Protein AF-0000000066103514 (afdb_homodimer)

pLDDT: mean 95.52, std 7.52, range [40.97, 99.0]

Secondary structure (DSSP, 8-state):
-----HHHHTTS-HHHHHHHHHHHIIIIIEEEEEEE-TTS-EEEEEE-THHHHTSHHHHHHHHHHHHHHSPTT--EEEEETTTTHHHHHHHHHHHHHTT---EEEEE-SS-SSSSGGGGEES----TT-EEEEEEEEESSSHHHHHHHHHHHHTT-EEEEEEEEEE--SSHHHHHHHTT-EEEEEEEHHHHHHHHHH-/-----HHHHTTS-HHHHHHHHHHHIIIIIEEEEEEE-TTS-EEEEEE-THHHHTSHHHHHHHHHHHHHHSPTT--EEEEETTTTHHHHHHHHHHHHHTT---EEEEE-SS-SSSSGGGGEES----TT-EEEEEEEEESSSHHHHHHHHHHHHTT-EEEEEEEEEE--SSHHHHHHHTT-EEEEEEEHHHHHHHHHH-

Nearest PDB structures (foldseek):
  5hki-assembly2_D  TM=8.990E-01  e=1.800E-19  Mycobacterium tuberculosis H37Rv
  5hkl-assembly1_A  TM=9.121E-01  e=3.017E-17  Mycobacterium tuberculosis H37Rv
  2p1z-assembly1_B  TM=9.032E-01  e=1.620E-15  Corynebacterium diphtheriae NCTC 13129
  2wns-assembly1_A  TM=8.056E-01  e=4.182E-15  Homo sapiens
  2yzk-assembly2_D  TM=7.846E-01  e=6.756E-14  Aeropyrum pernix

Solvent-accessible surface area (backbone atoms only — not comparable to full-atom values): 19926 Å² total; per-residue (Å²): 126,78,79,66,49,55,76,47,58,77,67,50,58,64,72,56,41,51,52,38,46,48,50,46,38,24,68,60,17,42,47,78,49,88,40,68,42,95,85,65,44,77,32,62,50,49,77,43,56,47,39,30,40,28,28,12,67,38,14,44,41,47,10,57,54,52,55,69,68,54,66,86,80,49,47,30,32,26,14,30,59,68,70,11,38,35,51,27,26,14,27,12,26,43,18,24,78,69,67,57,60,22,32,19,31,42,23,48,90,58,64,66,68,76,66,62,58,17,30,55,42,35,62,87,71,62,76,56,41,35,34,35,36,36,37,42,69,34,40,59,35,60,64,56,46,53,32,48,50,46,41,42,69,54,39,33,37,66,50,40,39,40,24,48,27,31,58,78,57,49,19,64,61,48,37,46,74,71,68,30,47,74,49,54,79,35,41,48,64,57,35,50,54,52,43,71,71,99,126,77,80,65,48,57,76,49,60,77,69,49,58,65,73,57,42,52,51,37,48,48,50,46,37,24,69,58,16,41,48,76,49,89,38,67,42,97,87,65,45,78,30,62,50,47,76,44,57,46,38,31,40,28,28,12,66,39,15,44,42,48,10,57,54,51,55,69,67,54,65,87,80,51,47,29,32,25,15,29,59,69,70,12,38,33,51,27,26,13,25,12,27,42,19,23,78,67,67,56,60,21,32,17,31,41,22,49,89,60,63,67,70,76,68,62,58,17,30,55,43,34,60,88,71,62,76,57,41,34,36,36,37,38,38,43,72,35,41,59,37,61,64,55,47,54,33,48,50,46,41,42,69,55,39,33,37,67,49,40,40,40,25,49,27,31,58,78,57,51,18,62,61,48,37,46,75,72,68,30,46,74,48,53,78,35,42,48,65,59,34,50,55,53,43,70,70,100

Foldseek 3Di:
DLDDDLVCLQPPDLVSLLVVLLLVQLPFFKDADWDADPVRDTDRMGGDQCSQLVDPSSLQSLLVNVLVVDDPQAAEEEFEPDFCVSNRVSVQVVCVVVVNHHWYKYFYPDACDDDLCRGIDGDDDDAAHEYEYEGAEDAQQPRSVVVVVSCVRSRYDYAEYEYQEYQPHHNCVVSVVVNHHYYYSYYPVSSVVSNVVD/DLPDDLVCLQPPDLVSLLVVLLLVQLPFFKDADWDADPVRDTDRMGGDQCSQLVDPSSLQSLLVNVLVVDDPQAAEEEFEPDQCVSNRVSVQVVCVVVVNHHWYKYFYPDACDDDLCRGIDGDDDDAAHEYEYEGAEDAQQPRSVVVVVSCVRSRYDYAEYEYQEYQPHHNCVVSVVVNHHYYYSYYPVSSVVSNVVD

Structure (mmCIF, N/CA/C/O backbone):
data_AF-0000000066103514-model_v1
#
loop_
_entity.id
_entity.type
_entity.pdbx_description
1 polymer 'Orotate phosphoribosyltransferase'
#
loop_
_atom_site.group_PDB
_atom_site.id
_atom_site.type_symbol
_atom_site.label_atom_id
_atom_site.label_alt_id
_atom_site.label_comp_id
_atom_site.label_asym_id
_atom_site.label_entity_id
_atom_site.label_seq_id
_atom_site.pdbx_PDB_ins_code
_atom_site.Cartn_x
_atom_site.Cartn_y
_atom_site.Cartn_z
_atom_site.occupancy
_atom_site.B_iso_or_equiv
_atom_site.auth_seq_id
_atom_site.auth_comp_id
_atom_site.auth_asym_id
_atom_site.auth_atom_id
_atom_site.pdbx_PDB_model_num
ATOM 1 N N . MET A 1 1 ? 16.625 11.633 21.062 1 40.97 1 MET A N 1
ATOM 2 C CA . MET A 1 1 ? 17.016 10.477 20.25 1 40.97 1 MET A CA 1
ATOM 3 C C . MET A 1 1 ? 15.969 9.383 20.328 1 40.97 1 MET A C 1
ATOM 5 O O . MET A 1 1 ? 16.016 8.516 21.203 1 40.97 1 MET A O 1
ATOM 9 N N . THR A 1 2 ? 14.648 9.5 20.281 1 56.97 2 THR A N 1
ATOM 10 C CA . THR A 1 2 ? 13.75 8.516 20.891 1 56.97 2 THR A CA 1
ATOM 11 C C . THR A 1 2 ? 13.844 7.18 20.156 1 56.97 2 THR A C 1
ATOM 13 O O . THR A 1 2 ? 13.32 7.031 19.047 1 56.97 2 THR A O 1
ATOM 16 N N . ASP A 1 3 ? 15.023 6.461 20.484 1 73.75 3 ASP A N 1
ATOM 17 C CA . ASP A 1 3 ? 15.469 5.273 19.766 1 73.75 3 ASP A CA 1
ATOM 18 C C . ASP A 1 3 ? 14.586 4.07 20.094 1 73.75 3 ASP A C 1
ATOM 20 O O . ASP A 1 3 ? 14.852 3.344 21.062 1 73.75 3 ASP A O 1
ATOM 24 N N . LEU A 1 4 ? 13.344 4.109 19.625 1 89.38 4 LEU A N 1
ATOM 25 C CA . LEU A 1 4 ? 12.523 2.918 19.812 1 89.38 4 LEU A CA 1
ATOM 26 C C . LEU A 1 4 ? 12.977 1.796 18.875 1 89.38 4 LEU A C 1
ATOM 28 O O . LEU A 1 4 ? 13.203 2.025 17.688 1 89.38 4 LEU A O 1
ATOM 32 N N . THR A 1 5 ? 13.203 0.678 19.547 1 92.56 5 THR A N 1
ATOM 33 C CA . THR A 1 5 ? 13.367 -0.516 18.719 1 92.56 5 THR A CA 1
ATOM 34 C C . THR A 1 5 ? 12.047 -0.907 18.078 1 92.56 5 THR A C 1
ATOM 36 O O . THR A 1 5 ? 10.984 -0.418 18.469 1 92.56 5 THR A O 1
ATOM 39 N N . LEU A 1 6 ? 12.031 -1.771 17.125 1 92.69 6 LEU A N 1
ATOM 40 C CA . LEU A 1 6 ? 10.805 -2.266 16.516 1 92.69 6 LEU A CA 1
ATOM 41 C C . LEU A 1 6 ? 9.938 -2.982 17.547 1 92.69 6 LEU A C 1
ATOM 43 O O . LEU A 1 6 ? 8.719 -2.812 17.562 1 92.69 6 LEU A O 1
ATOM 47 N N . ALA A 1 7 ? 10.625 -3.738 18.297 1 94.06 7 ALA A N 1
ATOM 48 C CA . ALA A 1 7 ? 9.914 -4.453 19.344 1 94.06 7 ALA A CA 1
ATOM 49 C C . ALA A 1 7 ? 9.164 -3.484 20.25 1 94.06 7 ALA A C 1
ATOM 51 O O . ALA A 1 7 ? 8.008 -3.723 20.609 1 94.06 7 ALA A O 1
ATOM 52 N N . ALA A 1 8 ? 9.773 -2.408 20.609 1 96.56 8 ALA A N 1
ATOM 53 C CA . ALA A 1 8 ? 9.172 -1.418 21.484 1 96.56 8 ALA A CA 1
ATOM 54 C C . ALA A 1 8 ? 8.086 -0.625 20.766 1 96.56 8 ALA A C 1
ATOM 56 O O . ALA A 1 8 ? 7.082 -0.235 21.375 1 96.56 8 ALA A O 1
ATOM 57 N N . LEU A 1 9 ? 8.281 -0.408 19.5 1 97.38 9 LEU A N 1
ATOM 58 C CA . LEU A 1 9 ? 7.363 0.392 18.703 1 97.38 9 LEU A CA 1
ATOM 59 C C . LEU A 1 9 ? 5.98 -0.249 18.656 1 97.38 9 LEU A C 1
ATOM 61 O O . LEU A 1 9 ? 4.969 0.452 18.578 1 97.38 9 LEU A O 1
ATOM 65 N N . LYS A 1 10 ? 5.883 -1.548 18.812 1 96.44 10 LYS A N 1
ATOM 66 C CA . LYS A 1 10 ? 4.641 -2.307 18.703 1 96.44 10 LYS A CA 1
ATOM 67 C C . LYS A 1 10 ? 3.701 -1.987 19.859 1 96.44 10 LYS A C 1
ATOM 69 O O . LYS A 1 10 ? 2.479 -2.027 19.703 1 96.44 10 LYS A O 1
ATOM 74 N N . THR A 1 11 ? 4.371 -1.582 20.922 1 96.06 11 THR A N 1
ATOM 75 C CA . THR A 1 11 ? 3.543 -1.505 22.125 1 96.06 11 THR A CA 1
ATOM 76 C C . THR A 1 11 ? 3.748 -0.173 22.828 1 96.06 11 THR A C 1
ATOM 78 O O . THR A 1 11 ? 3.098 0.102 23.844 1 96.06 11 THR A O 1
ATOM 81 N N . ALA A 1 12 ? 4.621 0.603 22.344 1 97.88 12 ALA A N 1
ATOM 82 C CA . ALA A 1 12 ? 4.91 1.872 23.016 1 97.88 12 ALA A CA 1
ATOM 83 C C . ALA A 1 12 ? 3.664 2.746 23.094 1 97.88 12 ALA A C 1
ATOM 85 O O . ALA A 1 12 ? 2.771 2.648 22.25 1 97.88 12 ALA A O 1
ATOM 86 N N . PRO A 1 13 ? 3.592 3.611 24.203 1 97.94 13 PRO A N 1
ATOM 87 C CA . PRO A 1 13 ? 2.514 4.605 24.25 1 97.94 13 PRO A CA 1
ATOM 88 C C . PRO A 1 13 ? 2.467 5.469 22.984 1 97.94 13 PRO A C 1
ATOM 90 O O . PRO A 1 13 ? 3.512 5.824 22.438 1 97.94 13 PRO A O 1
ATOM 93 N N . LEU A 1 14 ? 1.292 5.816 22.578 1 98.19 14 LEU A N 1
ATOM 94 C CA . LEU A 1 14 ? 1.079 6.508 21.312 1 98.19 14 LEU A CA 1
ATOM 95 C C . LEU A 1 14 ? 1.867 7.812 21.266 1 98.19 14 LEU A C 1
ATOM 97 O O . LEU A 1 14 ? 2.336 8.227 20.203 1 98.19 14 LEU A O 1
ATOM 101 N N . ALA A 1 15 ? 2 8.461 22.391 1 98 15 ALA A N 1
ATOM 102 C CA . ALA A 1 15 ? 2.76 9.711 22.422 1 98 15 ALA A CA 1
ATOM 103 C C . ALA A 1 15 ? 4.211 9.484 22.016 1 98 15 ALA A C 1
ATOM 105 O O . ALA A 1 15 ? 4.812 10.32 21.328 1 98 15 ALA A O 1
ATOM 106 N N . GLN A 1 16 ? 4.781 8.352 22.406 1 98.19 16 GLN A N 1
ATOM 107 C CA . GLN A 1 16 ? 6.148 8.008 22.031 1 98.19 16 GLN A CA 1
ATOM 108 C C . GLN A 1 16 ? 6.23 7.617 20.562 1 98.19 16 GLN A C 1
ATOM 110 O O . GLN A 1 16 ? 7.207 7.949 19.875 1 98.19 16 GLN A O 1
ATOM 115 N N . VAL A 1 17 ? 5.199 6.91 20.125 1 98.62 17 VAL A N 1
ATOM 116 C CA . VAL A 1 17 ? 5.148 6.516 18.719 1 98.62 17 VAL A CA 1
ATOM 117 C C . VAL A 1 17 ? 5.074 7.762 17.828 1 98.62 17 VAL A C 1
ATOM 119 O O . VAL A 1 17 ? 5.727 7.828 16.781 1 98.62 17 VAL A O 1
ATOM 122 N N . ARG A 1 18 ? 4.281 8.75 18.266 1 98.62 18 ARG A N 1
ATOM 123 C CA . ARG A 1 18 ? 4.125 10 17.531 1 98.62 18 ARG A CA 1
ATOM 124 C C . ARG A 1 18 ? 5.453 10.734 17.422 1 98.62 18 ARG A C 1
ATOM 126 O O . ARG A 1 18 ? 5.816 11.219 16.344 1 98.62 18 ARG A O 1
ATOM 133 N N . GLN A 1 19 ? 6.199 10.797 18.484 1 98.12 19 GLN A N 1
ATOM 134 C CA . GLN A 1 19 ? 7.504 11.453 18.469 1 98.12 19 GLN A CA 1
ATOM 135 C C . GLN A 1 19 ? 8.492 10.703 17.578 1 98.12 19 GLN A C 1
ATOM 137 O O . GLN A 1 19 ? 9.289 11.32 16.875 1 98.12 19 GLN A O 1
ATOM 142 N N . TYR A 1 20 ? 8.438 9.398 17.688 1 98.44 20 TYR A N 1
ATOM 143 C CA . TYR A 1 20 ? 9.289 8.562 16.844 1 98.44 20 TYR A CA 1
ATOM 144 C C . TYR A 1 20 ? 9.031 8.836 15.375 1 98.44 20 TYR A C 1
ATOM 146 O O . TYR A 1 20 ? 9.977 9.031 14.602 1 98.44 20 TYR A O 1
ATOM 154 N N . LEU A 1 21 ? 7.762 8.883 15.008 1 98.69 21 LEU A N 1
ATOM 155 C CA . LEU A 1 21 ? 7.391 9.117 13.617 1 98.69 21 LEU A CA 1
ATOM 156 C C . LEU A 1 21 ? 7.812 10.516 13.172 1 98.69 21 LEU A C 1
ATOM 158 O O . LEU A 1 21 ? 8.289 10.688 12.047 1 98.69 21 LEU A O 1
ATOM 162 N N . LEU A 1 22 ? 7.578 11.477 14.016 1 98.56 22 LEU A N 1
ATOM 163 C CA . LEU A 1 22 ? 7.984 12.844 13.703 1 98.56 22 LEU A CA 1
ATOM 164 C C . LEU A 1 22 ? 9.477 12.906 13.398 1 98.56 22 LEU A C 1
ATOM 166 O O . LEU A 1 22 ? 9.891 13.562 12.438 1 98.56 22 LEU A O 1
ATOM 170 N N . HIS A 1 23 ? 10.273 12.234 14.18 1 98 23 HIS A N 1
ATOM 171 C CA . HIS A 1 23 ? 11.719 12.188 13.961 1 98 23 HIS A CA 1
ATOM 172 C C . HIS A 1 23 ? 12.055 11.477 12.656 1 98 23 HIS A C 1
ATOM 174 O O . HIS A 1 23 ? 12.945 11.914 11.922 1 98 23 HIS A O 1
ATOM 180 N N . LEU A 1 24 ? 11.383 10.398 12.414 1 98.06 24 LEU A N 1
ATOM 181 C CA . LEU A 1 24 ? 11.594 9.664 11.172 1 98.06 24 LEU A CA 1
ATOM 182 C C . LEU A 1 24 ? 11.336 10.562 9.961 1 98.06 24 LEU A C 1
ATOM 184 O O . LEU A 1 24 ? 12.125 10.562 9.008 1 98.06 24 LEU A O 1
ATOM 188 N N . LEU A 1 25 ? 10.25 11.305 9.992 1 98.56 25 LEU A N 1
ATOM 189 C CA . LEU A 1 25 ? 9.883 12.203 8.898 1 98.56 25 LEU A CA 1
ATOM 190 C C . LEU A 1 25 ? 10.93 13.297 8.727 1 98.56 25 LEU A C 1
ATOM 192 O O . LEU A 1 25 ? 11.375 13.57 7.609 1 98.56 25 LEU A O 1
ATOM 196 N N . ALA A 1 26 ? 11.336 13.859 9.805 1 98.31 26 ALA A N 1
ATOM 197 C CA . ALA A 1 26 ? 12.328 14.93 9.758 1 98.31 26 ALA A CA 1
ATOM 198 C C . ALA A 1 26 ? 13.656 14.422 9.203 1 98.31 26 ALA A C 1
ATOM 200 O O . ALA A 1 26 ? 14.367 15.156 8.508 1 98.31 26 ALA A O 1
ATOM 201 N N . THR A 1 27 ? 13.992 13.195 9.484 1 97.5 27 THR A N 1
ATOM 202 C CA . THR A 1 27 ? 15.289 12.625 9.133 1 97.5 27 THR A CA 1
ATOM 203 C C . THR A 1 27 ? 15.281 12.117 7.688 1 97.5 27 THR A C 1
ATOM 205 O O . THR A 1 27 ? 16.25 12.312 6.957 1 97.5 27 THR A O 1
ATOM 208 N N . HIS A 1 28 ? 14.18 11.539 7.27 1 97.75 28 HIS A N 1
ATOM 209 C CA . HIS A 1 28 ? 14.234 10.805 6.012 1 97.75 28 HIS A CA 1
ATOM 210 C C . HIS A 1 28 ? 13.391 11.477 4.938 1 97.75 28 HIS A C 1
ATOM 212 O O . HIS A 1 28 ? 13.688 11.367 3.746 1 97.75 28 HIS A O 1
ATOM 218 N N . ALA A 1 29 ? 12.352 12.203 5.34 1 98 29 ALA A N 1
ATOM 219 C CA . ALA A 1 29 ? 11.352 12.617 4.359 1 98 29 ALA A CA 1
ATOM 220 C C . ALA A 1 29 ? 11.477 14.109 4.047 1 98 29 ALA A C 1
ATOM 222 O O . ALA A 1 29 ? 10.836 14.609 3.119 1 98 29 ALA A O 1
ATOM 223 N N . TYR A 1 30 ? 12.258 14.836 4.785 1 97.69 30 TYR A N 1
ATOM 224 C CA . TYR A 1 30 ? 12.32 16.297 4.711 1 97.69 30 TYR A CA 1
ATOM 225 C C . TYR A 1 30 ? 13.734 16.766 4.398 1 97.69 30 TYR A C 1
ATOM 227 O O . TYR A 1 30 ? 14.711 16.203 4.898 1 97.69 30 TYR A O 1
ATOM 235 N N . LYS A 1 31 ? 13.852 17.766 3.561 1 97.12 31 LYS A N 1
ATOM 236 C CA . LYS A 1 31 ? 15.125 18.422 3.244 1 97.12 31 LYS A CA 1
ATOM 237 C C . LYS A 1 31 ? 14.938 19.906 3.021 1 97.12 31 LYS A C 1
ATOM 239 O O . LYS A 1 31 ? 13.898 20.344 2.514 1 97.12 31 LYS A O 1
ATOM 244 N N . GLU A 1 32 ? 15.875 20.688 3.398 1 97.06 32 GLU A N 1
ATOM 245 C CA . GLU A 1 32 ? 15.898 22.125 3.084 1 97.06 32 GLU A CA 1
ATOM 246 C C . GLU A 1 32 ? 16.875 22.422 1.952 1 97.06 32 GLU A C 1
ATOM 248 O O . GLU A 1 32 ? 17.859 21.703 1.777 1 97.06 32 GLU A O 1
ATOM 253 N N . GLY A 1 33 ? 16.547 23.391 1.203 1 95.81 33 GLY A N 1
ATOM 254 C CA . GLY A 1 33 ? 17.312 23.797 0.034 1 95.81 33 GLY A CA 1
ATOM 255 C C . GLY A 1 33 ? 16.469 24.562 -0.983 1 95.81 33 GLY A C 1
ATOM 256 O O . GLY A 1 33 ? 15.469 25.188 -0.632 1 95.81 33 GLY A O 1
ATOM 257 N N . ASP A 1 34 ? 17.016 24.609 -2.188 1 95.12 34 ASP A N 1
ATOM 258 C CA . ASP A 1 34 ? 16.281 25.266 -3.275 1 95.12 34 ASP A CA 1
ATOM 259 C C . ASP A 1 34 ? 15.617 24.234 -4.184 1 95.12 34 ASP A C 1
ATOM 261 O O . ASP A 1 34 ? 16.281 23.531 -4.941 1 95.12 34 ASP A O 1
ATOM 265 N N . PHE A 1 35 ? 14.328 24.25 -4.078 1 92.69 35 PHE A N 1
ATOM 266 C CA . PHE A 1 35 ? 13.562 23.266 -4.844 1 92.69 35 PHE A CA 1
ATOM 267 C C . PHE A 1 35 ? 12.492 23.953 -5.684 1 92.69 35 PHE A C 1
ATOM 269 O O . PHE A 1 35 ? 12.18 25.125 -5.469 1 92.69 35 PHE A O 1
ATOM 276 N N . ILE A 1 36 ? 12.047 23.188 -6.738 1 88.25 36 ILE A N 1
ATOM 277 C CA . ILE A 1 36 ? 10.914 23.609 -7.551 1 88.25 36 ILE A CA 1
ATOM 278 C C . ILE A 1 36 ? 9.758 22.625 -7.375 1 88.25 36 ILE A C 1
ATOM 280 O O . ILE A 1 36 ? 9.922 21.422 -7.57 1 88.25 36 ILE A O 1
ATOM 284 N N . LEU A 1 37 ? 8.688 23.156 -6.973 1 81.12 37 LEU A N 1
ATOM 285 C CA . LEU A 1 37 ? 7.492 22.328 -6.801 1 81.12 37 LEU A CA 1
ATOM 286 C C . LEU A 1 37 ? 6.91 21.922 -8.148 1 81.12 37 LEU A C 1
ATOM 288 O O . LEU A 1 37 ? 7.289 22.469 -9.188 1 81.12 37 LEU A O 1
ATOM 292 N N . SER A 1 38 ? 6.059 20.891 -8.141 1 73.44 38 SER A N 1
ATOM 293 C CA . SER A 1 38 ? 5.398 20.453 -9.367 1 73.44 38 SER A CA 1
ATOM 294 C C . SER A 1 38 ? 4.609 21.578 -10.016 1 73.44 38 SER A C 1
ATOM 296 O O . SER A 1 38 ? 4.402 21.578 -11.227 1 73.44 38 SER A O 1
ATOM 298 N N . SER A 1 39 ? 4.199 22.516 -9.227 1 77.69 39 SER A N 1
ATOM 299 C CA . SER A 1 39 ? 3.482 23.688 -9.703 1 77.69 39 SER A CA 1
ATOM 300 C C . SER A 1 39 ? 4.418 24.656 -10.422 1 77.69 39 SER A C 1
ATOM 302 O O . SER A 1 39 ? 3.969 25.609 -11.047 1 77.69 39 SER A O 1
ATOM 304 N N . GLY A 1 40 ? 5.715 24.406 -10.289 1 84 40 GLY A N 1
ATOM 305 C CA . GLY A 1 40 ? 6.703 25.312 -10.852 1 84 40 GLY A CA 1
ATOM 306 C C . GLY A 1 40 ? 7.176 26.359 -9.859 1 84 40 GLY A C 1
ATOM 307 O O . GLY A 1 40 ? 8.141 27.078 -10.125 1 84 40 GLY A O 1
ATOM 308 N N . GLN A 1 41 ? 6.516 26.422 -8.727 1 87 41 GLN A N 1
ATOM 309 C CA . GLN A 1 41 ? 6.859 27.406 -7.719 1 87 41 GLN A CA 1
ATOM 310 C C . GLN A 1 41 ? 8.125 27 -6.961 1 87 41 GLN A C 1
ATOM 312 O O . GLN A 1 41 ? 8.328 25.828 -6.672 1 87 41 GLN A O 1
ATOM 317 N N . PRO A 1 42 ? 8.922 28.047 -6.676 1 92.44 42 PRO A N 1
ATOM 318 C CA 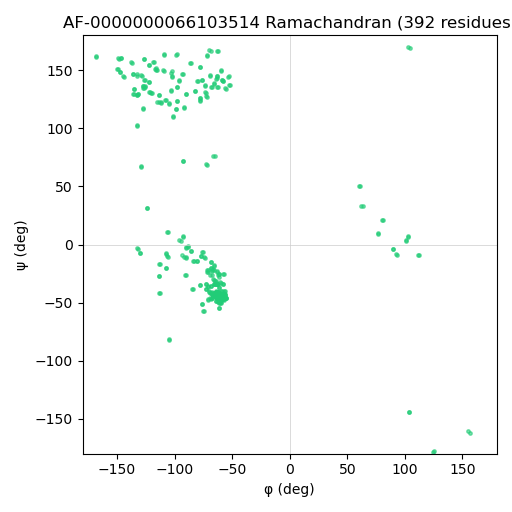. PRO A 1 42 ? 10.086 27.719 -5.848 1 92.44 42 PRO A CA 1
ATOM 319 C C . PRO A 1 42 ? 9.703 27.359 -4.41 1 92.44 42 PRO A C 1
ATOM 321 O O . PRO A 1 42 ? 8.719 27.875 -3.881 1 92.44 42 PRO A O 1
ATOM 324 N N . SER A 1 43 ? 10.453 26.453 -3.842 1 92.19 43 SER A N 1
ATOM 325 C CA . SER A 1 43 ? 10.281 26.078 -2.441 1 92.19 43 SER A CA 1
ATOM 326 C C . SER A 1 43 ? 11.625 25.953 -1.734 1 92.19 43 SER A C 1
ATOM 328 O O . SER A 1 43 ? 12.617 25.516 -2.334 1 92.19 43 SER A O 1
ATOM 330 N N . THR A 1 44 ? 11.578 26.312 -0.456 1 95.38 44 THR A N 1
ATOM 331 C CA . THR A 1 44 ? 12.812 26.266 0.318 1 95.38 44 THR A CA 1
ATOM 332 C C . THR A 1 44 ? 12.977 24.891 0.975 1 95.38 44 THR A C 1
ATOM 334 O O . THR A 1 44 ? 13.938 24.672 1.718 1 95.38 44 THR A O 1
ATOM 337 N N . TYR A 1 45 ? 12.008 24.078 0.765 1 96.44 45 TYR A N 1
ATOM 338 C CA . TYR A 1 45 ? 12.117 22.734 1.343 1 96.44 45 TYR A CA 1
ATOM 339 C C . TYR A 1 45 ? 11.406 21.703 0.47 1 96.44 45 TYR A C 1
ATOM 341 O O . TYR A 1 45 ? 10.664 22.062 -0.446 1 96.44 45 TYR A O 1
ATOM 349 N N . TYR A 1 46 ? 11.781 20.547 0.68 1 94.81 46 TYR A N 1
ATOM 350 C CA . TYR A 1 46 ? 11.195 19.391 0.013 1 94.81 46 TYR A CA 1
ATOM 351 C C . TYR A 1 46 ? 10.75 18.344 1.028 1 94.81 46 TYR A C 1
ATOM 353 O O . TYR A 1 46 ? 11.414 18.141 2.045 1 94.81 46 TYR A O 1
ATOM 361 N N . ILE A 1 47 ? 9.555 17.828 0.773 1 96.12 47 ILE A N 1
ATOM 362 C CA . ILE A 1 47 ? 9.07 16.766 1.638 1 96.12 47 ILE A CA 1
ATOM 363 C C . ILE A 1 47 ? 8.461 15.648 0.789 1 96.12 47 ILE A C 1
ATOM 365 O O . ILE A 1 47 ? 7.645 15.914 -0.097 1 96.12 47 ILE A O 1
ATOM 369 N N . ASN A 1 48 ? 8.898 14.414 1.058 1 94.88 48 ASN A N 1
ATOM 370 C CA . ASN A 1 48 ? 8.383 13.203 0.43 1 94.88 48 ASN A CA 1
ATOM 371 C C . ASN A 1 48 ? 8.078 12.117 1.463 1 94.88 48 ASN A C 1
ATOM 373 O O . ASN A 1 48 ? 8.977 11.375 1.864 1 94.88 48 ASN A O 1
ATOM 377 N N . GLY A 1 49 ? 6.848 11.938 1.788 1 97.19 49 GLY A N 1
ATOM 378 C CA . GLY A 1 49 ? 6.426 11.023 2.842 1 97.19 49 GLY A CA 1
ATOM 379 C C . GLY A 1 49 ? 6.703 9.57 2.52 1 97.19 49 GLY A C 1
ATOM 380 O O . GLY A 1 49 ? 6.828 8.742 3.422 1 97.19 49 GLY A O 1
ATOM 381 N N . LYS A 1 50 ? 6.848 9.227 1.271 1 98 50 LYS A N 1
ATOM 382 C CA . LYS A 1 50 ? 7.016 7.836 0.867 1 98 50 LYS A CA 1
ATOM 383 C C . LYS A 1 50 ? 8.359 7.285 1.328 1 98 50 LYS A C 1
ATOM 385 O O . LYS A 1 50 ? 8.539 6.07 1.432 1 98 50 LYS A O 1
ATOM 390 N N . LEU A 1 51 ? 9.281 8.172 1.617 1 98.25 51 LEU A N 1
ATOM 391 C CA . LEU A 1 51 ? 10.57 7.754 2.164 1 98.25 51 LEU A CA 1
ATOM 392 C C . LEU A 1 51 ? 10.406 7.203 3.576 1 98.25 51 LEU A C 1
ATOM 394 O O . LEU A 1 51 ? 11.312 6.547 4.102 1 98.25 51 LEU A O 1
ATOM 398 N N . VAL A 1 52 ? 9.227 7.477 4.184 1 98.69 52 VAL A N 1
ATOM 399 C CA . VAL A 1 52 ? 8.953 6.973 5.523 1 98.69 52 VAL A CA 1
ATOM 400 C C . VAL A 1 52 ? 7.82 5.953 5.469 1 98.69 52 VAL A C 1
ATOM 402 O O . VAL A 1 52 ? 7.898 4.895 6.102 1 98.69 52 VAL A O 1
ATOM 405 N N . THR A 1 53 ? 6.746 6.184 4.68 1 98.88 53 THR A N 1
ATOM 406 C CA . THR A 1 53 ? 5.578 5.316 4.637 1 98.88 53 THR A CA 1
ATOM 407 C C . THR A 1 53 ? 5.941 3.949 4.059 1 98.88 53 THR A C 1
ATOM 409 O O . THR A 1 53 ? 5.23 2.967 4.285 1 98.88 53 THR A O 1
ATOM 412 N N . LEU A 1 54 ? 7.07 3.857 3.377 1 98.88 54 LEU A N 1
ATOM 413 C CA . LEU A 1 54 ? 7.484 2.609 2.746 1 98.88 54 LEU A CA 1
ATOM 414 C C . LEU A 1 54 ? 8.633 1.966 3.518 1 98.88 54 LEU A C 1
ATOM 416 O O . LEU A 1 54 ? 9.266 1.025 3.029 1 98.88 54 LEU A O 1
ATOM 420 N N . ARG A 1 55 ? 8.938 2.469 4.707 1 98.81 55 ARG A N 1
ATOM 421 C CA . ARG A 1 55 ? 9.773 1.789 5.695 1 98.81 55 ARG A CA 1
ATOM 422 C C . ARG A 1 55 ? 8.914 0.976 6.664 1 98.81 55 ARG A C 1
ATOM 424 O O . ARG A 1 55 ? 7.84 1.416 7.07 1 98.81 55 ARG A O 1
ATOM 431 N N . ALA A 1 56 ? 9.484 -0.131 7.102 1 98.81 56 ALA A N 1
ATOM 432 C CA . ALA A 1 56 ? 8.742 -1.022 7.988 1 98.81 56 ALA A CA 1
ATOM 433 C C . ALA A 1 56 ? 8.336 -0.308 9.273 1 98.81 56 ALA A C 1
ATOM 435 O O . ALA A 1 56 ? 7.176 -0.354 9.68 1 98.81 56 ALA A O 1
ATOM 436 N N . GLU A 1 57 ? 9.273 0.375 9.891 1 98.62 57 GLU A N 1
ATOM 437 C CA . GLU A 1 57 ? 8.992 1.063 11.148 1 98.62 57 GLU A CA 1
ATOM 438 C C . GLU A 1 57 ? 8.039 2.238 10.93 1 98.62 57 GLU A C 1
ATOM 440 O O . GLU A 1 57 ? 7.223 2.551 11.797 1 98.62 57 GLU A O 1
ATOM 445 N N . GLY A 1 58 ? 8.172 2.924 9.789 1 98.81 58 GLY A N 1
ATOM 446 C CA . GLY A 1 58 ? 7.254 3.996 9.438 1 98.81 58 GLY A CA 1
ATOM 447 C C . GLY A 1 58 ? 5.828 3.518 9.234 1 98.81 58 GLY A C 1
ATOM 448 O O . GLY A 1 58 ? 4.887 4.121 9.75 1 98.81 58 GLY A O 1
ATOM 449 N N . ALA A 1 59 ? 5.707 2.42 8.516 1 98.88 59 ALA A N 1
ATOM 450 C CA . ALA A 1 59 ? 4.395 1.838 8.25 1 98.88 59 ALA A CA 1
ATOM 451 C C . ALA A 1 59 ? 3.703 1.435 9.547 1 98.88 59 ALA A C 1
ATOM 453 O O . ALA A 1 59 ? 2.516 1.71 9.742 1 98.88 59 ALA A O 1
ATOM 454 N N . LEU A 1 60 ? 4.449 0.796 10.406 1 98.88 60 LEU A N 1
ATOM 455 C CA . LEU A 1 60 ? 3.906 0.373 11.688 1 98.88 60 LEU A CA 1
ATOM 456 C C . LEU A 1 60 ? 3.467 1.577 12.516 1 98.88 60 LEU A C 1
ATOM 458 O O . LEU A 1 60 ? 2.35 1.602 13.039 1 98.88 60 LEU A O 1
ATOM 462 N N . ALA A 1 61 ? 4.312 2.586 12.641 1 98.88 61 ALA A N 1
ATOM 463 C CA . ALA A 1 61 ? 4 3.781 13.422 1 98.88 61 ALA A CA 1
ATOM 464 C C . ALA A 1 61 ? 2.779 4.5 12.859 1 98.88 61 ALA A C 1
ATOM 466 O O . ALA A 1 61 ? 1.875 4.883 13.609 1 98.88 61 ALA A O 1
ATOM 467 N N . ILE A 1 62 ? 2.748 4.633 11.586 1 98.94 62 ILE A N 1
ATOM 468 C CA . ILE A 1 62 ? 1.657 5.316 10.898 1 98.94 62 ILE A CA 1
ATOM 469 C C . ILE A 1 62 ? 0.354 4.547 11.102 1 98.94 62 ILE A C 1
ATOM 471 O O . ILE A 1 62 ? -0.678 5.141 11.43 1 98.94 62 ILE A O 1
ATOM 475 N N . GLY A 1 63 ? 0.422 3.25 10.875 1 98.88 63 GLY A N 1
ATOM 476 C CA . GLY A 1 63 ? -0.763 2.436 11.094 1 98.88 63 GLY A CA 1
ATOM 477 C C . GLY A 1 63 ? -1.338 2.574 12.484 1 98.88 63 GLY A C 1
ATOM 478 O O . GLY A 1 63 ? -2.549 2.729 12.656 1 98.88 63 GLY A O 1
ATOM 479 N N . ARG A 1 64 ? -0.487 2.525 13.484 1 98.81 64 ARG A N 1
ATOM 480 C CA . ARG A 1 64 ? -0.934 2.633 14.867 1 98.81 64 ARG A CA 1
ATOM 481 C C . ARG A 1 64 ? -1.555 3.998 15.141 1 98.81 64 ARG A C 1
ATOM 483 O O . ARG A 1 64 ? -2.613 4.094 15.766 1 98.81 64 ARG A O 1
ATOM 490 N N . LEU A 1 65 ? -0.938 5.031 14.703 1 98.94 65 LEU A N 1
ATOM 491 C CA . LEU A 1 65 ? -1.395 6.387 15 1 98.94 65 LEU A CA 1
ATOM 492 C C . LEU A 1 65 ? -2.686 6.703 14.25 1 98.94 65 LEU A C 1
ATOM 494 O O . LEU A 1 65 ? -3.65 7.184 14.844 1 98.94 65 LEU A O 1
ATOM 498 N N . LEU A 1 66 ? -2.734 6.402 12.953 1 98.88 66 LEU A N 1
ATOM 499 C CA . LEU A 1 66 ? -3.898 6.773 12.156 1 98.88 66 LEU A CA 1
ATOM 500 C C . LEU A 1 66 ? -5.109 5.926 12.531 1 98.88 66 LEU A C 1
ATOM 502 O O . LEU A 1 66 ? -6.242 6.406 12.492 1 98.88 66 LEU A O 1
ATOM 506 N N . LEU A 1 67 ? -4.859 4.672 12.836 1 98.75 67 LEU A N 1
ATOM 507 C CA . LEU A 1 67 ? -5.969 3.83 13.273 1 98.75 67 LEU A CA 1
ATOM 508 C C . LEU A 1 67 ? -6.668 4.434 14.484 1 98.75 67 LEU A C 1
ATOM 510 O O . LEU A 1 67 ? -7.898 4.426 14.562 1 98.75 67 LEU A O 1
ATOM 514 N N . THR A 1 68 ? -5.883 4.992 15.43 1 98 68 THR A N 1
ATOM 515 C CA . THR A 1 68 ? -6.422 5.566 16.656 1 98 68 THR A CA 1
ATOM 516 C C . THR A 1 68 ? -7.16 6.871 16.359 1 98 68 THR A C 1
ATOM 518 O O . THR A 1 68 ? -8.086 7.242 17.094 1 98 68 THR A O 1
ATOM 521 N N . GLU A 1 69 ? -6.848 7.551 15.273 1 98.25 69 GLU A N 1
ATOM 522 C CA . GLU A 1 69 ? -7.441 8.836 14.922 1 98.25 69 GLU A CA 1
ATOM 523 C C . GLU A 1 69 ? -8.773 8.648 14.203 1 98.25 69 GLU A C 1
ATOM 525 O O . GLU A 1 69 ? -9.531 9.609 14.039 1 98.25 69 GLU A O 1
ATOM 530 N N . LEU A 1 70 ? -9.07 7.449 13.742 1 98.62 70 LEU A N 1
ATOM 531 C CA . LEU A 1 70 ? -10.297 7.227 12.984 1 98.62 70 LEU A CA 1
ATOM 532 C C . LEU A 1 70 ? -11.531 7.438 13.859 1 98.62 70 LEU A C 1
ATOM 534 O O . LEU A 1 70 ? -11.555 6.992 15.008 1 98.62 70 LEU A O 1
ATOM 538 N N . PRO A 1 71 ? -12.562 8.094 13.297 1 97.44 71 PRO A N 1
ATOM 539 C CA . PRO A 1 71 ? -13.828 8.195 14.023 1 97.44 71 PRO A CA 1
ATOM 540 C C . PRO A 1 71 ? -14.484 6.836 14.266 1 97.44 71 PRO A C 1
ATOM 542 O O . PRO A 1 71 ? -14.094 5.844 13.641 1 97.44 71 PRO A O 1
ATOM 545 N N . ASP A 1 72 ? -15.461 6.801 15.133 1 94.75 72 ASP A N 1
ATOM 546 C CA . ASP A 1 72 ? -16.203 5.574 15.414 1 94.75 72 ASP A CA 1
ATOM 547 C C . ASP A 1 72 ? -16.953 5.09 14.172 1 94.75 72 ASP A C 1
ATOM 549 O O . ASP A 1 72 ? -17.391 5.895 13.352 1 94.75 72 ASP A O 1
ATOM 553 N N . GLN A 1 73 ? -17.016 3.848 13.984 1 95.19 73 GLN A N 1
ATOM 554 C CA . GLN A 1 73 ? -17.859 3.166 13.008 1 95.19 73 GLN A CA 1
ATOM 555 C C . GLN A 1 73 ? -17.281 3.293 11.602 1 95.19 73 GLN A C 1
ATOM 557 O O . GLN A 1 73 ? -17.969 3.02 10.617 1 95.19 73 GLN A O 1
ATOM 562 N N . VAL A 1 74 ? -16.078 3.805 11.516 1 98.06 74 VAL A N 1
ATOM 563 C CA . VAL A 1 74 ? -15.422 3.797 10.219 1 98.06 74 VAL A CA 1
ATOM 564 C C . VAL A 1 74 ? -15.102 2.359 9.805 1 98.06 74 VAL A C 1
ATOM 566 O O . VAL A 1 74 ? -14.547 1.592 10.602 1 98.06 74 VAL A O 1
ATOM 569 N N . GLU A 1 75 ? -15.375 2.084 8.578 1 98.12 75 GLU A N 1
ATOM 570 C CA . GLU A 1 75 ? -15.188 0.713 8.117 1 98.12 75 GLU A CA 1
ATOM 571 C C . GLU A 1 75 ? -14.062 0.625 7.09 1 98.12 75 GLU A C 1
ATOM 573 O O . GLU A 1 75 ? -13.562 -0.464 6.797 1 98.12 75 GLU A O 1
ATOM 578 N N . ALA A 1 76 ? -13.727 1.829 6.551 1 98.88 76 ALA A N 1
ATOM 579 C CA . ALA A 1 76 ? -12.711 1.807 5.5 1 98.88 76 ALA A CA 1
ATOM 580 C C . ALA A 1 76 ? -11.898 3.1 5.496 1 98.88 76 ALA A C 1
ATOM 582 O O . ALA A 1 76 ? -12.391 4.148 5.93 1 98.88 76 ALA A O 1
ATOM 583 N N . VAL A 1 77 ? -10.719 2.99 5.086 1 99 77 VAL A N 1
ATOM 584 C CA . VAL A 1 77 ? -9.867 4.125 4.746 1 99 77 VAL A CA 1
ATOM 585 C C . VAL A 1 77 ? -9.531 4.09 3.26 1 99 77 VAL A C 1
ATOM 587 O O . VAL A 1 77 ? -9.484 3.02 2.65 1 99 77 VAL A O 1
ATOM 590 N N . ALA A 1 78 ? -9.336 5.246 2.709 1 98.94 78 ALA A N 1
ATOM 591 C CA . ALA A 1 78 ? -9.086 5.375 1.274 1 98.94 78 ALA A CA 1
ATOM 592 C C . ALA A 1 78 ? -8.141 6.531 0.984 1 98.94 78 ALA A C 1
ATOM 594 O O . ALA A 1 78 ? -7.941 7.406 1.83 1 98.94 78 ALA A O 1
ATOM 595 N N . GLY A 1 79 ? -7.57 6.48 -0.149 1 98.75 79 GLY A N 1
ATOM 596 C CA . GLY A 1 79 ? -6.75 7.602 -0.577 1 98.75 79 GLY A CA 1
ATOM 597 C C . GLY A 1 79 ? -6.363 7.535 -2.043 1 98.75 79 GLY A C 1
ATOM 598 O O . GLY A 1 79 ? -6.406 6.465 -2.652 1 98.75 79 GLY A O 1
ATOM 599 N N . LEU A 1 80 ? -5.961 8.656 -2.525 1 98.31 80 LEU A N 1
ATOM 600 C CA . LEU A 1 80 ? -5.617 8.758 -3.939 1 98.31 80 LEU A CA 1
ATOM 601 C C . LEU A 1 80 ? -4.242 8.164 -4.211 1 98.31 80 LEU A C 1
ATOM 603 O O . LEU A 1 80 ? -3.271 8.492 -3.523 1 98.31 80 LEU A O 1
ATOM 607 N N . THR A 1 81 ? -4.156 7.23 -5.145 1 97.38 81 THR A N 1
ATOM 608 C CA . THR A 1 81 ? -2.881 6.668 -5.574 1 97.38 81 THR A CA 1
ATOM 609 C C . THR A 1 81 ? -1.951 7.766 -6.086 1 97.38 81 THR A C 1
ATOM 611 O O . THR A 1 81 ? -2.41 8.773 -6.625 1 97.38 81 THR A O 1
ATOM 614 N N . LEU A 1 82 ? -0.806 7.746 -5.852 1 95.31 82 LEU A N 1
ATOM 615 C CA . LEU A 1 82 ? 0.097 6.719 -5.344 1 95.31 8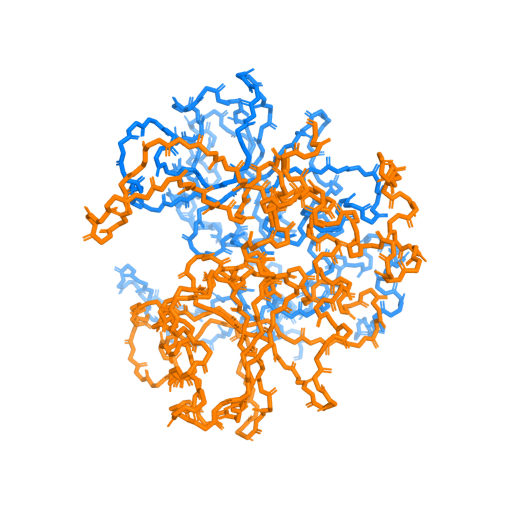2 LEU A CA 1
ATOM 616 C C . LEU A 1 82 ? 0.5 7.012 -3.904 1 95.31 82 LEU A C 1
ATOM 618 O O . LEU A 1 82 ? 0.796 6.094 -3.139 1 95.31 82 LEU A O 1
ATOM 622 N N . GLY A 1 83 ? 0.36 8.258 -3.482 1 95.62 83 GLY A N 1
ATOM 623 C CA . GLY A 1 83 ? 0.868 8.695 -2.191 1 95.62 83 GLY A CA 1
ATOM 624 C C . GLY A 1 83 ? 0.159 8.047 -1.019 1 95.62 83 GLY A C 1
ATOM 625 O O . GLY A 1 83 ? 0.772 7.793 0.018 1 95.62 83 GLY A O 1
ATOM 626 N N . ALA A 1 84 ? -1.047 7.738 -1.191 1 98.38 84 ALA A N 1
ATOM 627 C CA . ALA A 1 84 ? -1.855 7.23 -0.086 1 98.38 84 ALA A CA 1
ATOM 628 C C . ALA A 1 84 ? -1.774 5.707 -0.001 1 98.38 84 ALA A C 1
ATOM 630 O O . ALA A 1 84 ? -2.188 5.113 0.997 1 98.38 84 ALA A O 1
ATOM 631 N N . ASP A 1 85 ? -1.226 5.043 -0.969 1 98.81 85 ASP A N 1
ATOM 632 C CA . ASP A 1 85 ? -1.301 3.592 -1.094 1 98.81 85 ASP A CA 1
ATOM 633 C C . ASP A 1 85 ? -0.639 2.904 0.099 1 98.81 85 ASP A C 1
ATOM 635 O O . ASP A 1 85 ? -1.245 2.045 0.741 1 98.81 85 ASP A O 1
ATOM 639 N N . PRO A 1 86 ? 0.589 3.348 0.424 1 98.94 86 PRO A N 1
ATOM 640 C CA . PRO A 1 86 ? 1.2 2.664 1.565 1 98.94 86 PRO A CA 1
ATOM 641 C C . PRO A 1 86 ? 0.532 3.018 2.893 1 98.94 86 PRO A C 1
ATOM 643 O O . PRO A 1 86 ? 0.608 2.244 3.852 1 98.94 86 PRO A O 1
ATOM 646 N N . ILE A 1 87 ? -0.138 4.133 2.963 1 98.94 87 ILE A N 1
ATOM 647 C CA . ILE A 1 87 ? -0.761 4.594 4.199 1 98.94 87 ILE A CA 1
ATOM 648 C C . ILE A 1 87 ? -2.035 3.795 4.465 1 98.94 87 ILE A C 1
ATOM 650 O O . ILE A 1 87 ? -2.186 3.191 5.531 1 98.94 87 ILE A O 1
ATOM 654 N N . VAL A 1 88 ? -2.922 3.715 3.451 1 99 88 VAL A N 1
ATOM 655 C CA . VAL A 1 88 ? -4.172 2.992 3.652 1 99 88 VAL A CA 1
ATOM 656 C C . VAL A 1 88 ? -3.885 1.508 3.869 1 99 88 VAL A C 1
ATOM 658 O O . VAL A 1 88 ? -4.559 0.847 4.66 1 99 88 VAL A O 1
ATOM 661 N N . SER A 1 89 ? -2.828 0.958 3.197 1 98.94 89 SER A N 1
ATOM 662 C CA . SER A 1 89 ? -2.449 -0.441 3.363 1 98.94 89 SER A CA 1
ATOM 663 C C . SER A 1 89 ? -1.908 -0.704 4.766 1 98.94 89 SER A C 1
ATOM 665 O O . SER A 1 89 ? -2.252 -1.71 5.391 1 98.94 89 SER A O 1
ATOM 667 N N . ALA A 1 90 ? -1.067 0.214 5.258 1 98.94 90 ALA A N 1
ATOM 668 C CA . ALA A 1 90 ? -0.516 0.067 6.602 1 98.94 90 ALA A CA 1
ATOM 669 C C . ALA A 1 90 ? -1.619 0.105 7.656 1 98.94 90 ALA A C 1
ATOM 671 O O . ALA A 1 90 ? -1.647 -0.728 8.562 1 98.94 90 ALA A O 1
ATOM 672 N N . VAL A 1 91 ? -2.51 1.062 7.504 1 98.94 91 VAL A N 1
ATOM 673 C CA . VAL A 1 91 ? -3.6 1.189 8.469 1 98.94 91 VAL A CA 1
ATOM 674 C C . VAL A 1 91 ? -4.441 -0.082 8.461 1 98.94 91 VAL A C 1
ATOM 676 O O . VAL A 1 91 ? -4.785 -0.609 9.523 1 98.94 91 VAL A O 1
ATOM 679 N N . SER A 1 92 ? -4.777 -0.544 7.297 1 98.94 92 SER A N 1
ATOM 680 C CA . SER A 1 92 ? -5.574 -1.761 7.188 1 98.94 92 SER A CA 1
ATOM 681 C C . SER A 1 92 ? -4.855 -2.953 7.809 1 98.94 92 SER A C 1
ATOM 683 O O . SER A 1 92 ? -5.445 -3.701 8.594 1 98.94 92 SER A O 1
ATOM 685 N N . THR A 1 93 ? -3.559 -3.131 7.531 1 98.94 93 THR A N 1
ATOM 686 C CA . THR A 1 93 ? -2.775 -4.234 8.078 1 98.94 93 THR A CA 1
ATOM 687 C C . THR A 1 93 ? -2.707 -4.148 9.594 1 98.94 93 THR A C 1
ATOM 689 O O . THR A 1 93 ? -2.953 -5.137 10.289 1 98.94 93 THR A O 1
ATOM 692 N N . VAL A 1 94 ? -2.414 -2.969 10.125 1 98.88 94 VAL A N 1
ATOM 693 C CA . VAL A 1 94 ? -2.297 -2.762 11.562 1 98.88 94 VAL A CA 1
ATOM 694 C C . VAL A 1 94 ? -3.654 -2.982 12.227 1 98.88 94 VAL A C 1
ATOM 696 O O . VAL A 1 94 ? -3.729 -3.51 13.344 1 98.88 94 VAL A O 1
ATOM 699 N N . SER A 1 95 ? -4.707 -2.619 11.523 1 98.81 95 SER A N 1
ATOM 700 C CA . SER A 1 95 ? -6.047 -2.793 12.078 1 98.81 95 SER A CA 1
ATOM 701 C C . SER A 1 95 ? -6.355 -4.266 12.32 1 98.81 95 SER A C 1
ATOM 703 O O . SER A 1 95 ? -7.086 -4.602 13.258 1 98.81 95 SER A O 1
ATOM 705 N N . ALA A 1 96 ? -5.832 -5.156 11.453 1 98.62 96 ALA A N 1
ATOM 706 C CA . ALA A 1 96 ? -5.984 -6.594 11.68 1 98.62 96 ALA A CA 1
ATOM 707 C C . ALA A 1 96 ? -5.285 -7.023 12.969 1 98.62 96 ALA A C 1
ATOM 709 O O . ALA A 1 96 ? -5.848 -7.777 13.766 1 98.62 96 ALA A O 1
ATOM 710 N N . TYR A 1 97 ? -4.098 -6.539 13.18 1 98 97 TYR A N 1
ATOM 711 C CA . TYR A 1 97 ? -3.348 -6.871 14.383 1 98 97 TYR A CA 1
ATOM 712 C C . TYR A 1 97 ? -4.066 -6.371 15.625 1 98 97 TYR A C 1
ATOM 714 O O . TYR A 1 97 ? -4.012 -7.012 16.688 1 98 97 TYR A O 1
ATOM 722 N N . GLU A 1 98 ? -4.715 -5.25 15.438 1 97 98 GLU A N 1
ATOM 723 C CA . GLU A 1 98 ? -5.414 -4.648 16.578 1 97 98 GLU A CA 1
ATOM 724 C C . GLU A 1 98 ? -6.836 -5.188 16.703 1 97 98 GLU A C 1
ATOM 726 O O . GLU A 1 98 ? -7.59 -4.773 17.578 1 97 98 GLU A O 1
ATOM 731 N N . GLU A 1 99 ? -7.281 -6.039 15.852 1 96.25 99 GLU A N 1
ATOM 732 C CA . GLU A 1 99 ? -8.578 -6.715 15.844 1 96.25 99 GLU A CA 1
ATOM 733 C C . GLU A 1 99 ? -9.719 -5.711 15.711 1 96.25 99 GLU A C 1
ATOM 735 O O . GLU A 1 99 ? -10.758 -5.852 16.359 1 96.25 99 GLU A O 1
ATOM 740 N N . LYS A 1 100 ? -9.492 -4.652 15.016 1 96.75 100 LYS A N 1
ATOM 741 C CA . LYS A 1 100 ? -10.453 -3.643 14.578 1 96.75 100 LYS A CA 1
ATOM 742 C C . LYS A 1 100 ? -10.336 -3.385 13.078 1 96.75 100 LYS A C 1
ATOM 744 O O . LYS A 1 100 ? -10.047 -2.266 12.656 1 96.75 100 LYS A O 1
ATOM 749 N N . PRO A 1 101 ? -10.711 -4.43 12.398 1 98.38 101 PRO A N 1
ATOM 750 C CA . PRO A 1 101 ? -10.367 -4.406 10.977 1 98.38 101 PRO A CA 1
ATOM 751 C C . PRO A 1 101 ? -11.047 -3.262 10.227 1 98.38 101 PRO A C 1
ATOM 753 O O . PRO A 1 101 ? -12.234 -2.992 10.438 1 98.38 101 PRO A O 1
ATOM 756 N N . VAL A 1 102 ? -10.273 -2.594 9.406 1 98.81 102 VAL A N 1
ATOM 757 C CA . VAL A 1 102 ? -10.773 -1.607 8.453 1 98.81 102 VAL A CA 1
ATOM 758 C C . VAL A 1 102 ? -10.289 -1.951 7.047 1 98.81 102 VAL A C 1
ATOM 760 O O . VAL A 1 102 ? -9.148 -2.381 6.867 1 98.81 102 VAL A O 1
ATOM 763 N N . VAL A 1 103 ? -11.133 -1.757 6.078 1 98.88 103 VAL A N 1
ATOM 764 C CA . VAL A 1 103 ? -10.82 -2.014 4.676 1 98.88 103 VAL A CA 1
ATOM 765 C C . VAL A 1 103 ? -10.023 -0.85 4.102 1 98.88 103 VAL A C 1
ATOM 767 O O . VAL A 1 103 ? -10.234 0.305 4.48 1 98.88 103 VAL A O 1
ATOM 770 N N . ALA A 1 104 ? -9.062 -1.161 3.285 1 98.94 104 ALA A N 1
ATOM 771 C CA . ALA A 1 104 ? -8.383 -0.132 2.504 1 98.94 104 ALA A CA 1
ATOM 772 C C . ALA A 1 104 ? -8.977 -0.025 1.104 1 98.94 104 ALA A C 1
ATOM 774 O O . ALA A 1 104 ? -9.344 -1.035 0.499 1 98.94 104 ALA A O 1
ATOM 775 N N . LEU A 1 105 ? -9.078 1.163 0.637 1 98.88 105 LEU A N 1
ATOM 776 C CA . LEU A 1 105 ? -9.43 1.441 -0.752 1 98.88 105 LEU A CA 1
ATOM 777 C C . LEU A 1 105 ? -8.383 2.348 -1.401 1 98.88 105 LEU A C 1
ATOM 779 O O . LEU A 1 105 ? -7.902 3.295 -0.775 1 98.88 105 LEU A O 1
ATOM 783 N N . ILE A 1 106 ? -8.016 1.999 -2.602 1 98.75 106 ILE A N 1
ATOM 784 C CA . ILE A 1 106 ? -7.109 2.846 -3.373 1 98.75 106 ILE A CA 1
ATOM 785 C C . ILE A 1 106 ? -7.879 3.529 -4.5 1 98.75 106 ILE A C 1
ATOM 787 O O . ILE A 1 106 ? -8.531 2.863 -5.312 1 98.75 106 ILE A O 1
ATOM 791 N N . ILE A 1 107 ? -7.82 4.832 -4.535 1 98.5 107 ILE A N 1
ATOM 792 C CA . ILE A 1 107 ? -8.57 5.617 -5.508 1 98.5 107 ILE A CA 1
ATOM 793 C C . ILE A 1 107 ? -7.66 5.988 -6.68 1 98.5 107 ILE A C 1
ATOM 795 O O . ILE A 1 107 ? -6.625 6.629 -6.492 1 98.5 107 ILE A O 1
ATOM 799 N N . ARG A 1 108 ? -8.078 5.621 -7.84 1 96.94 108 ARG A N 1
ATOM 800 C CA . ARG A 1 108 ? -7.324 5.887 -9.055 1 96.94 108 ARG A CA 1
ATOM 801 C C . ARG A 1 108 ? -7.496 7.336 -9.5 1 96.94 108 ARG A C 1
ATOM 803 O O . ARG A 1 108 ? -8.547 7.938 -9.281 1 96.94 108 ARG A O 1
ATOM 810 N N . LYS A 1 109 ? -6.527 7.785 -10.164 1 93.44 109 LYS A N 1
ATOM 811 C CA . LYS A 1 109 ? -6.613 9.109 -10.773 1 93.44 109 LYS A CA 1
ATOM 812 C C . LYS A 1 109 ? -7.453 9.07 -12.047 1 93.44 109 LYS A C 1
ATOM 814 O O . LYS A 1 109 ? -8.195 10.008 -12.336 1 93.44 109 LYS A O 1
ATOM 819 N N . GLU A 1 110 ? -7.301 7.973 -12.695 1 88.75 110 GLU A N 1
ATOM 820 C CA . GLU A 1 110 ? -8.055 7.734 -13.922 1 88.75 110 GLU A CA 1
ATOM 821 C C . GLU A 1 110 ? -8.891 6.461 -13.82 1 88.75 110 GLU A C 1
ATOM 823 O O . GLU A 1 110 ? -8.484 5.5 -13.164 1 88.75 110 GLU A O 1
ATOM 828 N N . ALA A 1 111 ? -9.93 6.375 -14.547 1 82.62 111 ALA A N 1
ATOM 829 C CA . ALA A 1 111 ? -10.891 5.273 -14.453 1 82.62 111 ALA A CA 1
ATOM 830 C C . ALA A 1 111 ? -10.305 3.994 -15.055 1 82.62 111 ALA A C 1
ATOM 832 O O . ALA A 1 111 ? -9.602 4.039 -16.062 1 82.62 111 ALA A O 1
ATOM 833 N N . LYS A 1 112 ? -10.594 2.918 -14.234 1 73.06 112 LYS A N 1
ATOM 834 C CA . LYS A 1 112 ? -10.352 1.594 -14.797 1 73.06 112 LYS A CA 1
ATOM 835 C C . LYS A 1 112 ? -11.609 1.032 -15.453 1 73.06 112 LYS A C 1
ATOM 837 O O . LYS A 1 112 ? -12.305 0.202 -14.859 1 73.06 112 LYS A O 1
ATOM 842 N N . GLY A 1 113 ? -11.961 1.572 -16.547 1 73.25 113 GLY A N 1
ATOM 843 C CA . GLY A 1 113 ? -13.195 1.136 -17.172 1 73.25 113 GLY A CA 1
ATOM 844 C C . GLY A 1 113 ? -14.336 2.125 -16.984 1 73.25 113 GLY A C 1
ATOM 845 O O . GLY A 1 113 ? -14.133 3.336 -17.109 1 73.25 113 GLY A O 1
ATOM 846 N N . HIS A 1 114 ? -15.602 1.362 -16.812 1 73.25 114 HIS A N 1
ATOM 847 C CA . HIS A 1 114 ? -16.766 2.246 -16.812 1 73.25 114 HIS A CA 1
ATOM 848 C C . HIS A 1 114 ? -17.484 2.207 -15.461 1 73.25 114 HIS A C 1
ATOM 850 O O . HIS A 1 114 ? -17.344 1.245 -14.703 1 73.25 114 HIS A O 1
ATOM 856 N N . GLY A 1 115 ? -18.156 3.365 -15.125 1 74.06 115 GLY A N 1
ATOM 857 C CA . GLY A 1 115 ? -19 3.438 -13.945 1 74.06 115 GLY A CA 1
ATOM 858 C C . GLY A 1 115 ? -18.359 4.164 -12.781 1 74.06 115 GLY A C 1
ATOM 859 O O . GLY A 1 115 ? -17.188 4.535 -12.852 1 74.06 115 GLY A O 1
ATOM 860 N N . THR A 1 116 ? -19.188 4.422 -11.789 1 66.56 116 THR A N 1
ATOM 861 C CA . THR A 1 116 ? -18.75 5.203 -10.641 1 66.56 116 THR A CA 1
ATOM 862 C C . THR A 1 116 ? -17.703 4.441 -9.836 1 66.56 116 THR A C 1
ATOM 864 O O . THR A 1 116 ? -16.891 5.047 -9.125 1 66.56 116 THR A O 1
ATOM 867 N N . LYS A 1 117 ? -17.719 3.24 -9.984 1 82.69 117 LYS A N 1
ATOM 868 C CA . LYS A 1 117 ? -16.812 2.41 -9.203 1 82.69 117 LYS A CA 1
ATOM 869 C C . LYS A 1 117 ? -15.508 2.162 -9.969 1 82.69 117 LYS A C 1
ATOM 871 O O . LYS A 1 117 ? -14.586 1.531 -9.438 1 82.69 117 LYS A O 1
ATOM 876 N N . ALA A 1 118 ? -15.422 2.824 -11.055 1 86.25 118 ALA A N 1
ATOM 877 C CA . ALA A 1 118 ? -14.297 2.576 -11.953 1 86.25 118 ALA A CA 1
ATOM 878 C C . ALA A 1 118 ? -13.016 3.213 -11.422 1 86.25 118 ALA A C 1
ATOM 880 O O . ALA A 1 118 ? -11.922 2.9 -11.891 1 86.25 118 ALA A O 1
ATOM 881 N N . TYR A 1 119 ? -13.156 3.982 -10.32 1 95 119 TYR A N 1
ATOM 882 C CA . TYR A 1 119 ? -12.008 4.695 -9.773 1 95 119 TYR A CA 1
ATOM 883 C C . TYR A 1 119 ? -11.531 4.047 -8.484 1 95 119 TYR A C 1
ATOM 885 O O . TYR A 1 119 ? -10.492 4.43 -7.938 1 95 119 TYR A O 1
ATOM 893 N N . ILE A 1 120 ? -12.32 3.1 -8.031 1 97.81 120 ILE A N 1
ATOM 894 C CA . ILE A 1 120 ? -12.07 2.609 -6.676 1 97.81 120 ILE A CA 1
ATOM 895 C C . ILE A 1 120 ? -11.555 1.172 -6.738 1 97.81 120 ILE A C 1
ATOM 897 O O . ILE A 1 120 ? -12.219 0.295 -7.297 1 97.81 120 ILE A O 1
ATOM 901 N N . GLU A 1 121 ? -10.383 0.969 -6.191 1 97.94 121 GLU A N 1
ATOM 902 C CA . GLU A 1 121 ? -9.828 -0.371 -6.027 1 97.94 121 GLU A CA 1
ATOM 903 C C . GLU A 1 121 ? -10.07 -0.903 -4.621 1 97.94 121 GLU A C 1
ATOM 905 O O . GLU A 1 121 ? -9.812 -0.211 -3.635 1 97.94 121 GLU A O 1
ATOM 910 N N . GLY A 1 122 ? -10.477 -2.135 -4.539 1 98.12 122 GLY A N 1
ATOM 911 C CA . GLY A 1 122 ? -10.734 -2.781 -3.264 1 98.12 122 GLY A CA 1
ATOM 912 C C . GLY A 1 122 ? -12.133 -3.359 -3.154 1 98.12 122 GLY A C 1
ATOM 913 O O . GLY A 1 122 ? -12.883 -3.363 -4.129 1 98.12 122 GLY A O 1
ATOM 914 N N . PRO A 1 123 ? -12.469 -3.928 -2.035 1 97.88 123 PRO A N 1
ATOM 915 C CA . PRO A 1 123 ? -13.797 -4.52 -1.843 1 97.88 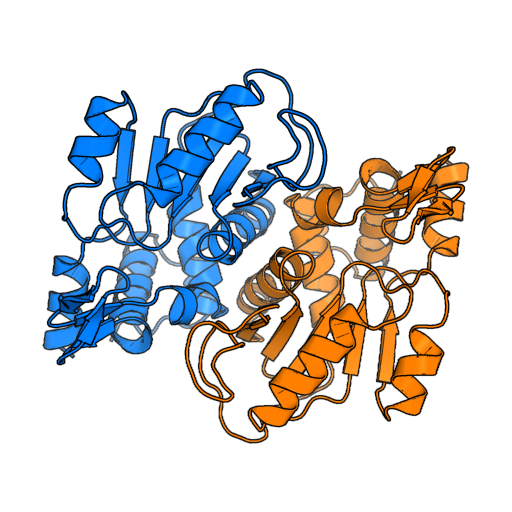123 PRO A CA 1
ATOM 916 C C . PRO A 1 123 ? -14.922 -3.512 -2.025 1 97.88 123 PRO A C 1
ATOM 918 O O . PRO A 1 123 ? -14.789 -2.348 -1.638 1 97.88 123 PRO A O 1
ATOM 921 N N . GLU A 1 124 ? -15.984 -4.004 -2.637 1 96.88 124 GLU A N 1
ATOM 922 C CA . GLU A 1 124 ? -17.203 -3.197 -2.645 1 96.88 124 GLU A CA 1
ATOM 923 C C . GLU A 1 124 ? -17.859 -3.191 -1.271 1 96.88 124 GLU A C 1
ATOM 925 O O . GLU A 1 124 ? -18.078 -4.25 -0.677 1 96.88 124 GLU A O 1
ATOM 930 N N . LEU A 1 125 ? -18.172 -2.023 -0.836 1 98 125 LEU A N 1
ATOM 931 C CA . LEU A 1 125 ? -18.781 -1.879 0.479 1 98 125 LEU A CA 1
ATOM 932 C C . LEU A 1 125 ? -20.25 -1.485 0.352 1 98 125 LEU A C 1
ATOM 934 O O . LEU A 1 125 ? -20.703 -1.105 -0.729 1 98 125 LEU A O 1
ATOM 938 N N . ALA A 1 126 ? -20.969 -1.64 1.388 1 98 126 ALA A N 1
ATOM 939 C CA . ALA A 1 126 ? -22.375 -1.264 1.394 1 98 126 ALA A CA 1
ATOM 940 C C . ALA A 1 126 ? -22.547 0.238 1.181 1 98 126 ALA A C 1
ATOM 942 O O . ALA A 1 126 ? -21.734 1.034 1.655 1 98 126 ALA A O 1
ATOM 943 N N . PRO A 1 127 ? -23.656 0.625 0.447 1 97.75 127 PRO A N 1
ATOM 944 C CA . PRO A 1 127 ? -23.953 2.057 0.375 1 97.75 127 PRO A CA 1
ATOM 945 C C . PRO A 1 127 ? -24.031 2.713 1.751 1 97.75 127 PRO A C 1
ATOM 947 O O . PRO A 1 127 ? -24.547 2.111 2.697 1 97.75 127 PRO A O 1
ATOM 950 N N . GLY A 1 128 ? -23.438 3.879 1.814 1 98.38 128 GLY A N 1
ATOM 951 C CA . GLY A 1 128 ? -23.5 4.609 3.07 1 98.38 128 GLY A CA 1
ATOM 952 C C . GLY A 1 128 ? -22.359 4.293 4.012 1 98.38 128 GLY A C 1
ATOM 953 O O . GLY A 1 128 ? -22.234 4.906 5.074 1 98.38 128 GLY A O 1
ATOM 954 N N . THR A 1 129 ? -21.5 3.33 3.6 1 98.56 129 THR A N 1
ATOM 955 C CA . THR A 1 129 ? -20.344 2.996 4.438 1 98.56 129 THR A CA 1
ATOM 956 C C . THR A 1 129 ? -19.5 4.234 4.727 1 98.56 129 THR A C 1
ATOM 958 O O . THR A 1 129 ? -19.266 5.047 3.83 1 98.56 129 THR A O 1
ATOM 961 N N . LYS A 1 130 ? -19.125 4.402 5.988 1 98.81 130 LYS A N 1
ATOM 962 C CA . LYS A 1 130 ? -18.266 5.516 6.395 1 98.81 130 LYS A CA 1
ATOM 963 C C . LYS A 1 130 ? -16.812 5.246 6.027 1 98.81 130 LYS A C 1
ATOM 965 O O . LYS A 1 130 ? -16.234 4.238 6.445 1 98.81 130 LYS A O 1
ATOM 970 N N . VAL A 1 131 ? -16.25 6.164 5.277 1 98.88 131 VAL A N 1
ATOM 971 C CA . VAL A 1 131 ? -14.883 6.055 4.797 1 98.88 131 VAL A CA 1
ATOM 972 C C . VAL A 1 131 ? -14.102 7.316 5.16 1 98.88 131 VAL A C 1
ATOM 974 O O . VAL A 1 131 ? -14.625 8.43 5.039 1 98.88 131 VAL A O 1
ATOM 977 N N . VAL A 1 132 ? -12.938 7.184 5.656 1 98.94 132 VAL A N 1
ATOM 978 C CA . VAL A 1 132 ? -12.039 8.305 5.91 1 98.94 132 VAL A CA 1
ATOM 979 C C . VAL A 1 132 ? -10.961 8.359 4.832 1 98.94 132 VAL A C 1
ATOM 981 O O . VAL A 1 132 ? -10.359 7.336 4.5 1 98.94 132 VAL A O 1
ATOM 984 N N . VAL A 1 133 ? -10.727 9.516 4.277 1 98.94 133 VAL A N 1
ATOM 985 C CA . VAL A 1 133 ? -9.695 9.688 3.262 1 98.94 133 VAL A CA 1
ATOM 986 C C . VAL A 1 133 ? -8.367 10.055 3.93 1 98.94 133 VAL A C 1
ATOM 988 O O . VAL A 1 133 ? -8.32 10.945 4.781 1 98.94 133 VAL A O 1
ATOM 991 N N . LEU A 1 134 ? -7.324 9.344 3.572 1 98.94 134 LEU A N 1
ATOM 992 C CA . LEU A 1 134 ? -5.984 9.562 4.105 1 98.94 134 LEU A CA 1
ATOM 993 C C . LEU A 1 134 ? -5.062 10.148 3.039 1 98.94 134 LEU A C 1
ATOM 995 O O . LEU A 1 134 ? -5.215 9.852 1.853 1 98.94 134 LEU A O 1
ATOM 999 N N . GLU A 1 135 ? -4.086 10.938 3.496 1 98.25 135 GLU A N 1
ATOM 1000 C CA . GLU A 1 135 ? -3.121 11.586 2.613 1 98.25 135 GLU A CA 1
ATOM 1001 C C . GLU A 1 135 ? -1.763 11.734 3.295 1 98.25 135 GLU A C 1
ATOM 1003 O O . GLU A 1 135 ? -1.687 11.859 4.52 1 98.25 135 GLU A O 1
ATOM 1008 N N . ASP A 1 136 ? -0.707 11.672 2.496 1 97.5 136 ASP A N 1
ATOM 1009 C CA . ASP A 1 136 ? 0.625 11.836 3.07 1 97.5 136 ASP A CA 1
ATOM 1010 C C . ASP A 1 136 ? 0.897 13.297 3.418 1 97.5 136 ASP A C 1
ATOM 1012 O O . ASP A 1 136 ? 1.125 13.633 4.582 1 97.5 136 ASP A O 1
ATOM 1016 N N . VAL A 1 137 ? 0.771 14.156 2.348 1 96.69 137 VAL A N 1
ATOM 1017 C CA . VAL A 1 137 ? 1.016 15.586 2.523 1 96.69 137 VAL A CA 1
ATOM 1018 C C . VAL A 1 137 ? -0.116 16.391 1.882 1 96.69 137 VAL A C 1
ATOM 1020 O O . VAL A 1 137 ? -0.458 16.172 0.718 1 96.69 137 VAL A O 1
ATOM 1023 N N . VAL A 1 138 ? -0.669 17.297 2.668 1 97.06 138 VAL A N 1
ATOM 1024 C CA . VAL A 1 138 ? -1.699 18.172 2.127 1 97.06 138 VAL A CA 1
ATOM 1025 C C . VAL A 1 138 ? -1.118 19.562 1.897 1 97.06 138 VAL A C 1
ATOM 1027 O O . VAL A 1 138 ? -0.566 20.172 2.816 1 97.06 138 VAL A O 1
ATOM 1030 N N . THR A 1 139 ? -1.184 20 0.669 1 94.06 139 THR A N 1
ATOM 1031 C CA . THR A 1 139 ? -0.835 21.359 0.291 1 94.06 139 THR A CA 1
ATOM 1032 C C . THR A 1 139 ? -2.09 22.188 0.005 1 94.06 139 THR A C 1
ATOM 1034 O O . THR A 1 139 ? -2.721 22.703 0.927 1 94.06 139 THR A O 1
ATOM 1037 N N . THR A 1 140 ? -2.658 22.047 -1.2 1 93.5 140 THR A N 1
ATOM 1038 C CA . THR A 1 140 ? -3.883 22.75 -1.544 1 93.5 140 THR A CA 1
ATOM 1039 C C . THR A 1 140 ? -5.113 21.922 -1.197 1 93.5 140 THR A C 1
ATOM 1041 O O . THR A 1 140 ? -6.215 22.453 -1.064 1 93.5 140 THR A O 1
ATOM 1044 N N . GLY A 1 141 ? -4.965 20.672 -1.18 1 96.25 141 GLY A N 1
ATOM 1045 C CA . GLY A 1 141 ? -6.051 19.781 -0.826 1 96.25 141 GLY A CA 1
ATOM 1046 C C . GLY A 1 141 ? -6.715 19.141 -2.033 1 96.25 141 GLY A C 1
ATOM 1047 O O . GLY A 1 141 ? -7.613 18.312 -1.887 1 96.25 141 GLY A O 1
ATOM 1048 N N . LYS A 1 142 ? -6.277 19.359 -3.154 1 95.31 142 LYS A N 1
ATOM 1049 C CA . LYS A 1 142 ? -6.941 18.922 -4.379 1 95.31 142 LYS A CA 1
ATOM 1050 C C . LYS A 1 142 ? -6.883 17.406 -4.527 1 95.31 142 LYS A C 1
ATOM 1052 O O . LYS A 1 142 ? -7.863 16.781 -4.941 1 95.31 142 LYS A O 1
ATOM 1057 N N . SER A 1 143 ? -5.738 16.844 -4.207 1 95.44 143 SER A N 1
ATOM 1058 C CA . SER A 1 143 ? -5.566 15.406 -4.387 1 95.44 143 SER A CA 1
ATOM 1059 C C . SER A 1 143 ? -6.555 14.617 -3.537 1 95.44 143 SER A C 1
ATOM 1061 O O . SER A 1 143 ? -7.305 13.789 -4.059 1 95.44 143 SER A O 1
ATOM 1063 N N . ALA A 1 144 ? -6.594 14.852 -2.279 1 97.88 144 ALA A N 1
ATOM 1064 C CA . ALA A 1 144 ? -7.508 14.133 -1.397 1 97.88 144 ALA A CA 1
ATOM 1065 C C . ALA A 1 144 ? -8.961 14.438 -1.743 1 97.88 144 ALA A C 1
ATOM 1067 O O . ALA A 1 144 ? -9.836 13.578 -1.601 1 97.88 144 ALA A O 1
ATOM 1068 N N . MET A 1 145 ? -9.258 15.641 -2.227 1 98.5 145 MET A N 1
ATOM 1069 C CA . MET A 1 145 ? -10.617 16 -2.6 1 98.5 145 MET A CA 1
ATOM 1070 C C . MET A 1 145 ? -11.117 15.141 -3.754 1 98.5 145 MET A C 1
ATOM 1072 O O . MET A 1 145 ? -12.281 14.742 -3.783 1 98.5 145 MET A O 1
ATOM 1076 N N . LEU A 1 146 ? -10.227 14.922 -4.691 1 98 146 LEU A N 1
ATOM 1077 C CA . LEU A 1 146 ? -10.586 14.047 -5.797 1 98 146 LEU A CA 1
ATOM 1078 C C . LEU A 1 146 ? -11.016 12.672 -5.285 1 98 146 LEU A C 1
ATOM 1080 O O . LEU A 1 146 ? -12 12.109 -5.766 1 98 146 LEU A O 1
ATOM 1084 N N . ALA A 1 147 ? -10.328 12.133 -4.32 1 98.56 147 ALA A N 1
ATOM 1085 C CA . ALA A 1 147 ? -10.703 10.859 -3.703 1 98.56 147 ALA A CA 1
ATOM 1086 C C . ALA A 1 147 ? -12.062 10.961 -3.018 1 98.56 147 ALA A C 1
ATOM 1088 O O . ALA A 1 147 ? -12.906 10.078 -3.168 1 98.56 147 ALA A O 1
ATOM 1089 N N . VAL A 1 148 ? -12.281 12.023 -2.301 1 98.81 148 VAL A N 1
ATOM 1090 C CA . VAL A 1 148 ? -13.547 12.242 -1.608 1 98.81 148 VAL A CA 1
ATOM 1091 C C . VAL A 1 148 ? -14.695 12.211 -2.609 1 98.81 148 VAL A C 1
ATOM 1093 O O . VAL A 1 148 ? -15.695 11.523 -2.396 1 98.81 148 VAL A O 1
ATOM 1096 N N . GLU A 1 149 ? -14.516 12.898 -3.686 1 98.19 149 GLU A N 1
ATOM 1097 C CA . GLU A 1 149 ? -15.57 13.008 -4.695 1 98.19 149 GLU A CA 1
ATOM 1098 C C . GLU A 1 149 ? -15.883 11.648 -5.312 1 98.19 149 GLU A C 1
ATOM 1100 O O . GLU A 1 149 ? -17.047 11.289 -5.473 1 98.19 149 GLU A O 1
ATOM 1105 N N . ARG A 1 150 ? -14.922 10.922 -5.645 1 97.62 150 ARG A N 1
ATOM 1106 C CA . ARG A 1 150 ? -15.109 9.609 -6.246 1 97.62 150 ARG A CA 1
ATOM 1107 C C . ARG A 1 150 ? -15.805 8.656 -5.281 1 97.62 150 ARG A C 1
ATOM 1109 O O . ARG A 1 150 ? -16.672 7.887 -5.68 1 97.62 150 ARG A O 1
ATOM 1116 N N . LEU A 1 151 ? -15.43 8.727 -4.047 1 98.56 151 LEU A N 1
ATOM 1117 C CA . LEU A 1 151 ? -16.031 7.871 -3.031 1 98.56 151 LEU A CA 1
ATOM 1118 C C . LEU A 1 151 ? -17.5 8.25 -2.805 1 98.56 151 LEU A C 1
ATOM 1120 O O . LEU A 1 151 ? -18.359 7.379 -2.73 1 98.56 151 LEU A O 1
ATOM 1124 N N . ARG A 1 152 ? -17.734 9.539 -2.68 1 98.31 152 ARG A N 1
ATOM 1125 C CA . ARG A 1 152 ? -19.109 10 -2.498 1 98.31 152 ARG A CA 1
ATOM 1126 C C . ARG A 1 152 ? -19.969 9.641 -3.703 1 98.31 152 ARG A C 1
ATOM 1128 O O . ARG A 1 152 ? -21.109 9.203 -3.547 1 98.31 152 ARG A O 1
ATOM 1135 N N . ASN A 1 153 ? -19.438 9.797 -4.91 1 97.31 153 ASN A N 1
ATOM 1136 C CA . ASN A 1 153 ? -20.156 9.438 -6.129 1 97.31 153 ASN A CA 1
ATOM 1137 C C . ASN A 1 153 ? -20.484 7.945 -6.168 1 97.31 153 ASN A C 1
ATOM 1139 O O . ASN A 1 153 ? -21.453 7.531 -6.812 1 97.31 153 ASN A O 1
ATOM 1143 N N . ALA A 1 154 ? -19.688 7.156 -5.465 1 96.88 154 ALA A N 1
ATOM 1144 C CA . ALA A 1 154 ? -19.922 5.715 -5.402 1 96.88 154 ALA A CA 1
ATOM 1145 C C . ALA A 1 154 ? -20.906 5.363 -4.305 1 96.88 154 ALA A C 1
ATOM 1147 O O . ALA A 1 154 ? -21.234 4.191 -4.102 1 96.88 154 ALA A O 1
ATOM 1148 N N . GLY A 1 155 ? -21.312 6.348 -3.512 1 97.94 155 GLY A N 1
ATOM 1149 C CA . GLY A 1 155 ? -22.375 6.133 -2.531 1 97.94 155 GLY A CA 1
ATOM 1150 C C . GLY A 1 155 ? -21.844 5.98 -1.116 1 97.94 155 GLY A C 1
ATOM 1151 O O . GLY A 1 155 ? -22.594 5.621 -0.207 1 97.94 155 GLY A O 1
ATOM 1152 N N . TYR A 1 156 ? -20.578 6.191 -0.91 1 98.56 156 TYR A N 1
ATOM 1153 C CA . TYR A 1 156 ? -20.016 6.105 0.431 1 98.56 156 TYR A CA 1
ATOM 1154 C C . TYR A 1 156 ? -20.141 7.438 1.162 1 98.56 156 TYR A C 1
ATOM 1156 O O . TYR A 1 156 ? -20.344 8.477 0.536 1 98.56 156 TYR A O 1
ATOM 1164 N N . GLN A 1 157 ? -20.125 7.375 2.465 1 98.69 157 GLN A N 1
ATOM 1165 C CA . GLN A 1 157 ? -20.109 8.562 3.309 1 98.69 157 GLN A CA 1
ATOM 1166 C C . GLN A 1 157 ? -18.672 8.977 3.652 1 98.69 157 GLN A C 1
ATOM 1168 O O . GLN A 1 157 ? -17.938 8.219 4.289 1 98.69 157 GLN A O 1
ATOM 1173 N N . VAL A 1 158 ? -18.297 10.148 3.225 1 98.75 158 VAL A N 1
ATOM 1174 C CA . VAL A 1 158 ? -16.953 10.672 3.479 1 98.75 158 VAL A CA 1
ATOM 1175 C C . VAL A 1 158 ? -17.062 12.062 4.102 1 98.75 158 VAL A C 1
ATOM 1177 O O . VAL A 1 158 ? -17.453 13.016 3.439 1 98.75 158 VAL A O 1
ATOM 1180 N N . ASP A 1 159 ? -16.578 12.203 5.324 1 98.44 159 ASP A N 1
ATOM 1181 C CA . ASP A 1 159 ? -16.703 13.477 6.02 1 98.44 159 ASP A CA 1
ATOM 1182 C C . ASP A 1 159 ? -15.367 13.938 6.598 1 98.44 159 ASP A C 1
ATOM 1184 O O . ASP A 1 159 ? -15.258 15.047 7.113 1 98.44 159 ASP A O 1
ATOM 1188 N N . THR A 1 160 ? -14.375 13.055 6.516 1 98.81 160 THR A N 1
ATOM 1189 C CA . THR A 1 160 ? -13.117 13.344 7.199 1 98.81 160 THR A CA 1
ATOM 1190 C C . THR A 1 160 ? -11.93 13.039 6.297 1 98.81 160 THR A C 1
ATOM 1192 O O . THR A 1 160 ? -11.906 12.008 5.613 1 98.81 160 THR A O 1
ATOM 1195 N N . VAL A 1 161 ? -11 13.93 6.238 1 98.88 161 VAL A N 1
ATOM 1196 C CA . VAL A 1 161 ? -9.672 13.734 5.656 1 98.88 161 VAL A CA 1
ATOM 1197 C C . VAL A 1 161 ? -8.617 13.82 6.754 1 98.88 161 VAL A C 1
ATOM 1199 O O . VAL A 1 161 ? -8.641 14.727 7.59 1 98.88 161 VAL A O 1
ATOM 1202 N N . ILE A 1 162 ? -7.746 12.852 6.836 1 98.94 162 ILE A N 1
ATOM 1203 C CA . ILE A 1 162 ? -6.617 12.883 7.758 1 98.94 162 ILE A CA 1
ATOM 1204 C C . ILE A 1 162 ? -5.309 12.797 6.973 1 98.94 162 ILE A C 1
ATOM 1206 O O . ILE A 1 162 ? -5.168 11.953 6.082 1 98.94 162 ILE A O 1
ATOM 1210 N N . SER A 1 163 ? -4.375 13.641 7.223 1 98.81 163 SER A N 1
ATOM 1211 C CA . SER A 1 163 ? -3.072 13.609 6.562 1 98.81 163 SER A CA 1
ATOM 1212 C C . SER A 1 163 ? -1.948 13.375 7.566 1 98.81 163 SER A C 1
ATOM 1214 O O . SER A 1 163 ? -2.129 13.594 8.766 1 98.81 163 SER A O 1
ATOM 1216 N N . LEU A 1 164 ? -0.803 12.867 7.09 1 98.81 164 LEU A N 1
ATOM 1217 C CA . LEU A 1 164 ? 0.384 12.828 7.938 1 98.81 164 LEU A CA 1
ATOM 1218 C C . LEU A 1 164 ? 0.91 14.234 8.195 1 98.81 164 LEU A C 1
ATOM 1220 O O . LEU A 1 164 ? 1.176 14.602 9.344 1 98.81 164 LEU A O 1
ATOM 1224 N N . VAL A 1 165 ? 0.997 15.031 7.082 1 98.81 165 VAL A N 1
ATOM 1225 C CA . VAL A 1 165 ? 1.613 16.344 7.199 1 98.81 165 VAL A CA 1
ATOM 1226 C C . VAL A 1 165 ? 0.725 17.391 6.531 1 98.81 165 VAL A C 1
ATOM 1228 O O . VAL A 1 165 ? 0.277 17.203 5.398 1 98.81 165 VAL A O 1
ATOM 1231 N N . ASP A 1 166 ? 0.457 18.422 7.207 1 98.38 166 ASP A N 1
ATOM 1232 C CA . ASP A 1 166 ? -0.169 19.625 6.668 1 98.38 166 ASP A CA 1
ATOM 1233 C C . ASP A 1 166 ? 0.875 20.688 6.355 1 98.38 166 ASP A C 1
ATOM 1235 O O . ASP A 1 166 ? 1.534 21.203 7.262 1 98.38 166 ASP A O 1
ATOM 1239 N N . ARG A 1 167 ? 0.981 21.031 5.094 1 96.44 167 ARG A N 1
ATOM 1240 C CA . ARG A 1 167 ? 1.931 22.062 4.699 1 96.44 167 ARG A CA 1
ATOM 1241 C C . ARG A 1 167 ? 1.394 23.453 5.027 1 96.44 167 ARG A C 1
ATOM 1243 O O . ARG A 1 167 ? 2.117 24.453 4.922 1 96.44 167 ARG A O 1
ATOM 1250 N N . GLN A 1 168 ? 0.192 23.531 5.391 1 96.44 168 GLN A N 1
ATOM 1251 C CA . GLN A 1 168 ? -0.479 24.766 5.793 1 96.44 168 GLN A CA 1
ATOM 1252 C C . GLN A 1 168 ? -0.49 25.781 4.652 1 96.44 168 GLN A C 1
ATOM 1254 O O . GLN A 1 168 ? -0.114 26.938 4.844 1 96.44 168 GLN A O 1
ATOM 1259 N N . GLN A 1 169 ? -0.929 25.281 3.48 1 94 169 GLN A N 1
ATOM 1260 C CA . GLN A 1 169 ? -0.973 26.125 2.289 1 94 169 GLN A CA 1
ATOM 1261 C C . GLN A 1 169 ? -2.375 26.156 1.688 1 94 169 GLN A C 1
ATOM 1263 O O . GLN A 1 169 ? -2.533 26.141 0.465 1 94 169 GLN A O 1
ATOM 1268 N N . GLY A 1 170 ? -3.395 26.031 2.605 1 96.38 170 GLY A N 1
ATOM 1269 C CA . GLY A 1 170 ? -4.754 26.297 2.164 1 96.38 170 GLY A CA 1
ATOM 1270 C C . GLY A 1 170 ? -5.629 25.062 2.148 1 96.38 170 GLY A C 1
ATOM 1271 O O . GLY A 1 170 ? -6.848 25.156 1.987 1 96.38 170 GLY A O 1
ATOM 1272 N N . GLY A 1 171 ? -5.043 23.875 2.338 1 97.38 171 GLY A N 1
ATOM 1273 C CA . GLY A 1 171 ? -5.801 22.625 2.307 1 97.38 171 GLY A CA 1
ATOM 1274 C C . GLY A 1 171 ? -6.895 22.578 3.359 1 97.38 171 GLY A C 1
ATOM 1275 O O . GLY A 1 171 ? -8.023 22.156 3.07 1 97.38 171 GLY A O 1
ATOM 1276 N N . ARG A 1 172 ? -6.637 23.016 4.57 1 98 172 ARG A N 1
ATOM 1277 C CA . ARG A 1 172 ? -7.602 23 5.664 1 98 172 ARG A CA 1
ATOM 1278 C C . ARG A 1 172 ? -8.828 23.844 5.332 1 98 172 ARG A C 1
ATOM 1280 O O . ARG A 1 172 ? -9.961 23.375 5.461 1 98 172 ARG A O 1
ATOM 1287 N N . GLU A 1 173 ? -8.586 25.062 4.906 1 98.25 173 GLU A N 1
ATOM 1288 C CA . GLU A 1 173 ? -9.672 25.969 4.547 1 98.25 173 GLU A CA 1
ATOM 1289 C C . GLU A 1 173 ? -10.5 25.422 3.393 1 98.25 173 GLU A C 1
ATOM 1291 O O . GLU A 1 173 ? -11.727 25.516 3.396 1 98.25 173 GLU A O 1
ATOM 1296 N N . PHE A 1 174 ? -9.773 24.859 2.426 1 98.44 174 PHE A N 1
ATOM 1297 C CA . PHE A 1 174 ? -10.445 24.266 1.278 1 98.44 174 PHE A CA 1
ATOM 1298 C C . PHE A 1 174 ? -11.391 23.156 1.721 1 98.44 174 PHE A C 1
ATOM 1300 O O . PHE A 1 174 ? -12.562 23.141 1.344 1 98.44 174 PHE A O 1
ATOM 1307 N N . TYR A 1 175 ? -10.922 22.188 2.566 1 98.69 175 TYR A N 1
ATOM 1308 C CA . TYR A 1 175 ? -11.75 21.094 3.031 1 98.69 175 TYR A CA 1
ATOM 1309 C C . TYR A 1 175 ? -12.938 21.594 3.842 1 98.69 175 TYR A C 1
ATOM 1311 O O . TYR A 1 175 ? -14.055 21.094 3.699 1 98.69 175 TYR A O 1
ATOM 1319 N N . GLN A 1 176 ? -12.672 22.578 4.676 1 98.25 176 GLN A N 1
ATOM 1320 C CA . GLN A 1 176 ? -13.75 23.188 5.453 1 98.25 176 GLN A CA 1
ATOM 1321 C C . GLN A 1 176 ? -14.836 23.75 4.539 1 98.25 176 GLN A C 1
ATOM 1323 O O . GLN A 1 176 ? -16.031 23.578 4.809 1 98.25 176 GLN A O 1
ATOM 1328 N N . SER A 1 177 ? -14.438 24.406 3.514 1 98.38 177 SER A N 1
ATOM 1329 C CA . SER A 1 177 ? -15.383 24.984 2.57 1 98.38 177 SER A CA 1
ATOM 1330 C C . SER A 1 177 ? -16.203 23.906 1.873 1 98.38 177 SER A C 1
ATOM 1332 O O . SER A 1 177 ? -17.281 24.188 1.334 1 98.38 177 SER A O 1
ATOM 1334 N N . GLN A 1 178 ? -15.711 22.719 1.831 1 98.06 178 GLN A N 1
ATOM 1335 C CA . GLN A 1 178 ? -16.406 21.594 1.21 1 98.06 178 GLN A CA 1
ATOM 1336 C C . GLN A 1 178 ? -17.172 20.781 2.244 1 98.06 178 GLN A C 1
ATOM 1338 O O . GLN A 1 178 ? -17.656 19.688 1.95 1 98.06 178 GLN A O 1
ATOM 1343 N N . GLY A 1 179 ? -17.156 21.25 3.514 1 98 179 GLY A N 1
ATOM 1344 C CA . GLY A 1 179 ? -17.891 20.578 4.574 1 98 179 GLY A CA 1
ATOM 1345 C C . GLY A 1 179 ? -17.156 19.375 5.129 1 98 179 GLY A C 1
ATOM 1346 O O . GLY A 1 179 ? -17.797 18.453 5.648 1 98 179 GLY A O 1
ATOM 1347 N N . LEU A 1 180 ? -15.922 19.344 4.945 1 98.75 180 LEU A N 1
ATOM 1348 C CA . LEU A 1 180 ? -15.117 18.219 5.434 1 98.75 180 LEU A CA 1
ATOM 1349 C C . LEU A 1 180 ? -14.375 18.609 6.707 1 98.75 180 LEU A C 1
ATOM 1351 O O . LEU A 1 180 ? -13.938 19.75 6.859 1 98.75 180 LEU A O 1
ATOM 1355 N N . THR A 1 181 ? -14.242 17.625 7.617 1 98.5 181 THR A N 1
ATOM 1356 C CA . THR A 1 181 ? -13.312 17.734 8.734 1 98.5 181 THR A CA 1
ATOM 1357 C C . THR A 1 181 ? -11.898 17.359 8.297 1 98.5 181 THR A C 1
ATOM 1359 O O . THR A 1 181 ? -11.711 16.375 7.57 1 98.5 181 THR A O 1
ATOM 1362 N N . PHE A 1 182 ? -10.969 18.234 8.695 1 98.75 182 PHE A N 1
ATOM 1363 C CA . PHE A 1 182 ? -9.586 17.953 8.352 1 98.75 182 PHE A CA 1
ATOM 1364 C C . PHE A 1 182 ? -8.719 17.859 9.602 1 98.75 182 PHE A C 1
ATOM 1366 O O . PHE A 1 182 ? -8.852 18.688 10.508 1 98.75 182 PHE A O 1
ATOM 1373 N N . GLN A 1 183 ? -7.906 16.766 9.672 1 98.38 183 GLN A N 1
ATOM 1374 C CA . GLN A 1 183 ? -6.91 16.594 10.727 1 98.38 183 GLN A CA 1
ATOM 1375 C C . GLN A 1 183 ? -5.566 16.172 10.141 1 98.38 183 GLN A C 1
ATOM 1377 O O . GLN A 1 183 ? -5.516 15.477 9.125 1 98.38 183 GLN A O 1
ATOM 1382 N N . ALA A 1 184 ? -4.5 16.609 10.75 1 98.81 184 ALA A N 1
ATOM 1383 C CA . ALA A 1 184 ? -3.152 16.172 10.391 1 98.81 184 ALA A CA 1
ATOM 1384 C C . ALA A 1 184 ? -2.379 15.711 11.625 1 98.81 184 ALA A C 1
ATOM 1386 O O . ALA A 1 184 ? -2.547 16.266 12.711 1 98.81 184 ALA A O 1
ATOM 1387 N N . LEU A 1 185 ? -1.547 14.727 11.461 1 98.81 185 LEU A N 1
ATOM 1388 C CA . LEU A 1 185 ? -0.691 14.32 12.57 1 98.81 185 LEU A CA 1
ATOM 1389 C C . LEU A 1 185 ? 0.335 15.398 12.891 1 98.81 185 LEU A C 1
ATOM 1391 O O . LEU A 1 185 ? 0.649 15.641 14.055 1 98.81 185 LEU A O 1
ATOM 1395 N N . PHE A 1 186 ? 0.911 15.992 11.812 1 98.88 186 PHE A N 1
ATOM 1396 C CA . PHE A 1 186 ? 1.946 17 11.984 1 98.88 186 PHE A CA 1
ATOM 1397 C C . PHE A 1 186 ? 1.729 18.172 11.023 1 98.88 186 PHE A C 1
ATOM 1399 O O . PHE A 1 186 ? 1.085 18.016 9.984 1 98.88 186 PHE A O 1
ATOM 1406 N N . THR A 1 187 ? 2.236 19.312 11.352 1 98.69 187 THR A N 1
ATOM 1407 C CA . THR A 1 187 ? 2.387 20.422 10.422 1 98.69 187 THR A CA 1
ATOM 1408 C C . THR A 1 187 ? 3.805 20.469 9.867 1 98.69 187 THR A C 1
ATOM 1410 O O . THR A 1 187 ? 4.719 19.859 10.422 1 98.69 187 THR A O 1
ATOM 1413 N N . ILE A 1 188 ? 3.951 21.203 8.789 1 98.06 188 ILE A N 1
ATOM 1414 C CA . ILE A 1 188 ? 5.289 21.391 8.234 1 98.06 188 ILE A CA 1
ATOM 1415 C C . ILE A 1 188 ? 6.188 22.062 9.273 1 98.06 188 ILE A C 1
ATOM 1417 O O . ILE A 1 188 ? 7.387 21.781 9.336 1 98.06 188 ILE A O 1
ATOM 1421 N N . GLY A 1 189 ? 5.656 22.906 10.078 1 98.19 189 GLY A N 1
ATOM 1422 C CA . GLY A 1 189 ? 6.41 23.547 11.148 1 98.19 189 GLY A CA 1
ATOM 1423 C C . GLY A 1 189 ? 6.953 22.562 12.164 1 98.19 189 GLY A C 1
ATOM 1424 O O . GLY A 1 189 ? 8.07 22.719 12.656 1 98.19 189 GLY A O 1
ATOM 1425 N N . ASP A 1 190 ? 6.125 21.547 12.555 1 98.62 190 ASP A N 1
ATOM 1426 C CA . ASP A 1 190 ? 6.586 20.5 13.461 1 98.62 190 ASP A CA 1
ATOM 1427 C C . ASP A 1 190 ? 7.836 19.812 12.914 1 98.62 190 ASP A C 1
ATOM 1429 O O . ASP A 1 190 ? 8.797 19.578 13.656 1 98.62 190 ASP A O 1
ATOM 1433 N N . ILE A 1 191 ? 7.793 19.469 11.625 1 98.5 191 ILE A N 1
ATOM 1434 C CA . ILE A 1 191 ? 8.891 18.75 10.977 1 98.5 191 ILE A CA 1
ATOM 1435 C C . ILE A 1 191 ? 10.125 19.641 10.922 1 98.5 191 ILE A C 1
ATOM 1437 O O . ILE A 1 191 ? 11.234 19.203 11.219 1 98.5 191 ILE A O 1
ATOM 1441 N N . GLN A 1 192 ? 9.93 20.906 10.562 1 98.19 192 GLN A N 1
ATOM 1442 C CA . GLN A 1 192 ? 11.031 21.844 10.453 1 98.19 192 GLN A CA 1
ATOM 1443 C C . GLN A 1 192 ? 11.727 22.047 11.797 1 98.19 192 GLN A C 1
ATOM 1445 O O . GLN A 1 192 ? 12.961 22.125 11.859 1 98.19 192 GLN A O 1
ATOM 1450 N N . GLN A 1 193 ? 10.969 22.125 12.812 1 98.12 193 GLN A N 1
ATOM 1451 C CA . GLN A 1 193 ? 11.523 22.297 14.156 1 98.12 193 GLN A CA 1
ATOM 1452 C C . GLN A 1 193 ? 12.43 21.141 14.539 1 98.12 193 GLN A C 1
ATOM 1454 O O . GLN A 1 193 ? 13.539 21.344 15.031 1 98.12 193 GLN A O 1
ATOM 1459 N N . VAL A 1 194 ? 11.992 19.922 14.289 1 97.69 194 VAL A N 1
ATOM 1460 C CA . VAL A 1 194 ? 12.766 18.734 14.633 1 97.69 194 VAL A CA 1
ATOM 1461 C C . VAL A 1 194 ? 13.984 18.641 13.719 1 97.69 194 VAL A C 1
ATOM 1463 O O . VAL A 1 194 ? 15.078 18.297 14.172 1 97.69 194 VAL A O 1
ATOM 1466 N N . TYR A 1 195 ? 13.766 18.953 12.453 1 97.12 195 TYR A N 1
ATOM 1467 C CA . TYR A 1 195 ? 14.852 18.891 11.477 1 97.12 195 TYR A CA 1
ATOM 1468 C C . TYR A 1 195 ? 16 19.812 11.883 1 97.12 195 TYR A C 1
ATOM 1470 O O . TYR A 1 195 ? 17.172 19.453 11.75 1 97.12 195 TYR A O 1
ATOM 1478 N N . ARG A 1 196 ? 15.719 20.984 12.383 1 95.19 196 ARG A N 1
ATOM 1479 C CA . ARG A 1 196 ? 16.734 21.984 12.711 1 95.19 196 ARG A CA 1
ATOM 1480 C C . ARG A 1 196 ? 17.375 21.688 14.055 1 95.19 196 ARG A C 1
ATOM 1482 O O . ARG A 1 196 ? 18.438 22.234 14.375 1 95.19 196 ARG A O 1
ATOM 1489 N N . GLN A 1 197 ? 16.828 20.844 14.844 1 91.31 197 GLN A N 1
ATOM 1490 C CA . GLN A 1 197 ? 17.391 20.469 16.125 1 91.31 197 GLN A CA 1
ATOM 1491 C C . GLN A 1 197 ? 18.297 19.25 16 1 91.31 197 GLN A C 1
ATOM 1493 O O . GLN A 1 197 ? 18.984 18.875 16.953 1 91.31 197 GLN A O 1
ATOM 1498 N N . LYS A 1 198 ? 18.156 18.734 14.828 1 76.81 198 LYS A N 1
ATOM 1499 C CA . LYS A 1 198 ? 18.969 17.547 14.641 1 76.81 198 LYS A CA 1
ATOM 1500 C C . LYS A 1 198 ? 20.438 17.891 14.523 1 76.81 198 LYS A C 1
ATOM 1502 O O . LYS A 1 198 ? 20.797 18.969 14.039 1 76.81 198 LYS A O 1
ATOM 1507 N N . MET B 1 1 ? -14.227 -24.844 6.148 1 41.03 1 MET B N 1
ATOM 1508 C CA . MET B 1 1 ? -14.625 -23.516 6.605 1 41.03 1 MET B CA 1
ATOM 1509 C C . MET B 1 1 ? -13.492 -22.844 7.383 1 41.03 1 MET B C 1
ATOM 1511 O O . MET B 1 1 ? -13.398 -23 8.602 1 41.03 1 MET B O 1
ATOM 1515 N N . THR B 1 2 ? -12.203 -22.844 7.109 1 56.84 2 THR B N 1
ATOM 1516 C CA . THR B 1 2 ? -11.188 -22.641 8.141 1 56.84 2 THR B CA 1
ATOM 1517 C C . THR B 1 2 ? -11.289 -21.25 8.742 1 56.84 2 THR B C 1
ATOM 1519 O O . THR B 1 2 ? -10.93 -20.266 8.102 1 56.84 2 THR B O 1
ATOM 1522 N N . ASP B 1 3 ? -12.375 -21.125 9.656 1 73.94 3 ASP B N 1
ATOM 1523 C CA . ASP B 1 3 ? -12.852 -19.844 10.188 1 73.94 3 ASP B CA 1
ATOM 1524 C C . ASP B 1 3 ? -11.859 -19.266 11.195 1 73.94 3 ASP B C 1
ATOM 1526 O O . ASP B 1 3 ? -11.945 -19.562 12.391 1 73.94 3 ASP B O 1
ATOM 1530 N N . LEU B 1 4 ? -10.688 -18.859 10.703 1 89.62 4 LEU B N 1
ATOM 1531 C CA . LEU B 1 4 ? -9.781 -18.188 11.625 1 89.62 4 LEU B CA 1
ATOM 1532 C C . LEU B 1 4 ? -10.281 -16.797 11.961 1 89.62 4 LEU B C 1
ATOM 1534 O O . LEU B 1 4 ? -10.68 -16.047 11.07 1 89.62 4 LEU B O 1
ATOM 1538 N N . THR B 1 5 ? -10.359 -16.594 13.266 1 92.69 5 THR B N 1
ATOM 1539 C CA . THR B 1 5 ? -10.555 -15.219 13.688 1 92.69 5 THR B CA 1
ATOM 1540 C C . THR B 1 5 ? -9.312 -14.383 13.406 1 92.69 5 THR B C 1
ATOM 1542 O O . THR B 1 5 ? -8.242 -14.93 13.141 1 92.69 5 THR B O 1
ATOM 1545 N N . LEU B 1 6 ? -9.375 -13.094 13.469 1 92.75 6 LEU B N 1
ATOM 1546 C CA . LEU B 1 6 ? -8.211 -12.234 13.312 1 92.75 6 LEU B CA 1
ATOM 1547 C C . LEU B 1 6 ? -7.176 -12.523 14.398 1 92.75 6 LEU B C 1
ATOM 1549 O O . LEU B 1 6 ? -5.973 -12.562 14.117 1 92.75 6 LEU B O 1
ATOM 1553 N N . ALA B 1 7 ? -7.703 -12.672 15.539 1 94.25 7 ALA B N 1
ATOM 1554 C CA . ALA B 1 7 ? -6.812 -12.977 16.656 1 94.25 7 ALA B CA 1
ATOM 1555 C C . ALA B 1 7 ? -6.012 -14.25 16.375 1 94.25 7 ALA B C 1
ATOM 1557 O O . ALA B 1 7 ? -4.805 -14.297 16.625 1 94.25 7 ALA B O 1
ATOM 1558 N N . ALA B 1 8 ? -6.629 -15.242 15.852 1 96.62 8 ALA B N 1
ATOM 1559 C CA . ALA B 1 8 ? -5.977 -16.516 15.562 1 96.62 8 ALA B CA 1
ATOM 1560 C C . ALA B 1 8 ? -5.047 -16.391 14.359 1 96.62 8 ALA B C 1
ATOM 1562 O O . ALA B 1 8 ? -3.998 -17.047 14.312 1 96.62 8 ALA B O 1
ATOM 1563 N N . LEU B 1 9 ? -5.422 -15.57 13.43 1 97.44 9 LEU B N 1
ATOM 1564 C CA . LEU B 1 9 ? -4.668 -15.398 12.195 1 97.44 9 LEU B CA 1
ATOM 1565 C C . LEU B 1 9 ? -3.266 -14.875 12.484 1 97.44 9 LEU B C 1
ATOM 1567 O O . LEU B 1 9 ? -2.318 -15.188 11.758 1 97.44 9 LEU B O 1
ATOM 1571 N N . LYS B 1 10 ? -3.07 -14.148 13.562 1 96.5 10 LYS B N 1
ATOM 1572 C CA . LYS B 1 10 ? -1.81 -13.508 13.914 1 96.5 10 LYS B CA 1
ATOM 1573 C C . LYS B 1 10 ? -0.744 -14.539 14.266 1 96.5 10 LYS B C 1
ATOM 1575 O O . LYS B 1 10 ? 0.447 -14.312 14.039 1 96.5 10 LYS B O 1
ATOM 1580 N N . THR B 1 11 ? -1.292 -15.672 14.711 1 96.12 11 THR B N 1
ATOM 1581 C CA . THR B 1 11 ? -0.315 -16.578 15.289 1 96.12 11 THR B CA 1
ATOM 1582 C C . THR B 1 11 ? -0.509 -18 14.742 1 96.12 11 THR B C 1
ATOM 1584 O O . THR B 1 11 ? 0.248 -18.906 15.086 1 96.12 11 THR B O 1
ATOM 1587 N N . ALA B 1 12 ? -1.484 -18.172 13.953 1 97.88 12 ALA B N 1
ATOM 1588 C CA . ALA B 1 12 ? -1.768 -19.5 13.438 1 97.88 12 ALA B CA 1
ATOM 1589 C C . ALA B 1 12 ? -0.578 -20.047 12.648 1 97.88 12 ALA B C 1
ATOM 1591 O O . ALA B 1 12 ? 0.204 -19.281 12.086 1 97.88 12 ALA B O 1
ATOM 1592 N N . PRO B 1 13 ? -0.417 -21.453 12.672 1 97.94 13 PRO B N 1
ATOM 1593 C CA . PRO B 1 13 ? 0.589 -22.047 11.789 1 97.94 13 PRO B CA 1
ATOM 1594 C C . PRO B 1 13 ? 0.418 -21.609 10.328 1 97.94 13 PRO B C 1
ATOM 1596 O O . PRO B 1 13 ? -0.71 -21.484 9.852 1 97.94 13 PRO B O 1
ATOM 1599 N N . LEU B 1 14 ? 1.509 -21.453 9.656 1 98.19 14 LEU B N 1
ATOM 1600 C CA . LEU B 1 14 ? 1.51 -20.906 8.305 1 98.19 14 LEU B CA 1
ATOM 1601 C C . LEU B 1 14 ? 0.645 -21.75 7.379 1 98.19 14 LEU B C 1
ATOM 1603 O O . LEU B 1 14 ? 0.016 -21.234 6.457 1 98.19 14 LEU B O 1
ATOM 1607 N N . ALA B 1 15 ? 0.612 -23.031 7.594 1 98 15 ALA B N 1
ATOM 1608 C CA . ALA B 1 15 ? -0.211 -23.906 6.758 1 98 15 ALA B CA 1
ATOM 1609 C C . ALA B 1 15 ? -1.687 -23.531 6.863 1 98 15 ALA B C 1
ATOM 1611 O O . ALA B 1 15 ? -2.42 -23.578 5.875 1 98 15 ALA B O 1
ATOM 1612 N N . GLN B 1 16 ? -2.123 -23.156 8.055 1 98.19 16 GLN B N 1
ATOM 1613 C CA . GLN B 1 16 ? -3.504 -22.734 8.258 1 98.19 16 GLN B CA 1
ATOM 1614 C C . GLN B 1 16 ? -3.756 -21.359 7.648 1 98.19 16 GLN B C 1
ATOM 1616 O O . GLN B 1 16 ? -4.828 -21.109 7.094 1 98.19 16 GLN B O 1
ATOM 1621 N N . VAL B 1 17 ? -2.748 -20.516 7.785 1 98.62 17 VAL B N 1
ATOM 1622 C CA . VAL B 1 17 ? -2.857 -19.172 7.203 1 98.62 17 VAL B CA 1
ATOM 1623 C C . VAL B 1 17 ? -2.977 -19.281 5.684 1 98.62 17 VAL B C 1
ATOM 1625 O O . VAL B 1 17 ? -3.762 -18.562 5.062 1 98.62 17 VAL B O 1
ATOM 1628 N N . ARG B 1 18 ? -2.195 -20.203 5.09 1 98.62 18 ARG B N 1
ATOM 1629 C CA . ARG B 1 18 ? -2.215 -20.406 3.645 1 98.62 18 ARG B CA 1
ATOM 1630 C C . ARG B 1 18 ? -3.588 -20.875 3.18 1 98.62 18 ARG B C 1
ATOM 1632 O O . ARG B 1 18 ? -4.117 -20.375 2.184 1 98.62 18 ARG B O 1
ATOM 1639 N N . GLN B 1 19 ? -4.184 -21.781 3.906 1 98.12 19 GLN B N 1
ATOM 1640 C CA . GLN B 1 19 ? -5.516 -22.266 3.568 1 98.12 19 GLN B CA 1
ATOM 1641 C C . GLN B 1 19 ? -6.562 -21.172 3.717 1 98.12 19 GLN B C 1
ATOM 1643 O O . GLN B 1 19 ? -7.484 -21.062 2.904 1 98.12 19 GLN B O 1
ATOM 1648 N N . TYR B 1 20 ? -6.426 -20.422 4.777 1 98.44 20 TYR B N 1
ATOM 1649 C CA . TYR B 1 20 ? -7.324 -19.297 5.004 1 98.44 20 TYR B CA 1
ATOM 1650 C C . TYR B 1 20 ? -7.281 -18.312 3.834 1 98.44 20 TYR B C 1
ATOM 1652 O O . TYR B 1 20 ? -8.328 -17.906 3.324 1 98.44 20 TYR B O 1
ATOM 1660 N N . LEU B 1 21 ? -6.07 -17.984 3.408 1 98.69 21 LEU B N 1
ATOM 1661 C CA . LEU B 1 21 ? -5.898 -17.047 2.309 1 98.69 21 LEU B CA 1
ATOM 1662 C C . LEU B 1 21 ? -6.461 -17.609 1.012 1 98.69 21 LEU B C 1
ATOM 1664 O O . LEU B 1 21 ? -7.09 -16.891 0.233 1 98.69 21 LEU B O 1
ATOM 1668 N N . LEU B 1 22 ? -6.18 -18.859 0.765 1 98.56 22 LEU B N 1
ATOM 1669 C CA . LEU B 1 22 ? -6.707 -19.516 -0.428 1 98.56 22 LEU B CA 1
ATOM 1670 C C . LEU B 1 22 ? -8.227 -19.422 -0.474 1 98.56 22 LEU B C 1
ATOM 1672 O O . LEU B 1 22 ? -8.805 -19.125 -1.523 1 98.56 22 LEU B O 1
ATOM 1676 N N . HIS B 1 23 ? -8.867 -19.641 0.641 1 98.06 23 HIS B N 1
ATOM 1677 C CA . HIS B 1 23 ? -10.32 -19.531 0.728 1 98.06 23 HIS B CA 1
ATOM 1678 C C . HIS B 1 23 ? -10.781 -18.094 0.498 1 98.06 23 HIS B C 1
ATOM 1680 O O . HIS B 1 23 ? -11.789 -17.859 -0.176 1 98.06 23 HIS B O 1
ATOM 1686 N N . LEU B 1 24 ? -10.086 -17.188 1.089 1 98.06 24 LEU B N 1
ATOM 1687 C CA . LEU B 1 24 ? -10.414 -15.773 0.901 1 98.06 24 LEU B CA 1
ATOM 1688 C C . LEU B 1 24 ? -10.375 -15.398 -0.576 1 98.06 24 LEU B C 1
ATOM 1690 O O . LEU B 1 24 ? -11.273 -14.719 -1.072 1 98.06 24 LEU B O 1
ATOM 1694 N N . LEU B 1 25 ? -9.336 -15.828 -1.272 1 98.56 25 LEU B N 1
ATOM 1695 C CA . LEU B 1 25 ? -9.18 -15.539 -2.693 1 98.56 25 LEU B CA 1
ATOM 1696 C C . LEU B 1 25 ? -10.297 -16.172 -3.506 1 98.56 25 LEU B C 1
ATOM 1698 O O . LEU B 1 25 ? -10.898 -15.508 -4.359 1 98.56 25 LEU B O 1
ATOM 1702 N N . ALA B 1 26 ? -10.594 -17.375 -3.221 1 98.31 26 ALA B N 1
ATOM 1703 C CA . ALA B 1 26 ? -11.648 -18.094 -3.943 1 98.31 26 ALA B CA 1
ATOM 1704 C C . ALA B 1 26 ? -13.008 -17.438 -3.723 1 98.31 26 ALA B C 1
ATOM 1706 O O . ALA B 1 26 ? -13.844 -17.406 -4.625 1 98.31 26 ALA B O 1
ATOM 1707 N N . THR B 1 27 ? -13.211 -16.875 -2.553 1 97.5 27 THR B N 1
ATOM 1708 C CA . THR B 1 27 ? -14.508 -16.328 -2.164 1 97.5 27 THR B CA 1
ATOM 1709 C C . THR B 1 27 ? -14.664 -14.891 -2.674 1 97.5 27 THR B C 1
ATOM 1711 O O . THR B 1 27 ? -15.734 -14.508 -3.152 1 97.5 27 THR B O 1
ATOM 1714 N N . HIS B 1 28 ? -13.594 -14.125 -2.639 1 97.75 28 HIS B N 1
ATOM 1715 C CA . HIS B 1 28 ? -13.773 -12.695 -2.852 1 97.75 28 HIS B CA 1
ATOM 1716 C C . HIS B 1 28 ? -13.117 -12.242 -4.152 1 97.75 28 HIS B C 1
ATOM 1718 O O . HIS B 1 28 ? -13.555 -11.273 -4.773 1 97.75 28 HIS B O 1
ATOM 1724 N N . ALA B 1 29 ? -12.078 -12.938 -4.594 1 98 29 ALA B N 1
ATOM 1725 C CA . ALA B 1 29 ? -11.242 -12.391 -5.66 1 98 29 ALA B CA 1
ATOM 1726 C C . ALA B 1 29 ? -11.508 -13.102 -6.98 1 98 29 ALA B C 1
ATOM 1728 O O . ALA B 1 29 ? -11.031 -12.664 -8.031 1 98 29 ALA B O 1
ATOM 1729 N N . TYR B 1 30 ? -12.227 -14.195 -6.98 1 97.75 30 TYR B N 1
ATOM 1730 C CA . TYR B 1 30 ? -12.391 -15.07 -8.141 1 97.75 30 TYR B CA 1
ATOM 1731 C C . TYR B 1 30 ? -13.859 -15.219 -8.508 1 97.75 30 TYR B C 1
ATOM 1733 O O . TYR B 1 30 ? -14.719 -15.305 -7.629 1 97.75 30 TYR B O 1
ATOM 1741 N N . LYS B 1 31 ? -14.148 -15.211 -9.789 1 97.12 31 LYS B N 1
ATOM 1742 C CA . LYS B 1 31 ? -15.492 -15.461 -10.312 1 97.12 31 LYS B CA 1
ATOM 1743 C C . LYS B 1 31 ? -15.43 -16.234 -11.625 1 97.12 31 LYS B C 1
ATOM 1745 O O . LYS B 1 31 ? -14.5 -16.047 -12.422 1 97.12 31 LYS B O 1
ATOM 1750 N N . GLU B 1 32 ? -16.344 -17.094 -11.859 1 97 32 GLU B N 1
ATOM 1751 C CA . GLU B 1 32 ? -16.5 -17.75 -13.148 1 97 32 GLU B CA 1
ATOM 1752 C C . GLU B 1 32 ? -17.656 -17.141 -13.953 1 97 32 GLU B C 1
ATOM 1754 O O . GLU B 1 32 ? -18.609 -16.625 -13.383 1 97 32 GLU B O 1
ATOM 1759 N N . GLY B 1 33 ? -17.5 -17.172 -15.219 1 95.81 33 GLY B N 1
ATOM 1760 C CA . GLY B 1 33 ? -18.438 -16.594 -16.172 1 95.81 33 GLY B CA 1
ATOM 1761 C C . GLY B 1 33 ? -17.797 -16.219 -17.5 1 95.81 33 GLY B C 1
ATOM 1762 O O . GLY B 1 33 ? -16.781 -16.812 -17.875 1 95.81 33 GLY B O 1
ATOM 1763 N N . ASP B 1 34 ? -18.484 -15.367 -18.203 1 95 34 ASP B N 1
ATOM 1764 C CA . ASP B 1 34 ? -17.969 -14.891 -19.484 1 95 34 ASP B CA 1
ATOM 1765 C C . ASP B 1 34 ? -17.359 -13.492 -19.344 1 95 34 ASP B C 1
ATOM 1767 O O . ASP B 1 34 ? -18.094 -12.516 -19.172 1 95 34 ASP B O 1
ATOM 1771 N N . PHE B 1 35 ? -16.078 -13.477 -19.453 1 92.75 35 PHE B N 1
ATOM 1772 C CA . PHE B 1 35 ? -15.375 -12.211 -19.281 1 92.75 35 PHE B CA 1
ATOM 1773 C C . PHE B 1 35 ? -14.477 -11.914 -20.469 1 92.75 35 PHE B C 1
ATOM 1775 O O . PHE B 1 35 ? -14.195 -12.805 -21.281 1 92.75 35 PHE B O 1
ATOM 1782 N N . ILE B 1 36 ? -14.141 -10.602 -20.609 1 88.25 36 ILE B N 1
ATOM 1783 C CA . ILE B 1 36 ? -13.156 -10.164 -21.578 1 88.25 36 ILE B CA 1
ATOM 1784 C C . ILE B 1 36 ? -11.93 -9.602 -20.875 1 88.25 36 ILE B C 1
ATOM 1786 O O . ILE B 1 36 ? -12.047 -8.695 -20.047 1 88.25 36 ILE B O 1
ATOM 1790 N N . LEU B 1 37 ? -10.844 -10.172 -21.172 1 81.06 37 LEU B N 1
ATOM 1791 C CA . LEU B 1 37 ? -9.594 -9.703 -20.578 1 81.06 37 LEU B CA 1
ATOM 1792 C C . LEU B 1 37 ? -9.18 -8.359 -21.172 1 81.06 37 LEU B C 1
ATOM 1794 O O . LEU B 1 37 ? -9.734 -7.93 -22.188 1 81.06 37 LEU B O 1
ATOM 1798 N N . SER B 1 38 ? -8.281 -7.672 -20.5 1 73.25 38 SER B N 1
ATOM 1799 C CA . SER B 1 38 ? -7.777 -6.395 -21 1 73.25 38 SER B CA 1
ATOM 1800 C C . SER B 1 38 ? -7.156 -6.551 -22.375 1 73.25 38 SER B C 1
ATOM 1802 O O . SER B 1 38 ? -7.117 -5.598 -23.156 1 73.25 38 SER B O 1
ATOM 1804 N N . SER B 1 39 ? -6.707 -7.719 -22.656 1 77.5 39 SER B N 1
ATOM 1805 C CA . SER B 1 39 ? -6.137 -8.039 -23.969 1 77.5 39 SER B CA 1
ATOM 1806 C C . SER B 1 39 ? -7.219 -8.164 -25.031 1 77.5 39 SER B C 1
ATOM 1808 O O . SER B 1 39 ? -6.918 -8.258 -26.219 1 77.5 39 SER B O 1
ATOM 1810 N N . GLY B 1 40 ? -8.445 -8.195 -24.594 1 84 40 GLY B N 1
ATOM 1811 C CA . GLY B 1 40 ? -9.555 -8.406 -25.5 1 84 40 GLY B CA 1
ATOM 1812 C C . GLY B 1 40 ? -9.945 -9.867 -25.641 1 84 40 GLY B C 1
ATOM 1813 O O . GLY B 1 40 ? -10.977 -10.188 -26.234 1 84 40 GLY B O 1
ATOM 1814 N N . GLN B 1 41 ? -9.148 -10.734 -25.078 1 87 41 GLN B N 1
ATOM 1815 C CA . GLN B 1 41 ? -9.406 -12.164 -25.156 1 87 41 GLN B CA 1
ATOM 1816 C C . GLN B 1 41 ? -10.523 -12.586 -24.219 1 87 41 GLN B C 1
ATOM 1818 O O . GLN B 1 41 ? -10.617 -12.078 -23.094 1 87 41 GLN B O 1
ATOM 1823 N N . PRO B 1 42 ? -11.328 -13.516 -24.734 1 92.5 42 PRO B N 1
ATOM 1824 C CA . PRO B 1 42 ? -12.344 -14.039 -23.812 1 92.5 42 PRO B CA 1
ATOM 1825 C C . PRO B 1 42 ? -11.75 -14.898 -22.688 1 92.5 42 PRO B C 1
ATOM 1827 O O . PRO B 1 42 ? -10.734 -15.562 -22.906 1 92.5 42 PRO B O 1
ATOM 1830 N N . SER B 1 43 ? -12.344 -14.812 -21.547 1 92.25 43 SER B N 1
ATOM 1831 C CA . SER B 1 43 ? -11.961 -15.641 -20.406 1 92.25 43 SER B CA 1
ATOM 1832 C C . SER B 1 43 ? -13.188 -16.203 -19.688 1 92.25 43 SER B C 1
ATOM 1834 O O . SER B 1 43 ? -14.211 -15.523 -19.594 1 92.25 43 SER B O 1
ATOM 1836 N N . THR B 1 44 ? -12.984 -17.391 -19.188 1 95.44 44 THR B N 1
ATOM 1837 C CA . THR B 1 44 ? -14.094 -18.047 -18.5 1 95.44 44 THR B CA 1
ATOM 1838 C C . THR B 1 44 ? -14.078 -17.688 -17.016 1 95.44 44 THR B C 1
ATOM 1840 O O . THR B 1 44 ? -14.906 -18.203 -16.25 1 95.44 44 THR B O 1
ATOM 1843 N N . TYR B 1 45 ? -13.102 -16.953 -16.641 1 96.5 45 TYR B N 1
ATOM 1844 C CA . TYR B 1 45 ? -13.039 -16.562 -15.234 1 96.5 45 TYR B CA 1
ATOM 1845 C C . TYR B 1 45 ? -12.391 -15.188 -15.078 1 96.5 45 TYR B C 1
ATOM 1847 O O . TYR B 1 45 ? -11.805 -14.664 -16.031 1 96.5 45 TYR B O 1
ATOM 1855 N N . TYR B 1 46 ? -12.648 -14.633 -14.016 1 94.81 46 TYR B N 1
ATOM 1856 C CA . TYR B 1 46 ? -12.078 -13.344 -13.617 1 94.81 46 TYR B CA 1
ATOM 1857 C C . TYR B 1 46 ? -11.438 -13.43 -12.242 1 94.81 46 TYR B C 1
ATOM 1859 O O . TYR B 1 46 ? -11.945 -14.125 -11.352 1 94.81 46 TYR B O 1
ATOM 1867 N N . ILE B 1 47 ? -10.266 -12.828 -12.148 1 96.19 47 ILE B N 1
ATOM 1868 C CA . ILE B 1 47 ? -9.609 -12.789 -10.852 1 96.19 47 ILE B CA 1
ATOM 1869 C C . ILE B 1 47 ? -9.047 -11.391 -10.602 1 96.19 47 ILE B C 1
ATOM 1871 O O . ILE B 1 47 ? -8.367 -10.828 -11.469 1 96.19 47 ILE B O 1
ATOM 1875 N N . ASN B 1 48 ? -9.367 -10.836 -9.438 1 94.88 48 ASN B N 1
ATOM 1876 C CA . ASN B 1 48 ? -8.859 -9.547 -8.961 1 94.88 48 ASN B CA 1
ATOM 1877 C C . ASN B 1 48 ? -8.367 -9.641 -7.523 1 94.88 48 ASN B C 1
ATOM 1879 O O . ASN B 1 48 ? -9.156 -9.531 -6.582 1 94.88 48 ASN B O 1
ATOM 1883 N N . GLY B 1 49 ? -7.09 -9.703 -7.328 1 97.19 49 GLY B N 1
ATOM 1884 C CA . GLY B 1 49 ? -6.48 -9.914 -6.027 1 97.19 49 GLY B CA 1
ATOM 1885 C C . GLY B 1 49 ? -6.703 -8.75 -5.07 1 97.19 49 GLY B C 1
ATOM 1886 O O . GLY B 1 49 ? -6.664 -8.93 -3.852 1 97.19 49 GLY B O 1
ATOM 1887 N N . LYS B 1 50 ? -6.992 -7.59 -5.574 1 98.06 50 LYS B N 1
ATOM 1888 C CA . LYS B 1 50 ? -7.125 -6.402 -4.73 1 98.06 50 LYS B CA 1
ATOM 1889 C C . LYS B 1 50 ? -8.359 -6.492 -3.844 1 98.06 50 LYS B C 1
ATOM 1891 O O . LYS B 1 50 ? -8.445 -5.812 -2.818 1 98.06 50 LYS B O 1
ATOM 1896 N N . LEU B 1 51 ? -9.289 -7.336 -4.227 1 98.25 51 LEU B N 1
ATOM 1897 C CA . LEU B 1 51 ? -10.461 -7.57 -3.393 1 98.25 51 LEU B CA 1
ATOM 1898 C C . LEU B 1 51 ? -10.078 -8.297 -2.105 1 98.25 51 LEU B C 1
ATOM 1900 O O . LEU B 1 51 ? -10.867 -8.336 -1.154 1 98.25 51 LEU B O 1
ATOM 1904 N N . VAL B 1 52 ? -8.859 -8.867 -2.09 1 98.69 52 VAL B N 1
ATOM 1905 C CA . VAL B 1 52 ? -8.375 -9.555 -0.902 1 98.69 52 VAL B CA 1
ATOM 1906 C C . VAL B 1 52 ? -7.195 -8.789 -0.3 1 98.69 52 VAL B C 1
ATOM 1908 O O . VAL B 1 52 ? -7.121 -8.617 0.918 1 98.69 52 VAL B O 1
ATOM 1911 N N . THR B 1 53 ? -6.254 -8.266 -1.117 1 98.88 53 THR B N 1
ATOM 1912 C CA . THR B 1 53 ? -5.051 -7.602 -0.63 1 98.88 53 THR B CA 1
ATOM 1913 C C . THR B 1 53 ? -5.402 -6.312 0.108 1 98.88 53 THR B C 1
ATOM 1915 O O . THR B 1 53 ? -4.613 -5.816 0.913 1 98.88 53 THR B O 1
ATOM 1918 N N . LEU B 1 54 ? -6.605 -5.801 -0.108 1 98.88 54 LEU B N 1
ATOM 1919 C CA . LEU B 1 54 ? -7.023 -4.551 0.51 1 98.88 54 LEU B CA 1
ATOM 1920 C C . LEU B 1 54 ? -8.016 -4.805 1.64 1 98.88 54 LEU B C 1
ATOM 1922 O O . LEU B 1 54 ? -8.641 -3.869 2.148 1 98.88 54 LEU B O 1
ATOM 1926 N N . ARG B 1 55 ? -8.188 -6.059 2.045 1 98.81 55 ARG B N 1
ATOM 1927 C CA . ARG B 1 55 ? -8.844 -6.434 3.293 1 98.81 55 ARG B CA 1
ATOM 1928 C C . ARG B 1 55 ? -7.828 -6.609 4.414 1 98.81 55 ARG B C 1
ATOM 1930 O O . ARG B 1 55 ? -6.734 -7.133 4.191 1 98.81 55 ARG B O 1
ATOM 1937 N N . ALA B 1 56 ? -8.266 -6.277 5.609 1 98.81 56 ALA B N 1
ATOM 1938 C CA . ALA B 1 56 ? -7.359 -6.344 6.75 1 98.81 56 ALA B CA 1
ATOM 1939 C C . ALA B 1 56 ? -6.84 -7.766 6.953 1 98.81 56 ALA B C 1
ATOM 1941 O O . ALA B 1 56 ? -5.633 -7.977 7.094 1 98.81 56 ALA B O 1
ATOM 1942 N N . GLU B 1 57 ? -7.723 -8.734 6.941 1 98.62 57 GLU B N 1
ATOM 1943 C CA . GLU B 1 57 ? -7.32 -10.117 7.156 1 98.62 57 GLU B CA 1
ATOM 1944 C C . GLU B 1 57 ? -6.48 -10.633 5.992 1 98.62 57 GLU B C 1
ATOM 1946 O O . GLU B 1 57 ? -5.578 -11.453 6.188 1 98.62 57 GLU B O 1
ATOM 1951 N N . GLY B 1 58 ? -6.805 -10.203 4.777 1 98.81 58 GLY B N 1
ATOM 1952 C CA . GLY B 1 58 ? -6.004 -10.562 3.617 1 98.81 58 GLY B CA 1
ATOM 1953 C C . GLY B 1 58 ? -4.59 -10.016 3.676 1 98.81 58 GLY B C 1
ATOM 1954 O O . GLY B 1 58 ? -3.627 -10.734 3.414 1 98.81 58 GLY B O 1
ATOM 1955 N N . ALA B 1 59 ? -4.496 -8.75 4.051 1 98.94 59 ALA B N 1
ATOM 1956 C CA . ALA B 1 59 ? -3.195 -8.094 4.168 1 98.94 59 ALA B CA 1
ATOM 1957 C C . ALA B 1 59 ? -2.32 -8.797 5.199 1 98.94 59 ALA B C 1
ATOM 1959 O O . ALA B 1 59 ? -1.138 -9.047 4.953 1 98.94 59 ALA B O 1
ATOM 1960 N N . LEU B 1 60 ? -2.91 -9.094 6.32 1 98.88 60 LEU B N 1
ATOM 1961 C CA . LEU B 1 60 ? -2.18 -9.781 7.379 1 98.88 60 LEU B CA 1
ATOM 1962 C C . LEU B 1 60 ? -1.71 -11.156 6.91 1 98.88 60 LEU B C 1
ATOM 1964 O O . LEU B 1 60 ? -0.537 -11.5 7.066 1 98.88 60 LEU B O 1
ATOM 1968 N N . ALA B 1 61 ? -2.592 -11.953 6.324 1 98.88 61 ALA B N 1
ATOM 1969 C CA . ALA B 1 61 ? -2.254 -13.289 5.852 1 98.88 61 ALA B CA 1
ATOM 1970 C C . ALA B 1 61 ? -1.164 -13.234 4.785 1 98.88 61 ALA B C 1
ATOM 1972 O O . ALA B 1 61 ? -0.196 -14 4.84 1 98.88 61 ALA B O 1
ATOM 1973 N N . ILE B 1 62 ? -1.305 -12.336 3.879 1 98.94 62 ILE B N 1
ATOM 1974 C CA . ILE B 1 62 ? -0.358 -12.18 2.781 1 98.94 62 ILE B CA 1
ATOM 1975 C C . ILE B 1 62 ? 1.007 -11.766 3.332 1 98.94 62 ILE B C 1
ATOM 1977 O O . ILE B 1 62 ? 2.033 -12.336 2.947 1 98.94 62 ILE B O 1
ATOM 1981 N N . GLY B 1 63 ? 0.989 -10.766 4.199 1 98.94 63 GLY B N 1
ATOM 1982 C CA . GLY B 1 63 ? 2.24 -10.336 4.805 1 98.94 63 GLY B CA 1
ATOM 1983 C C . GLY B 1 63 ? 2.982 -11.469 5.5 1 98.94 63 GLY B C 1
ATOM 1984 O O . GLY B 1 63 ? 4.195 -11.617 5.324 1 98.94 63 GLY B O 1
ATOM 1985 N N . ARG B 1 64 ? 2.279 -12.258 6.27 1 98.81 64 ARG B N 1
ATOM 1986 C CA . ARG B 1 64 ? 2.895 -13.367 6.996 1 98.81 64 ARG B CA 1
ATOM 1987 C C . ARG B 1 64 ? 3.461 -14.406 6.035 1 98.81 64 ARG B C 1
ATOM 1989 O O . ARG B 1 64 ? 4.582 -14.883 6.219 1 98.81 64 ARG B O 1
ATOM 1996 N N . LEU B 1 65 ? 2.723 -14.766 5.043 1 98.94 65 LEU B N 1
ATOM 1997 C CA . LEU B 1 65 ? 3.131 -15.828 4.129 1 98.94 65 LEU B CA 1
ATOM 1998 C C . LEU B 1 65 ? 4.289 -15.367 3.25 1 98.94 65 LEU B C 1
ATOM 2000 O O . LEU B 1 65 ? 5.293 -16.078 3.123 1 98.94 65 LEU B O 1
ATOM 2004 N N . LEU B 1 66 ? 4.191 -14.18 2.67 1 98.88 66 LEU B N 1
ATOM 2005 C CA . LEU B 1 66 ? 5.215 -13.734 1.731 1 98.88 66 LEU B CA 1
ATOM 2006 C C . LEU B 1 66 ? 6.516 -13.406 2.459 1 98.88 66 LEU B C 1
ATOM 2008 O O . LEU B 1 66 ? 7.602 -13.617 1.917 1 98.88 66 LEU B O 1
ATOM 2012 N N . LEU B 1 67 ? 6.387 -12.859 3.648 1 98.75 67 LEU B N 1
ATOM 2013 C CA . LEU B 1 67 ? 7.594 -12.586 4.422 1 98.75 67 LEU B CA 1
ATOM 2014 C C . LEU B 1 67 ? 8.414 -13.859 4.617 1 98.75 67 LEU B C 1
ATOM 2016 O O . LEU B 1 67 ? 9.641 -13.844 4.508 1 98.75 67 LEU B O 1
ATOM 2020 N N . THR B 1 68 ? 7.723 -14.992 4.875 1 98 68 THR B N 1
ATOM 2021 C CA . THR B 1 68 ? 8.383 -16.266 5.133 1 98 68 THR B CA 1
ATOM 2022 C C . THR B 1 68 ? 9 -16.828 3.85 1 98 68 THR B C 1
ATOM 2024 O O . THR B 1 68 ? 9.984 -17.562 3.896 1 98 68 THR B O 1
ATOM 2027 N N . GLU B 1 69 ? 8.5 -16.438 2.691 1 98.25 69 GLU B N 1
ATOM 2028 C CA . GLU B 1 69 ? 8.961 -16.938 1.404 1 98.25 69 GLU B CA 1
ATOM 2029 C C . GLU B 1 69 ? 10.195 -16.188 0.924 1 98.25 69 GLU B C 1
ATOM 2031 O O . GLU B 1 69 ? 10.867 -16.609 -0.017 1 98.25 69 GLU B O 1
ATOM 2036 N N . LEU B 1 70 ? 10.508 -15.047 1.523 1 98.56 70 LEU B N 1
ATOM 2037 C CA . LEU B 1 70 ? 11.633 -14.242 1.064 1 98.56 70 LEU B CA 1
ATOM 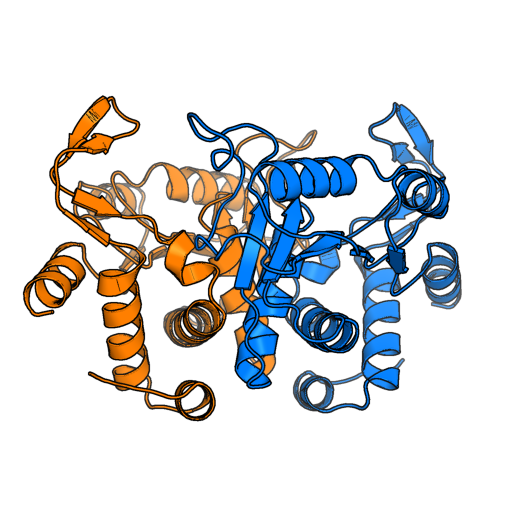2038 C C . LEU B 1 70 ? 12.953 -14.977 1.293 1 98.56 70 LEU B C 1
ATOM 2040 O O . LEU B 1 70 ? 13.156 -15.586 2.348 1 98.56 70 LEU B O 1
ATOM 2044 N N . PRO B 1 71 ? 13.859 -14.906 0.301 1 97.31 71 PRO B N 1
ATOM 2045 C CA . PRO B 1 71 ? 15.203 -15.445 0.515 1 97.31 71 PRO B CA 1
ATOM 2046 C C . PRO B 1 71 ? 15.961 -14.727 1.628 1 97.31 71 PRO B C 1
ATOM 2048 O O . PRO B 1 71 ? 15.555 -13.633 2.047 1 97.31 71 PRO B O 1
ATOM 2051 N N . ASP B 1 72 ? 17.047 -15.312 2.066 1 94.38 72 ASP B N 1
ATOM 2052 C CA . ASP B 1 72 ? 17.891 -14.695 3.088 1 94.38 72 ASP B CA 1
ATOM 2053 C C . ASP B 1 72 ? 18.5 -13.391 2.586 1 94.38 72 ASP B C 1
ATOM 2055 O O . ASP B 1 72 ? 18.781 -13.25 1.393 1 94.38 72 ASP B O 1
ATOM 2059 N N . GLN B 1 73 ? 18.609 -12.445 3.402 1 94.81 73 GLN B N 1
ATOM 2060 C CA . GLN B 1 73 ? 19.359 -11.211 3.199 1 94.81 73 GLN B CA 1
ATOM 2061 C C . GLN B 1 73 ? 18.609 -10.25 2.291 1 94.81 73 GLN B C 1
ATOM 2063 O O . GLN B 1 73 ? 19.172 -9.289 1.775 1 94.81 73 GLN B O 1
ATOM 2068 N N . VAL B 1 74 ? 17.375 -10.578 2.02 1 97.94 74 VAL B N 1
ATOM 2069 C CA . VAL B 1 74 ? 16.547 -9.617 1.295 1 97.94 74 VAL B CA 1
ATOM 2070 C C . VAL B 1 74 ? 16.266 -8.406 2.186 1 97.94 74 VAL B C 1
ATOM 2072 O O . VAL B 1 74 ? 15.875 -8.562 3.344 1 97.94 74 VAL B O 1
ATOM 2075 N N . GLU B 1 75 ? 16.406 -7.27 1.592 1 98.06 75 GLU B N 1
ATOM 2076 C CA . GLU B 1 75 ? 16.234 -6.055 2.383 1 98.06 75 GLU B CA 1
ATOM 2077 C C . GLU B 1 75 ? 14.992 -5.285 1.957 1 98.06 75 GLU B C 1
ATOM 2079 O O . GLU B 1 75 ? 14.523 -4.398 2.676 1 98.06 75 GLU B O 1
ATOM 2084 N N . ALA B 1 76 ? 14.516 -5.664 0.739 1 98.88 76 ALA B N 1
ATOM 2085 C CA . ALA B 1 76 ? 13.375 -4.902 0.231 1 98.88 76 ALA B CA 1
ATOM 2086 C C . ALA B 1 76 ? 12.492 -5.773 -0.66 1 98.88 76 ALA B C 1
ATOM 2088 O O . ALA B 1 76 ? 12.969 -6.742 -1.257 1 98.88 76 ALA B O 1
ATOM 2089 N N . VAL B 1 77 ? 11.273 -5.461 -0.679 1 99 77 VAL B N 1
ATOM 2090 C CA . VAL B 1 77 ? 10.312 -5.973 -1.654 1 99 77 VAL B CA 1
ATOM 2091 C C . VAL B 1 77 ? 9.789 -4.828 -2.516 1 99 77 VAL B C 1
ATOM 2093 O O . VAL B 1 77 ? 9.742 -3.68 -2.072 1 99 77 VAL B O 1
ATOM 2096 N N . ALA B 1 78 ? 9.453 -5.156 -3.721 1 98.94 78 ALA B N 1
ATOM 2097 C CA . ALA B 1 78 ? 9.016 -4.156 -4.684 1 98.94 78 ALA B CA 1
ATOM 2098 C C . ALA B 1 78 ? 7.961 -4.727 -5.633 1 98.94 78 ALA B C 1
ATOM 2100 O O . ALA B 1 78 ? 7.82 -5.949 -5.746 1 98.94 78 ALA B O 1
ATOM 2101 N N . GLY B 1 79 ? 7.254 -3.854 -6.227 1 98.75 79 GLY B N 1
ATOM 2102 C CA . GLY B 1 79 ? 6.309 -4.289 -7.242 1 98.75 79 GLY B CA 1
ATOM 2103 C C . GLY B 1 79 ? 5.746 -3.141 -8.062 1 98.75 79 GLY B C 1
ATOM 2104 O O . GLY B 1 79 ? 5.777 -1.987 -7.625 1 98.75 79 GLY B O 1
ATOM 2105 N N . LEU B 1 80 ? 5.215 -3.52 -9.18 1 98.38 80 LEU B N 1
ATOM 2106 C CA . LEU B 1 80 ? 4.684 -2.521 -10.102 1 98.38 80 LEU B CA 1
ATOM 2107 C C . LEU B 1 80 ? 3.324 -2.018 -9.633 1 98.38 80 LEU B C 1
ATOM 2109 O O . LEU B 1 80 ? 2.434 -2.814 -9.328 1 98.38 80 LEU B O 1
ATOM 2113 N N . THR B 1 81 ? 3.186 -0.71 -9.492 1 97.38 81 THR B N 1
ATOM 2114 C CA . THR B 1 81 ? 1.9 -0.101 -9.164 1 97.38 81 THR B CA 1
ATOM 2115 C C . THR B 1 81 ? 0.848 -0.463 -10.203 1 97.38 81 THR B C 1
ATOM 2117 O O . THR B 1 81 ? 1.171 -0.658 -11.375 1 97.38 81 THR B O 1
ATOM 2120 N N . LEU B 1 82 ? -0.271 -0.712 -9.898 1 95.38 82 LEU B N 1
ATOM 2121 C CA . LEU B 1 82 ? -1.035 -0.501 -8.672 1 95.38 82 LEU B CA 1
ATOM 2122 C C . LEU B 1 82 ? -1.261 -1.819 -7.941 1 95.38 82 LEU B C 1
ATOM 2124 O O . LEU B 1 82 ? -1.396 -1.837 -6.719 1 95.38 82 LEU B O 1
ATOM 2128 N N . GLY B 1 83 ? -1.147 -2.93 -8.648 1 95.69 83 GLY B N 1
ATOM 2129 C CA . GLY B 1 83 ? -1.51 -4.23 -8.109 1 95.69 83 GLY B CA 1
ATOM 2130 C C . GLY B 1 83 ? -0.61 -4.676 -6.973 1 95.69 83 GLY B C 1
ATOM 2131 O O . GLY B 1 83 ? -1.062 -5.352 -6.047 1 95.69 83 GLY B O 1
ATOM 2132 N N . ALA B 1 84 ? 0.575 -4.266 -7 1 98.44 84 ALA B N 1
ATOM 2133 C CA . ALA B 1 84 ? 1.556 -4.738 -6.023 1 98.44 84 ALA B CA 1
ATOM 2134 C C . ALA B 1 84 ? 1.582 -3.844 -4.789 1 98.44 84 ALA B C 1
ATOM 2136 O O . ALA B 1 84 ? 2.16 -4.207 -3.764 1 98.44 84 ALA B O 1
ATOM 2137 N N . ASP B 1 85 ? 0.959 -2.703 -4.812 1 98.81 85 ASP B N 1
ATOM 2138 C CA . ASP B 1 85 ? 1.109 -1.678 -3.783 1 98.81 85 ASP B CA 1
ATOM 2139 C C . ASP B 1 85 ? 0.654 -2.195 -2.42 1 98.81 85 ASP B C 1
ATOM 2141 O O . ASP B 1 85 ? 1.393 -2.107 -1.438 1 98.81 85 ASP B O 1
ATOM 2145 N N . PRO B 1 86 ? -0.544 -2.809 -2.395 1 98.94 86 PRO B N 1
ATOM 2146 C CA . PRO B 1 86 ? -0.958 -3.287 -1.073 1 98.94 86 PRO B CA 1
ATOM 2147 C C . PRO B 1 86 ? -0.15 -4.492 -0.602 1 98.94 86 PRO B C 1
ATOM 2149 O O . PRO B 1 86 ? -0.055 -4.746 0.602 1 98.94 86 PRO B O 1
ATOM 2152 N N . ILE B 1 87 ? 0.45 -5.215 -1.505 1 98.94 87 ILE B N 1
ATOM 2153 C CA . ILE B 1 87 ? 1.198 -6.422 -1.166 1 98.94 87 ILE B CA 1
ATOM 2154 C C . ILE B 1 87 ? 2.543 -6.039 -0.552 1 98.94 87 ILE B C 1
ATOM 2156 O O . ILE B 1 87 ? 2.871 -6.465 0.556 1 98.94 87 ILE B O 1
ATOM 2160 N N . VAL B 1 88 ? 3.299 -5.148 -1.243 1 99 88 VAL B N 1
ATOM 2161 C CA . VAL B 1 88 ? 4.605 -4.766 -0.724 1 99 88 VAL B CA 1
ATOM 2162 C C . VAL B 1 88 ? 4.438 -4.008 0.592 1 99 88 VAL B C 1
ATOM 2164 O O . VAL B 1 88 ? 5.25 -4.156 1.508 1 99 88 VAL B O 1
ATOM 2167 N N . SER B 1 89 ? 3.338 -3.207 0.73 1 98.94 89 SER B N 1
ATOM 2168 C CA . SER B 1 89 ? 3.068 -2.471 1.961 1 98.94 89 SER B CA 1
ATOM 2169 C C . SER B 1 89 ? 2.732 -3.416 3.109 1 98.94 89 SER B C 1
ATOM 2171 O O . SER B 1 89 ? 3.213 -3.236 4.23 1 98.94 89 SER B O 1
ATOM 2173 N N . ALA B 1 90 ? 1.916 -4.434 2.822 1 98.94 90 ALA B N 1
ATOM 2174 C CA . ALA B 1 90 ? 1.554 -5.41 3.848 1 98.94 90 ALA B CA 1
ATOM 2175 C C . ALA B 1 90 ? 2.781 -6.176 4.336 1 98.94 90 ALA B C 1
ATOM 2177 O O . ALA B 1 90 ? 2.977 -6.344 5.539 1 98.94 90 ALA B O 1
ATOM 2178 N N . VAL B 1 91 ? 3.582 -6.605 3.391 1 98.94 91 VAL B N 1
ATOM 2179 C CA . VAL B 1 91 ? 4.777 -7.359 3.752 1 98.94 91 VAL B CA 1
ATOM 2180 C C . VAL B 1 91 ? 5.691 -6.496 4.621 1 98.94 91 VAL B C 1
ATOM 2182 O O . VAL B 1 91 ? 6.199 -6.953 5.645 1 98.94 91 VAL B O 1
ATOM 2185 N N . SER B 1 92 ? 5.895 -5.281 4.207 1 98.94 92 SER B N 1
ATOM 2186 C CA . SER B 1 92 ? 6.742 -4.375 4.969 1 98.94 92 SER B CA 1
ATOM 2187 C C . SER B 1 92 ? 6.184 -4.141 6.371 1 98.94 92 SER B C 1
ATOM 2189 O O . SER B 1 92 ? 6.918 -4.23 7.359 1 98.94 92 SER B O 1
ATOM 2191 N N . THR B 1 93 ? 4.879 -3.898 6.496 1 98.94 93 THR B N 1
ATOM 2192 C CA . THR B 1 93 ? 4.242 -3.662 7.789 1 98.94 93 THR B CA 1
ATOM 2193 C C . THR B 1 93 ? 4.367 -4.891 8.688 1 98.94 93 THR B C 1
ATOM 2195 O O . THR B 1 93 ? 4.762 -4.781 9.844 1 98.94 93 THR B O 1
ATOM 2198 N N . VAL B 1 94 ? 4.074 -6.066 8.141 1 98.88 94 VAL B N 1
ATOM 2199 C CA . VAL B 1 94 ? 4.137 -7.312 8.898 1 98.88 94 VAL B CA 1
ATOM 2200 C C . VAL B 1 94 ? 5.578 -7.598 9.312 1 98.88 94 VAL B C 1
ATOM 2202 O O . VAL B 1 94 ? 5.832 -8.109 10.398 1 98.88 94 VAL B O 1
ATOM 2205 N N . SER B 1 95 ? 6.508 -7.211 8.453 1 98.81 95 SER B N 1
ATOM 2206 C CA . SER B 1 95 ? 7.914 -7.445 8.758 1 98.81 95 SER B CA 1
ATOM 2207 C C . SER B 1 95 ? 8.344 -6.68 10.008 1 98.81 95 SER B C 1
ATOM 2209 O O . SER B 1 95 ? 9.211 -7.137 10.758 1 98.81 95 SER B O 1
ATOM 2211 N N . ALA B 1 96 ? 7.762 -5.477 10.219 1 98.62 96 ALA B N 1
ATOM 2212 C CA . ALA B 1 96 ? 8.031 -4.727 11.438 1 98.62 96 ALA B CA 1
ATOM 2213 C C . ALA B 1 96 ? 7.539 -5.488 12.664 1 98.62 96 ALA B C 1
ATOM 2215 O O . ALA B 1 96 ? 8.25 -5.586 13.672 1 98.62 96 ALA B O 1
ATOM 2216 N N . TYR B 1 97 ? 6.363 -6.027 12.578 1 98 97 TYR B N 1
ATOM 2217 C CA . TYR B 1 97 ? 5.801 -6.793 13.688 1 98 97 TYR B CA 1
ATOM 2218 C C . TYR B 1 97 ? 6.648 -8.023 13.984 1 98 97 TYR B C 1
ATOM 2220 O O . TYR B 1 97 ? 6.777 -8.43 15.141 1 98 97 TYR B O 1
ATOM 2228 N N . GLU B 1 98 ? 7.195 -8.555 12.922 1 97 98 GLU B N 1
ATOM 2229 C CA . GLU B 1 98 ? 7.996 -9.766 13.078 1 97 98 GLU B CA 1
ATOM 2230 C C . GLU B 1 98 ? 9.453 -9.43 13.383 1 97 98 GLU B C 1
ATOM 2232 O O . GLU B 1 98 ? 10.289 -10.32 13.508 1 97 98 GLU B O 1
ATOM 2237 N N . GLU B 1 99 ? 9.836 -8.211 13.438 1 96.25 99 GLU B N 1
ATOM 2238 C CA . GLU B 1 99 ? 11.156 -7.695 13.789 1 96.25 99 GLU B CA 1
ATOM 2239 C C . GLU B 1 99 ? 12.211 -8.156 12.781 1 96.25 99 GLU B C 1
ATOM 2241 O O . GLU B 1 99 ? 13.328 -8.508 13.164 1 96.25 99 GLU B O 1
ATOM 2246 N N . LYS B 1 100 ? 11.836 -8.305 11.562 1 96.75 100 LYS B N 1
ATOM 2247 C CA . LYS B 1 100 ? 12.664 -8.555 10.391 1 96.75 100 LYS B CA 1
ATOM 2248 C C . LYS B 1 100 ? 12.344 -7.57 9.273 1 96.75 100 LYS B C 1
ATOM 2250 O O . LYS B 1 100 ? 11.93 -7.973 8.188 1 96.75 100 LYS B O 1
ATOM 2255 N N . PRO B 1 101 ? 12.68 -6.363 9.609 1 98.31 101 PRO B N 1
ATOM 2256 C CA . PRO B 1 101 ? 12.156 -5.305 8.742 1 98.31 101 PRO B CA 1
ATOM 2257 C C . PRO B 1 101 ? 12.656 -5.414 7.305 1 98.31 101 PRO B C 1
ATOM 2259 O O . PRO B 1 101 ? 13.836 -5.68 7.078 1 98.31 101 PRO B O 1
ATOM 2262 N N . VAL B 1 102 ? 11.734 -5.25 6.379 1 98.81 102 VAL B N 1
ATOM 2263 C CA . VAL B 1 102 ? 12.047 -5.117 4.957 1 98.81 102 VAL B CA 1
ATOM 2264 C C . VAL B 1 102 ? 11.406 -3.844 4.406 1 98.81 102 VAL B C 1
ATOM 2266 O O . VAL B 1 102 ? 10.281 -3.496 4.777 1 98.81 102 VAL B O 1
ATOM 2269 N N . VAL B 1 103 ? 12.102 -3.166 3.541 1 98.88 103 VAL B N 1
ATOM 2270 C CA . VAL B 1 103 ? 11.633 -1.945 2.896 1 98.88 103 VAL B CA 1
ATOM 2271 C C . VAL B 1 103 ? 10.688 -2.299 1.749 1 98.88 103 VAL B C 1
ATOM 2273 O O . VAL B 1 103 ? 10.875 -3.312 1.073 1 98.88 103 VAL B O 1
ATOM 2276 N N . ALA B 1 104 ? 9.656 -1.535 1.604 1 98.94 104 ALA B N 1
ATOM 2277 C CA . ALA B 1 104 ? 8.812 -1.632 0.412 1 98.94 104 ALA B CA 1
ATOM 2278 C C . ALA B 1 104 ? 9.211 -0.585 -0.625 1 98.94 104 ALA B C 1
ATOM 2280 O O . ALA B 1 104 ? 9.562 0.545 -0.274 1 98.94 104 ALA B O 1
ATOM 2281 N N . LEU B 1 105 ? 9.18 -0.973 -1.838 1 98.88 105 LEU B N 1
ATOM 2282 C CA . LEU B 1 105 ? 9.32 -0.059 -2.967 1 98.88 105 LEU B CA 1
ATOM 2283 C C . LEU B 1 105 ? 8.148 -0.202 -3.932 1 98.88 105 LEU B C 1
ATOM 2285 O O . LEU B 1 105 ? 7.695 -1.315 -4.203 1 98.88 105 LEU B O 1
ATOM 2289 N N . ILE B 1 106 ? 7.648 0.914 -4.375 1 98.75 106 ILE B N 1
ATOM 2290 C CA . ILE B 1 106 ? 6.602 0.912 -5.391 1 98.75 106 ILE B CA 1
ATOM 2291 C C . ILE B 1 106 ? 7.176 1.392 -6.723 1 98.75 106 ILE B C 1
ATOM 2293 O O . ILE B 1 106 ? 7.75 2.48 -6.805 1 98.75 106 ILE B O 1
ATOM 2297 N N . ILE B 1 107 ? 7.023 0.584 -7.734 1 98.5 107 ILE B N 1
ATOM 2298 C CA . ILE B 1 107 ? 7.59 0.88 -9.047 1 98.5 107 ILE B CA 1
ATOM 2299 C C . ILE B 1 107 ? 6.516 1.486 -9.945 1 98.5 107 ILE B C 1
ATOM 2301 O O . ILE B 1 107 ? 5.477 0.864 -10.195 1 98.5 107 ILE B O 1
ATOM 2305 N N . ARG B 1 108 ? 6.801 2.641 -10.445 1 96.94 108 ARG B N 1
ATOM 2306 C CA . ARG B 1 108 ? 5.871 3.359 -11.312 1 96.94 108 ARG B CA 1
ATOM 2307 C C . ARG B 1 108 ? 5.891 2.789 -12.727 1 96.94 108 ARG B C 1
ATOM 2309 O O . ARG B 1 108 ? 6.926 2.307 -13.188 1 96.94 108 ARG B O 1
ATOM 2316 N N . LYS B 1 109 ? 4.816 2.951 -13.359 1 93.44 109 LYS B N 1
ATOM 2317 C CA . LYS B 1 109 ? 4.738 2.586 -14.773 1 93.44 109 LYS B CA 1
ATOM 2318 C C . LYS B 1 109 ? 5.402 3.641 -15.648 1 93.44 109 LYS B C 1
ATOM 2320 O O . LYS B 1 109 ? 6.043 3.311 -16.656 1 93.44 109 LYS B O 1
ATOM 2325 N N . GLU B 1 110 ? 5.238 4.832 -15.188 1 88.69 110 GLU B N 1
ATOM 2326 C CA . GLU B 1 110 ? 5.832 5.973 -15.875 1 88.69 110 GLU B CA 1
ATOM 2327 C C . GLU B 1 110 ? 6.758 6.754 -14.938 1 88.69 110 GLU B C 1
ATOM 2329 O O . GLU B 1 110 ? 6.504 6.84 -13.734 1 88.69 110 GLU B O 1
ATOM 2334 N N . ALA B 1 111 ? 7.684 7.426 -15.469 1 82.5 111 ALA B N 1
ATOM 2335 C CA . ALA B 1 111 ? 8.711 8.117 -14.688 1 82.5 111 ALA B CA 1
ATOM 2336 C C . ALA B 1 111 ? 8.133 9.359 -14.008 1 82.5 111 ALA B C 1
ATOM 2338 O O . ALA B 1 111 ? 7.301 10.062 -14.578 1 82.5 111 ALA B O 1
ATOM 2339 N N . LYS B 1 112 ? 8.586 9.445 -12.711 1 73.81 112 LYS B N 1
ATOM 2340 C CA . LYS B 1 112 ? 8.352 10.711 -12.016 1 73.81 112 LYS B CA 1
ATOM 2341 C C . LYS B 1 112 ? 9.539 11.648 -12.164 1 73.81 112 LYS B C 1
ATOM 2343 O O . LYS B 1 112 ? 10.359 11.773 -11.25 1 73.81 112 LYS B O 1
ATOM 2348 N N . GLY B 1 113 ? 9.703 12.164 -13.297 1 73.12 113 GLY B N 1
ATOM 2349 C CA . GLY B 1 113 ? 10.867 13 -13.523 1 73.12 113 GLY B CA 1
ATOM 2350 C C . GLY B 1 113 ? 11.953 12.305 -14.32 1 73.12 113 GLY B C 1
ATOM 2351 O O . GLY B 1 113 ? 11.672 11.602 -15.289 1 73.12 113 GLY B O 1
ATOM 2352 N N . HIS B 1 114 ? 13.273 12.742 -13.797 1 72.69 114 HIS B N 1
ATOM 2353 C CA . HIS B 1 114 ? 14.375 12.242 -14.625 1 72.69 114 HIS B CA 1
ATOM 2354 C C . HIS B 1 114 ? 15.273 11.297 -13.836 1 72.69 114 HIS B C 1
ATOM 2356 O O . HIS B 1 114 ? 15.281 11.328 -12.602 1 72.69 114 HIS B O 1
ATOM 2362 N N . GLY B 1 115 ? 15.906 10.344 -14.586 1 73.31 115 GLY B N 1
ATOM 2363 C CA . GLY B 1 115 ? 16.906 9.461 -14 1 73.31 115 GLY B CA 1
ATOM 2364 C C . GLY B 1 115 ? 16.391 8.055 -13.758 1 73.31 115 GLY B C 1
ATOM 2365 O O . GLY B 1 115 ? 15.203 7.781 -13.938 1 73.31 115 GLY B O 1
ATOM 2366 N N . THR B 1 116 ? 17.344 7.188 -13.438 1 65.5 116 THR B N 1
ATOM 2367 C CA . THR B 1 116 ? 17.016 5.773 -13.273 1 65.5 116 THR B CA 1
ATOM 2368 C C . THR B 1 116 ? 16.141 5.555 -12.047 1 65.5 116 THR B C 1
ATOM 2370 O O . THR B 1 116 ? 15.414 4.562 -11.969 1 65.5 116 THR B O 1
ATOM 2373 N N . LYS B 1 117 ? 16.203 6.434 -11.219 1 82.5 117 LYS B N 1
ATOM 2374 C CA . LYS B 1 117 ? 15.445 6.285 -9.977 1 82.5 117 LYS B CA 1
ATOM 2375 C C . LYS B 1 117 ? 14.07 6.941 -10.086 1 82.5 117 LYS B C 1
ATOM 2377 O O . LYS B 1 117 ? 13.273 6.883 -9.148 1 82.5 117 LYS B O 1
ATOM 2382 N N . ALA B 1 118 ? 13.812 7.355 -11.273 1 86.44 118 ALA B N 1
ATOM 2383 C CA . ALA B 1 118 ? 12.594 8.133 -11.5 1 86.44 118 ALA B CA 1
ATOM 2384 C C . ALA B 1 118 ? 11.359 7.238 -11.484 1 86.44 118 ALA B C 1
ATOM 2386 O O . ALA B 1 118 ? 10.227 7.727 -11.398 1 86.44 118 ALA B O 1
ATOM 2387 N N . TYR B 1 119 ? 11.594 5.918 -11.406 1 95 119 TYR B N 1
ATOM 2388 C CA . TYR B 1 119 ? 10.484 4.969 -11.469 1 95 119 TYR B CA 1
ATOM 2389 C C . TYR B 1 119 ? 10.227 4.352 -10.094 1 95 119 TYR B C 1
ATOM 2391 O O . TYR B 1 119 ? 9.242 3.627 -9.914 1 95 119 TYR B O 1
ATOM 2399 N N . ILE B 1 120 ? 11.125 4.656 -9.18 1 97.81 120 ILE B N 1
ATOM 2400 C CA . ILE B 1 120 ? 11.086 3.91 -7.93 1 97.81 120 ILE B CA 1
ATOM 2401 C C . ILE B 1 120 ? 10.656 4.84 -6.793 1 97.81 120 ILE B C 1
ATOM 2403 O O . ILE B 1 120 ? 11.289 5.871 -6.559 1 97.81 120 ILE B O 1
ATOM 2407 N N . GLU B 1 121 ? 9.586 4.469 -6.133 1 97.94 121 GLU B N 1
ATOM 2408 C CA . GLU B 1 121 ? 9.141 5.16 -4.93 1 97.94 121 GLU B CA 1
ATOM 2409 C C . GLU B 1 121 ? 9.602 4.43 -3.67 1 97.94 121 GLU B C 1
ATOM 2411 O O . GLU B 1 121 ? 9.422 3.217 -3.553 1 97.94 121 GLU B O 1
ATOM 2416 N N . GLY B 1 122 ? 10.094 5.188 -2.727 1 98.12 122 GLY B N 1
ATOM 2417 C CA . GLY B 1 122 ? 10.547 4.629 -1.463 1 98.12 122 GLY B CA 1
ATOM 2418 C C . GLY B 1 122 ? 11.984 5.004 -1.128 1 98.12 122 GLY B C 1
ATOM 2419 O O . GLY B 1 122 ? 12.594 5.812 -1.829 1 98.12 122 GLY B O 1
ATOM 2420 N N . PRO B 1 123 ? 12.5 4.523 -0.037 1 97.88 123 PRO B N 1
ATOM 2421 C CA . PRO B 1 123 ? 13.875 4.836 0.368 1 97.88 123 PRO B CA 1
ATOM 2422 C C . PRO B 1 123 ? 14.906 4.41 -0.672 1 97.88 123 PRO B C 1
ATOM 2424 O O . PRO B 1 123 ? 14.75 3.367 -1.313 1 97.88 123 PRO B O 1
ATOM 2427 N N . GLU B 1 124 ? 15.898 5.266 -0.808 1 96.81 124 GLU B N 1
ATOM 2428 C CA . GLU B 1 124 ? 17.047 4.84 -1.598 1 96.81 124 GLU B CA 1
ATOM 2429 C C . GLU B 1 124 ? 17.891 3.82 -0.837 1 96.81 124 GLU B C 1
ATOM 2431 O O . GLU B 1 124 ? 18.266 4.043 0.32 1 96.81 124 GLU B O 1
ATOM 2436 N N . LEU B 1 125 ? 18.188 2.762 -1.513 1 98 125 LEU B N 1
ATOM 2437 C CA . LEU B 1 125 ? 18.953 1.694 -0.889 1 98 125 LEU B CA 1
ATOM 2438 C C . LEU B 1 125 ? 20.375 1.64 -1.464 1 98 125 LEU B C 1
ATOM 2440 O O . LEU B 1 125 ? 20.656 2.262 -2.49 1 98 125 LEU B O 1
ATOM 2444 N N . ALA B 1 126 ? 21.234 0.988 -0.787 1 98 126 ALA B N 1
ATOM 2445 C CA . ALA B 1 126 ? 22.609 0.835 -1.262 1 98 126 ALA B CA 1
ATOM 2446 C C . ALA B 1 126 ? 22.656 0.05 -2.57 1 98 126 ALA B C 1
ATOM 2448 O O . ALA B 1 126 ? 21.859 -0.872 -2.773 1 98 126 ALA B O 1
ATOM 2449 N N . PRO B 1 127 ? 23.6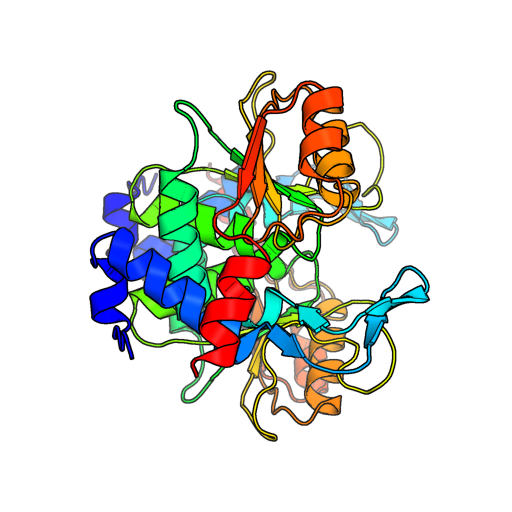09 0.43 -3.469 1 97.69 127 PRO B N 1
ATOM 2450 C CA . PRO B 1 127 ? 23.812 -0.41 -4.652 1 97.69 127 PRO B CA 1
ATOM 2451 C C . PRO B 1 127 ? 24.031 -1.88 -4.301 1 97.69 127 PRO B C 1
ATOM 2453 O O . PRO B 1 127 ? 24.703 -2.189 -3.318 1 97.69 127 PRO B O 1
ATOM 2456 N N . GLY B 1 128 ? 23.375 -2.707 -5.086 1 98.31 128 GLY B N 1
ATOM 2457 C CA . GLY B 1 128 ? 23.562 -4.133 -4.871 1 98.31 128 GLY B CA 1
ATOM 2458 C C . GLY B 1 128 ? 22.578 -4.727 -3.887 1 98.31 128 GLY B C 1
ATOM 2459 O O . GLY B 1 128 ? 22.547 -5.941 -3.68 1 98.31 128 GLY B O 1
ATOM 2460 N N . THR B 1 129 ? 21.719 -3.85 -3.291 1 98.56 129 THR B N 1
ATOM 2461 C CA . THR B 1 129 ? 20.719 -4.355 -2.357 1 98.56 129 THR B CA 1
ATOM 2462 C C . THR B 1 129 ? 19.844 -5.414 -3.023 1 98.56 129 THR B C 1
ATOM 2464 O O . THR B 1 129 ? 19.438 -5.258 -4.176 1 98.56 129 THR B O 1
ATOM 2467 N N . LYS B 1 130 ? 19.625 -6.516 -2.314 1 98.81 130 LYS B N 1
ATOM 2468 C CA . LYS B 1 130 ? 18.766 -7.586 -2.803 1 98.81 130 LYS B CA 1
ATOM 2469 C C . LYS B 1 130 ? 17.281 -7.227 -2.633 1 98.81 130 LYS B C 1
ATOM 2471 O O . LYS B 1 130 ? 16.844 -6.941 -1.522 1 98.81 130 LYS B O 1
ATOM 2476 N N . VAL B 1 131 ? 16.594 -7.27 -3.736 1 98.88 131 VAL B N 1
ATOM 2477 C CA . VAL B 1 131 ? 15.172 -6.914 -3.77 1 98.88 131 VAL B CA 1
ATOM 2478 C C . VAL B 1 131 ? 14.375 -8.047 -4.41 1 98.88 131 VAL B C 1
ATOM 2480 O O . VAL B 1 131 ? 14.797 -8.625 -5.41 1 98.88 131 VAL B O 1
ATOM 2483 N N . VAL B 1 132 ? 13.289 -8.43 -3.846 1 98.94 132 VAL B N 1
ATOM 2484 C CA . VAL B 1 132 ? 12.367 -9.391 -4.43 1 98.94 132 VAL B CA 1
ATOM 2485 C C . VAL B 1 132 ? 11.156 -8.664 -5.004 1 98.94 132 VAL B C 1
ATOM 2487 O O . VAL B 1 132 ? 10.578 -7.793 -4.348 1 98.94 132 VAL B O 1
ATOM 2490 N N . VAL B 1 133 ? 10.773 -8.992 -6.211 1 98.94 133 VAL B N 1
ATOM 2491 C CA . VAL B 1 133 ? 9.609 -8.391 -6.848 1 98.94 133 VAL B CA 1
ATOM 2492 C C . VAL B 1 133 ? 8.367 -9.219 -6.535 1 98.94 133 VAL B C 1
ATOM 2494 O O . VAL B 1 133 ? 8.375 -10.438 -6.688 1 98.94 133 VAL B O 1
ATOM 2497 N N . LEU B 1 134 ? 7.324 -8.555 -6.074 1 98.94 134 LEU B N 1
ATOM 2498 C CA . LEU B 1 134 ? 6.055 -9.18 -5.73 1 98.94 134 LEU B CA 1
ATOM 2499 C C . LEU B 1 134 ? 4.969 -8.797 -6.73 1 98.94 134 LEU B C 1
ATOM 2501 O O . LEU B 1 134 ? 4.98 -7.688 -7.266 1 98.94 134 LEU B O 1
ATOM 2505 N N . GLU B 1 135 ? 4.016 -9.719 -6.926 1 98.25 135 GLU B N 1
ATOM 2506 C CA . GLU B 1 135 ? 2.904 -9.516 -7.852 1 98.25 135 GLU B CA 1
ATOM 2507 C C . GLU B 1 135 ? 1.641 -10.219 -7.359 1 98.25 135 GLU B C 1
ATOM 2509 O O . GLU B 1 135 ? 1.719 -11.234 -6.668 1 98.25 135 GLU B O 1
ATOM 2514 N N . ASP B 1 136 ? 0.49 -9.625 -7.684 1 97.56 136 ASP B N 1
ATOM 2515 C CA . ASP B 1 136 ? -0.762 -10.258 -7.277 1 97.56 136 ASP B CA 1
ATOM 2516 C C . ASP B 1 136 ? -1.075 -11.469 -8.148 1 97.56 136 ASP B C 1
ATOM 2518 O O . ASP B 1 136 ? -1.171 -12.594 -7.645 1 97.56 136 ASP B O 1
ATOM 2522 N N . VAL B 1 137 ? -1.145 -11.195 -9.484 1 96.75 137 VAL B N 1
ATOM 2523 C CA . VAL B 1 137 ? -1.45 -12.258 -10.445 1 96.75 137 VAL B CA 1
ATOM 2524 C C . VAL B 1 137 ? -0.466 -12.195 -11.609 1 96.75 137 VAL B C 1
ATOM 2526 O O . VAL B 1 137 ? -0.273 -11.141 -12.219 1 96.75 137 VAL B O 1
ATOM 2529 N N . VAL B 1 138 ? 0.13 -13.352 -11.891 1 97.12 138 VAL B N 1
ATOM 2530 C CA . VAL B 1 138 ? 1.023 -13.43 -13.039 1 97.12 138 VAL B CA 1
ATOM 2531 C C . VAL B 1 138 ? 0.333 -14.172 -14.18 1 97.12 138 VAL B C 1
ATOM 2533 O O . VAL B 1 138 ? -0.132 -15.297 -14 1 97.12 138 VAL B O 1
ATOM 2536 N N . THR B 1 139 ? 0.213 -13.492 -15.297 1 94.19 139 THR B N 1
ATOM 2537 C CA . THR B 1 139 ? -0.26 -14.086 -16.547 1 94.19 139 THR B CA 1
ATOM 2538 C C . THR B 1 139 ? 0.898 -14.312 -17.5 1 94.19 139 THR B C 1
ATOM 2540 O O . THR B 1 139 ? 1.609 -15.312 -17.406 1 94.19 139 THR B O 1
ATOM 2543 N N . THR B 1 140 ? 1.304 -13.258 -18.219 1 93.56 140 THR B N 1
ATOM 2544 C CA . THR B 1 140 ? 2.43 -13.367 -19.141 1 93.56 140 THR B CA 1
ATOM 2545 C C . THR B 1 140 ? 3.738 -13.023 -18.438 1 93.56 140 THR B C 1
ATOM 2547 O O . THR B 1 140 ? 4.816 -13.391 -18.906 1 93.56 140 THR B O 1
ATOM 2550 N N . GLY B 1 141 ? 3.664 -12.25 -17.453 1 96.31 141 GLY B N 1
ATOM 2551 C CA . GLY B 1 141 ? 4.836 -11.875 -16.672 1 96.31 141 GLY B CA 1
ATOM 2552 C C . GLY B 1 141 ? 5.371 -10.5 -17.031 1 96.31 141 GLY B C 1
ATOM 2553 O O . GLY B 1 141 ? 6.332 -10.031 -16.406 1 96.31 141 GLY B O 1
ATOM 2554 N N . LYS B 1 142 ? 4.773 -9.805 -17.844 1 95.44 142 LYS B N 1
ATOM 2555 C CA . LYS B 1 142 ? 5.293 -8.539 -18.359 1 95.44 142 LYS B CA 1
ATOM 2556 C C . LYS B 1 142 ? 5.316 -7.469 -17.266 1 95.44 142 LYS B C 1
ATOM 2558 O O . LYS B 1 142 ? 6.27 -6.691 -17.172 1 95.44 142 LYS B O 1
ATOM 2563 N N . SER B 1 143 ? 4.262 -7.438 -16.484 1 95.5 143 SER B N 1
ATOM 2564 C CA . SER B 1 143 ? 4.156 -6.398 -15.469 1 95.5 143 SER B CA 1
ATOM 2565 C C . SER B 1 143 ? 5.301 -6.492 -14.469 1 95.5 143 SER B C 1
ATOM 2567 O O . SER B 1 143 ? 6.031 -5.52 -14.25 1 95.5 143 SER B O 1
ATOM 2569 N N . ALA B 1 144 ? 5.496 -7.602 -13.875 1 97.94 144 ALA B N 1
ATOM 2570 C CA . ALA B 1 144 ? 6.562 -7.77 -12.891 1 97.94 144 ALA B CA 1
ATOM 2571 C C . ALA B 1 144 ? 7.938 -7.609 -13.531 1 97.94 144 ALA B C 1
ATOM 2573 O O . ALA B 1 144 ? 8.875 -7.121 -12.898 1 97.94 144 ALA B O 1
ATOM 2574 N N . MET B 1 145 ? 8.078 -7.98 -14.797 1 98.5 145 MET B N 1
ATOM 2575 C CA . MET B 1 145 ? 9.359 -7.8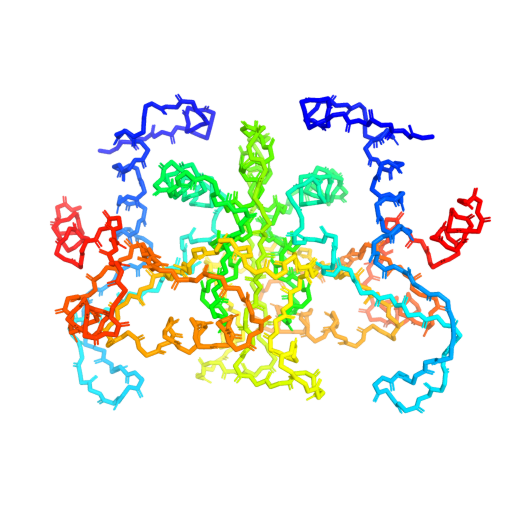4 -15.484 1 98.5 145 MET B CA 1
ATOM 2576 C C . MET B 1 145 ? 9.75 -6.371 -15.609 1 98.5 145 MET B C 1
ATOM 2578 O O . MET B 1 145 ? 10.922 -6.02 -15.477 1 98.5 145 MET B O 1
ATOM 2582 N N . LEU B 1 146 ? 8.758 -5.578 -15.906 1 98 146 LEU B N 1
ATOM 2583 C CA . LEU B 1 146 ? 9.023 -4.145 -15.969 1 98 146 LEU B CA 1
ATOM 2584 C C . LEU B 1 146 ? 9.609 -3.639 -14.656 1 98 146 LEU B C 1
ATOM 2586 O O . LEU B 1 146 ? 10.555 -2.848 -14.648 1 98 146 LEU B O 1
ATOM 2590 N N . ALA B 1 147 ? 9.086 -4.078 -13.539 1 98.56 147 ALA B N 1
ATOM 2591 C CA . ALA B 1 147 ? 9.617 -3.719 -12.227 1 98.56 147 ALA B CA 1
ATOM 2592 C C . ALA B 1 147 ? 11.047 -4.223 -12.055 1 98.56 147 ALA B C 1
ATOM 2594 O O . ALA B 1 147 ? 11.914 -3.49 -11.578 1 98.56 147 ALA B O 1
ATOM 2595 N N . VAL B 1 148 ? 11.289 -5.43 -12.453 1 98.81 148 VAL B N 1
ATOM 2596 C CA . VAL B 1 148 ? 12.617 -6.027 -12.359 1 98.81 148 VAL B CA 1
ATOM 2597 C C . VAL B 1 148 ? 13.625 -5.164 -13.109 1 98.81 148 VAL B C 1
ATOM 2599 O O . VAL B 1 148 ? 14.688 -4.824 -12.578 1 98.81 148 VAL B O 1
ATOM 2602 N N . GLU B 1 149 ? 13.273 -4.789 -14.289 1 98.19 149 GLU B N 1
ATOM 2603 C CA . GLU B 1 149 ? 14.172 -4.016 -15.141 1 98.19 149 GLU B CA 1
ATOM 2604 C C . GLU B 1 149 ? 14.484 -2.656 -14.523 1 98.19 149 GLU B C 1
ATOM 2606 O O . GLU B 1 149 ? 15.641 -2.23 -14.5 1 98.19 149 GLU B O 1
ATOM 2611 N N . ARG B 1 150 ? 13.531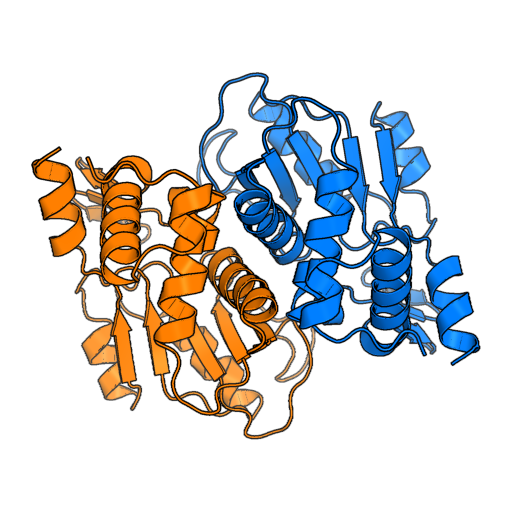 -2.008 -14.047 1 97.62 150 ARG B N 1
ATOM 2612 C CA . ARG B 1 150 ? 13.719 -0.694 -13.438 1 97.62 150 ARG B CA 1
ATOM 2613 C C . ARG B 1 150 ? 14.594 -0.788 -12.188 1 97.62 150 ARG B C 1
ATOM 2615 O O . ARG B 1 150 ? 15.453 0.065 -11.961 1 97.62 150 ARG B O 1
ATOM 2622 N N . LEU B 1 151 ? 14.383 -1.797 -11.414 1 98.56 151 LEU B N 1
ATOM 2623 C CA . LEU B 1 151 ? 15.172 -2 -10.211 1 98.56 151 LEU B CA 1
ATOM 2624 C C . LEU B 1 151 ? 16.625 -2.326 -10.555 1 98.56 151 LEU B C 1
ATOM 2626 O O . LEU B 1 151 ? 17.547 -1.775 -9.945 1 98.56 151 LEU B O 1
ATOM 2630 N N . ARG B 1 152 ? 16.797 -3.213 -11.5 1 98.25 152 ARG B N 1
ATOM 2631 C CA . ARG B 1 152 ? 18.141 -3.559 -11.922 1 98.25 152 ARG B CA 1
ATOM 2632 C C . ARG B 1 152 ? 18.859 -2.35 -12.516 1 98.25 152 ARG B C 1
ATOM 2634 O O . ARG B 1 152 ? 20.047 -2.121 -12.234 1 98.25 152 ARG B O 1
ATOM 2641 N N . ASN B 1 153 ? 18.172 -1.561 -13.312 1 97.31 153 ASN B N 1
ATOM 2642 C CA . ASN B 1 153 ? 18.734 -0.347 -13.891 1 97.31 153 ASN B CA 1
ATOM 2643 C C . ASN B 1 153 ? 19.141 0.651 -12.805 1 97.31 153 ASN B C 1
ATOM 2645 O O . ASN B 1 153 ? 20.031 1.476 -13.023 1 97.31 153 ASN B O 1
ATOM 2649 N N . ALA B 1 154 ? 18.5 0.548 -11.664 1 96.81 154 ALA B N 1
ATOM 2650 C CA . ALA B 1 154 ? 18.828 1.433 -10.547 1 96.81 154 ALA B CA 1
ATOM 2651 C C . ALA B 1 154 ? 19.984 0.875 -9.727 1 96.81 154 ALA B C 1
ATOM 2653 O O . ALA B 1 154 ? 20.406 1.489 -8.742 1 96.81 154 ALA B O 1
ATOM 2654 N N . GLY B 1 155 ? 20.438 -0.324 -10.039 1 97.94 155 GLY B N 1
ATOM 2655 C CA . GLY B 1 155 ? 21.625 -0.875 -9.398 1 97.94 155 GLY B CA 1
ATOM 2656 C C . GLY B 1 155 ? 21.297 -1.9 -8.328 1 97.94 155 GLY B C 1
ATOM 2657 O O . GLY B 1 155 ? 22.188 -2.332 -7.59 1 97.94 155 GLY B O 1
ATOM 2658 N N . TYR B 1 156 ? 20.062 -2.266 -8.188 1 98.5 156 TYR B N 1
ATOM 2659 C CA . TYR B 1 156 ? 19.672 -3.277 -7.211 1 98.5 156 TYR B CA 1
ATOM 2660 C C . TYR B 1 156 ? 19.812 -4.68 -7.793 1 98.5 156 TYR B C 1
ATOM 2662 O O . TYR B 1 156 ? 19.875 -4.848 -9.016 1 98.5 156 TYR B O 1
ATOM 2670 N N . GLN B 1 157 ? 19.969 -5.648 -6.926 1 98.69 157 GLN B N 1
ATOM 2671 C CA . GLN B 1 157 ? 19.984 -7.055 -7.312 1 98.69 157 GLN B CA 1
ATOM 2672 C C . GLN B 1 157 ? 18.594 -7.672 -7.227 1 98.69 157 GLN B C 1
ATOM 2674 O O . GLN B 1 157 ? 18 -7.727 -6.145 1 98.69 157 GLN B O 1
ATOM 2679 N N . VAL B 1 158 ? 18.094 -8.117 -8.344 1 98.69 158 VAL B N 1
ATOM 2680 C CA . VAL B 1 158 ? 16.766 -8.719 -8.414 1 98.69 158 VAL B CA 1
ATOM 2681 C C . VAL B 1 158 ? 16.859 -10.078 -9.102 1 98.69 158 VAL B C 1
ATOM 2683 O O . VAL B 1 158 ? 17.109 -10.156 -10.305 1 98.69 158 VAL B O 1
ATOM 2686 N N . ASP B 1 159 ? 16.531 -11.141 -8.375 1 98.38 159 ASP B N 1
ATOM 2687 C CA . ASP B 1 159 ? 16.688 -12.477 -8.938 1 98.38 159 ASP B CA 1
ATOM 2688 C C . ASP B 1 159 ? 15.406 -13.297 -8.75 1 98.38 159 ASP B C 1
ATOM 2690 O O . ASP B 1 159 ? 15.305 -14.414 -9.266 1 98.38 159 ASP B O 1
ATOM 2694 N N . THR B 1 160 ? 14.461 -12.734 -8 1 98.81 160 THR B N 1
ATOM 2695 C CA . THR B 1 160 ? 13.289 -13.523 -7.629 1 98.81 160 THR B CA 1
ATOM 2696 C C . THR B 1 160 ? 12.008 -12.711 -7.809 1 98.81 160 THR B C 1
ATOM 2698 O O . THR B 1 160 ? 11.961 -11.531 -7.449 1 98.81 160 THR B O 1
ATOM 2701 N N . VAL B 1 161 ? 11.023 -13.297 -8.414 1 98.88 161 VAL B N 1
ATOM 2702 C CA . VAL B 1 161 ? 9.656 -12.805 -8.453 1 98.88 161 VAL B CA 1
ATOM 2703 C C . VAL B 1 161 ? 8.742 -13.766 -7.691 1 98.88 161 VAL B C 1
ATOM 2705 O O . VAL B 1 161 ? 8.82 -14.984 -7.871 1 98.88 161 VAL B O 1
ATOM 2708 N N . ILE B 1 162 ? 7.953 -13.273 -6.781 1 98.94 162 ILE B N 1
ATOM 2709 C CA . ILE B 1 162 ? 6.953 -14.062 -6.078 1 98.94 162 ILE B CA 1
ATOM 2710 C C . ILE B 1 162 ? 5.562 -13.484 -6.332 1 98.94 162 ILE B C 1
ATOM 2712 O O . ILE B 1 162 ? 5.359 -12.273 -6.227 1 98.94 162 ILE B O 1
ATOM 2716 N N . SER B 1 163 ? 4.617 -14.281 -6.707 1 98.81 163 SER B N 1
ATOM 2717 C CA . SER B 1 163 ? 3.244 -13.828 -6.926 1 98.81 163 SER B CA 1
ATOM 2718 C C . SER B 1 163 ? 2.277 -14.531 -5.977 1 98.81 163 SER B C 1
ATOM 2720 O O . SER B 1 163 ? 2.6 -15.578 -5.41 1 98.81 163 SER B O 1
ATOM 2722 N N . LEU B 1 164 ? 1.119 -13.906 -5.738 1 98.88 164 LEU B N 1
ATOM 2723 C CA . LEU B 1 164 ? 0.058 -14.609 -5.023 1 98.88 164 LEU B CA 1
ATOM 2724 C C . LEU B 1 164 ? -0.514 -15.734 -5.875 1 98.88 164 LEU B C 1
ATOM 2726 O O . LEU B 1 164 ? -0.646 -16.875 -5.406 1 98.88 164 LEU B O 1
ATOM 2730 N N . VAL B 1 165 ? -0.799 -15.398 -7.164 1 98.81 165 VAL B N 1
ATOM 2731 C CA . VAL B 1 165 ? -1.474 -16.359 -8.023 1 98.81 165 VAL B CA 1
ATOM 2732 C C . VAL B 1 165 ? -0.745 -16.469 -9.367 1 98.81 165 VAL B C 1
ATOM 2734 O O . VAL B 1 165 ? -0.442 -15.445 -9.992 1 98.81 165 VAL B O 1
ATOM 2737 N N . ASP B 1 166 ? -0.452 -17.609 -9.766 1 98.38 166 ASP B N 1
ATOM 2738 C CA . ASP B 1 166 ? 0.021 -17.922 -11.109 1 98.38 166 ASP B CA 1
ATOM 2739 C C . ASP B 1 166 ? -1.118 -18.438 -11.984 1 98.38 166 ASP B C 1
ATOM 2741 O O . ASP B 1 166 ? -1.683 -19.5 -11.727 1 98.38 166 ASP B O 1
ATOM 2745 N N . ARG B 1 167 ? -1.417 -17.688 -13.023 1 96.5 167 ARG B N 1
ATOM 2746 C CA . ARG B 1 167 ? -2.471 -18.094 -13.945 1 96.5 167 ARG B CA 1
ATOM 2747 C C . ARG B 1 167 ? -1.98 -19.203 -14.883 1 96.5 167 ARG B C 1
ATOM 2749 O O . ARG B 1 167 ? -2.771 -19.797 -15.617 1 96.5 167 ARG B O 1
ATOM 2756 N N . GLN B 1 168 ? -0.76 -19.453 -14.867 1 96.44 168 GLN B N 1
ATOM 2757 C CA . GLN B 1 168 ? -0.118 -20.5 -15.656 1 96.44 168 GLN B CA 1
ATOM 2758 C C . GLN B 1 168 ? -0.32 -20.266 -17.156 1 96.44 168 GLN B C 1
ATOM 2760 O O . GLN B 1 168 ? -0.736 -21.172 -17.875 1 96.44 168 GLN B O 1
ATOM 2765 N N . GLN B 1 169 ? -0.002 -19.016 -17.562 1 94.12 169 GLN B N 1
ATOM 2766 C CA . GLN B 1 169 ? -0.165 -18.625 -18.953 1 94.12 169 GLN B CA 1
ATOM 2767 C C . GLN B 1 169 ? 1.145 -18.094 -19.531 1 94.12 169 GLN B C 1
ATOM 2769 O O . GLN B 1 169 ? 1.145 -17.141 -20.312 1 94.12 169 GLN B O 1
ATOM 2774 N N . GLY B 1 170 ? 2.279 -18.672 -19 1 96.44 170 GLY B N 1
ATOM 2775 C CA . GLY B 1 170 ? 3.551 -18.422 -19.656 1 96.44 170 GLY B CA 1
ATOM 2776 C C . GLY B 1 170 ? 4.492 -17.562 -18.828 1 96.44 170 GLY B C 1
ATOM 2777 O O . GLY B 1 170 ? 5.672 -17.438 -19.172 1 96.44 170 GLY B O 1
ATOM 2778 N N . GLY B 1 171 ? 4.016 -16.984 -17.719 1 97.38 171 GLY B N 1
ATOM 2779 C CA . GLY B 1 171 ? 4.84 -16.125 -16.891 1 97.38 171 GLY B CA 1
ATOM 2780 C C . GLY B 1 171 ? 6.059 -16.828 -16.328 1 97.38 171 GLY B C 1
ATOM 2781 O O . GLY B 1 171 ? 7.16 -16.281 -16.328 1 97.38 171 GLY B O 1
ATOM 2782 N N . ARG B 1 172 ? 5.93 -18.062 -15.875 1 98.06 172 ARG B N 1
ATOM 2783 C CA . ARG B 1 172 ? 7.027 -18.828 -15.297 1 98.06 172 ARG B CA 1
ATOM 2784 C C . ARG B 1 172 ? 8.148 -19.031 -16.312 1 98.06 172 ARG B C 1
ATOM 2786 O O . ARG B 1 172 ? 9.312 -18.766 -16.016 1 98.06 172 ARG B O 1
ATOM 2793 N N . GLU B 1 173 ? 7.777 -19.5 -17.484 1 98.25 173 GLU B N 1
ATOM 2794 C CA . GLU B 1 173 ? 8.75 -19.734 -18.547 1 98.25 173 GLU B CA 1
ATOM 2795 C C . GLU B 1 173 ? 9.453 -18.438 -18.953 1 98.25 173 GLU B C 1
ATOM 2797 O O . GLU B 1 173 ? 10.664 -18.422 -19.172 1 98.25 173 GLU B O 1
ATOM 2802 N N . PHE B 1 174 ? 8.648 -17.391 -19.031 1 98.5 174 PHE B N 1
ATOM 2803 C CA . PHE B 1 174 ? 9.203 -16.078 -19.391 1 98.5 174 PHE B CA 1
ATOM 2804 C C . PHE B 1 174 ? 10.258 -15.656 -18.375 1 98.5 174 PHE B C 1
ATOM 2806 O O . PHE B 1 174 ? 11.375 -15.289 -18.75 1 98.5 174 PHE B O 1
ATOM 2813 N N . TYR B 1 175 ? 9.969 -15.727 -17.047 1 98.69 175 TYR B N 1
ATOM 2814 C CA . TYR B 1 175 ? 10.922 -15.328 -16.016 1 98.69 175 TYR B CA 1
ATOM 2815 C C . TYR B 1 175 ? 12.164 -16.203 -16.062 1 98.69 175 TYR B C 1
ATOM 2817 O O . TYR B 1 175 ? 13.289 -15.703 -15.906 1 98.69 175 TYR B O 1
ATOM 2825 N N . GLN B 1 176 ? 11.953 -17.484 -16.266 1 98.25 176 GLN B N 1
ATOM 2826 C CA . GLN B 1 176 ? 13.086 -18.406 -16.391 1 98.25 176 GLN B CA 1
ATOM 2827 C C . GLN B 1 176 ? 14.008 -17.984 -17.531 1 98.25 176 GLN B C 1
ATOM 2829 O O . GLN B 1 176 ? 15.234 -18.016 -17.391 1 98.25 176 GLN B O 1
ATOM 2834 N N . SER B 1 177 ? 13.438 -17.641 -18.609 1 98.38 177 SER B N 1
ATOM 2835 C CA . SER B 1 177 ? 14.219 -17.219 -19.781 1 98.38 177 SER B CA 1
ATOM 2836 C C . SER B 1 177 ? 15.008 -15.953 -19.484 1 98.38 177 SER B C 1
ATOM 2838 O O . SER B 1 177 ? 15.977 -15.648 -20.188 1 98.38 177 SER B O 1
ATOM 2840 N N . GLN B 1 178 ? 14.578 -15.188 -18.531 1 98.06 178 GLN B N 1
ATOM 2841 C CA . GLN B 1 178 ? 15.25 -13.953 -18.141 1 98.06 178 GLN B CA 1
ATOM 2842 C C . GLN B 1 178 ? 16.203 -14.195 -16.984 1 98.06 178 GLN B C 1
ATOM 2844 O O . GLN B 1 178 ? 16.703 -13.242 -16.375 1 98.06 178 GLN B O 1
ATOM 2849 N N . GLY B 1 179 ? 16.328 -15.477 -16.547 1 98 179 GLY B N 1
ATOM 2850 C CA . GLY B 1 179 ? 17.234 -15.82 -15.469 1 98 179 GLY B CA 1
ATOM 2851 C C . GLY B 1 179 ? 16.656 -15.523 -14.094 1 98 179 GLY B C 1
ATOM 2852 O O . GLY B 1 179 ? 17.406 -15.297 -13.141 1 98 179 GLY B O 1
ATOM 2853 N N . LEU B 1 180 ? 15.414 -15.438 -14.016 1 98.75 180 LEU B N 1
ATOM 2854 C CA . LEU B 1 180 ? 14.75 -15.148 -12.75 1 98.75 180 LEU B CA 1
ATOM 2855 C C . LEU B 1 180 ? 14.156 -16.422 -12.148 1 98.75 180 LEU B C 1
ATOM 2857 O O . LEU B 1 180 ? 13.672 -17.297 -12.883 1 98.75 180 LEU B O 1
ATOM 2861 N N . THR B 1 181 ? 14.195 -16.5 -10.805 1 98.5 181 THR B N 1
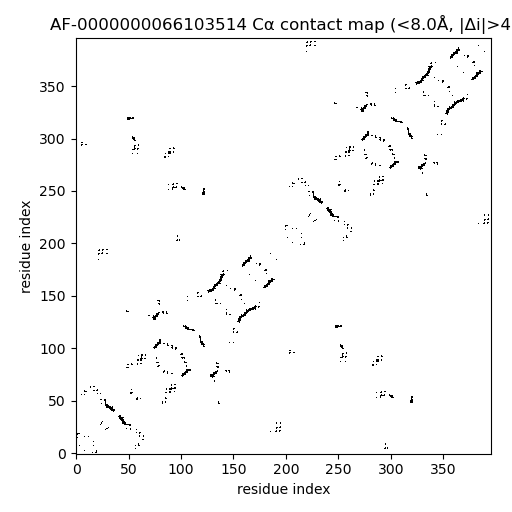ATOM 2862 C CA . THR B 1 181 ? 13.406 -17.484 -10.07 1 98.5 181 THR B CA 1
ATOM 2863 C C . THR B 1 181 ? 11.977 -17 -9.867 1 98.5 181 THR B C 1
ATOM 2865 O O . THR B 1 181 ? 11.758 -15.836 -9.539 1 98.5 181 THR B O 1
ATOM 2868 N N . PHE B 1 182 ? 11.055 -17.922 -10.172 1 98.75 182 PHE B N 1
ATOM 2869 C CA . PHE B 1 182 ? 9.656 -17.562 -9.992 1 98.75 182 PHE B CA 1
ATOM 2870 C C . PHE B 1 182 ? 8.969 -18.531 -9.031 1 98.75 182 PHE B C 1
ATOM 2872 O O . PHE B 1 182 ? 9.164 -19.75 -9.117 1 98.75 182 PHE B O 1
ATOM 2879 N N . GLN B 1 183 ? 8.242 -17.938 -8.039 1 98.38 183 GLN B N 1
ATOM 2880 C CA . GLN B 1 183 ? 7.402 -18.688 -7.117 1 98.38 183 GLN B CA 1
ATOM 2881 C C . GLN B 1 183 ? 6.023 -18.062 -6.98 1 98.38 183 GLN B C 1
ATOM 2883 O O . GLN B 1 183 ? 5.883 -16.828 -7.074 1 98.38 183 GLN B O 1
ATOM 2888 N N . ALA B 1 184 ? 5.016 -18.875 -6.809 1 98.81 184 ALA B N 1
ATOM 2889 C CA . ALA B 1 184 ? 3.664 -18.406 -6.52 1 98.81 184 ALA B CA 1
ATOM 2890 C C . ALA B 1 184 ? 3.088 -19.109 -5.297 1 98.81 184 ALA B C 1
ATOM 2892 O O . ALA B 1 184 ? 3.363 -20.281 -5.059 1 98.81 184 ALA B O 1
ATOM 2893 N N . LEU B 1 185 ? 2.307 -18.391 -4.523 1 98.81 185 LEU B N 1
ATOM 2894 C CA . LEU B 1 185 ? 1.631 -19.047 -3.404 1 98.81 185 LEU B CA 1
ATOM 2895 C C . LEU B 1 185 ? 0.592 -20.047 -3.902 1 98.81 185 LEU B C 1
ATOM 2897 O O . LEU B 1 185 ? 0.421 -21.109 -3.312 1 98.81 185 LEU B O 1
ATOM 2901 N N . PHE B 1 186 ? -0.147 -19.641 -4.961 1 98.88 186 PHE B N 1
ATOM 2902 C CA . PHE B 1 186 ? -1.211 -20.484 -5.496 1 98.88 186 PHE B CA 1
ATOM 2903 C C . PHE B 1 186 ? -1.193 -20.469 -7.02 1 98.88 186 PHE B C 1
ATOM 2905 O O . PHE B 1 186 ? -0.684 -19.531 -7.633 1 98.88 186 PHE B O 1
ATOM 2912 N N . THR B 1 187 ? -1.736 -21.469 -7.625 1 98.69 187 THR B N 1
ATOM 2913 C CA . THR B 1 187 ? -2.078 -21.484 -9.047 1 98.69 187 THR B CA 1
ATOM 2914 C C . THR B 1 187 ? -3.557 -21.172 -9.242 1 98.69 187 THR B C 1
ATOM 2916 O O . THR B 1 187 ? -4.352 -21.25 -8.305 1 98.69 187 THR B O 1
ATOM 2919 N N . ILE B 1 188 ? -3.877 -20.812 -10.469 1 98.06 188 ILE B N 1
ATOM 2920 C CA . ILE B 1 188 ? -5.285 -20.578 -10.773 1 98.06 188 ILE B CA 1
ATOM 2921 C C . ILE B 1 188 ? -6.082 -21.859 -10.523 1 98.06 188 ILE B C 1
ATOM 2923 O O . ILE B 1 188 ? -7.242 -21.812 -10.109 1 98.06 188 ILE B O 1
ATOM 2927 N N . GLY B 1 189 ? -5.5 -22.984 -10.727 1 98.19 189 GLY B N 1
ATOM 2928 C CA . GLY B 1 189 ? -6.145 -24.266 -10.453 1 98.19 189 GLY B CA 1
ATOM 2929 C C . GLY B 1 189 ? -6.488 -24.453 -8.984 1 98.19 189 GLY B C 1
ATOM 2930 O O . GLY B 1 189 ? -7.543 -25 -8.656 1 98.19 189 GLY B O 1
ATOM 2931 N N . ASP B 1 190 ? -5.559 -24.047 -8.07 1 98.62 190 ASP B N 1
ATOM 2932 C CA . ASP B 1 190 ? -5.828 -24.109 -6.641 1 98.62 190 ASP B CA 1
ATOM 2933 C C . ASP B 1 190 ? -7.094 -23.328 -6.289 1 98.62 190 ASP B C 1
ATOM 2935 O O . ASP B 1 190 ? -7.938 -23.812 -5.527 1 98.62 190 ASP B O 1
ATOM 2939 N N . ILE B 1 191 ? -7.195 -22.125 -6.848 1 98.56 191 ILE B N 1
ATOM 2940 C CA . ILE B 1 191 ? -8.32 -21.234 -6.559 1 98.56 191 ILE B CA 1
ATOM 2941 C C . ILE B 1 191 ? -9.609 -21.844 -7.113 1 98.56 191 ILE B C 1
ATOM 2943 O O . ILE B 1 191 ? -10.641 -21.844 -6.434 1 98.56 191 ILE B O 1
ATOM 2947 N N . GLN B 1 192 ? -9.539 -22.344 -8.328 1 98.19 192 GLN B N 1
ATOM 2948 C CA . GLN B 1 192 ? -10.703 -22.922 -8.984 1 98.19 192 GLN B CA 1
ATOM 2949 C C . GLN B 1 192 ? -11.227 -24.125 -8.203 1 98.19 192 GLN B C 1
ATOM 2951 O O . GLN B 1 192 ? -12.438 -24.312 -8.062 1 98.19 192 GLN B O 1
ATOM 2956 N N . GLN B 1 193 ? -10.352 -24.922 -7.73 1 98.12 193 GLN B N 1
ATOM 2957 C CA . GLN B 1 193 ? -10.734 -26.094 -6.961 1 98.12 193 GLN B CA 1
ATOM 2958 C C . GLN B 1 193 ? -11.508 -25.703 -5.703 1 98.12 193 GLN B C 1
ATOM 2960 O O . GLN B 1 193 ? -12.555 -26.281 -5.41 1 98.12 193 GLN B O 1
ATOM 2965 N N . VAL B 1 194 ? -11.023 -24.719 -4.988 1 97.69 194 VAL B N 1
ATOM 2966 C CA . VAL B 1 194 ? -11.672 -24.281 -3.756 1 97.69 194 VAL B CA 1
ATOM 2967 C C . VAL B 1 194 ? -12.992 -23.594 -4.086 1 97.69 194 VAL B C 1
ATOM 2969 O O . VAL B 1 194 ? -13.992 -23.797 -3.391 1 97.69 194 VAL B O 1
ATOM 2972 N N . TYR B 1 195 ? -12.969 -22.812 -5.145 1 97.19 195 TYR B N 1
ATOM 2973 C CA . TYR B 1 195 ? -14.172 -22.094 -5.562 1 97.19 195 TYR B CA 1
ATOM 2974 C C . TYR B 1 195 ? -15.305 -23.062 -5.867 1 97.19 195 TYR B C 1
ATOM 2976 O O . TYR B 1 195 ? -16.453 -22.797 -5.512 1 97.19 195 TYR B O 1
ATOM 2984 N N . ARG B 1 196 ? -15.016 -24.172 -6.496 1 95.25 196 ARG B N 1
ATOM 2985 C CA . ARG B 1 196 ? -16.031 -25.125 -6.93 1 95.25 196 ARG B CA 1
ATOM 2986 C C . ARG B 1 196 ? -16.484 -26.016 -5.773 1 95.25 196 ARG B C 1
ATOM 2988 O O . ARG B 1 196 ? -17.516 -26.672 -5.855 1 95.25 196 ARG B O 1
ATOM 2995 N N . GLN B 1 197 ? -15.789 -26.031 -4.719 1 91.25 197 GLN B N 1
ATOM 2996 C CA . GLN B 1 197 ? -16.156 -26.828 -3.551 1 91.25 197 GLN B CA 1
ATOM 2997 C C . GLN B 1 197 ? -16.984 -26 -2.562 1 91.25 197 GLN B C 1
ATOM 2999 O O . GLN B 1 197 ? -17.5 -26.547 -1.588 1 91.25 197 GLN B O 1
ATOM 3004 N N . LYS B 1 198 ? -16.969 -24.781 -2.936 1 76.44 198 LYS B N 1
ATOM 3005 C CA . LYS B 1 198 ? -17.719 -23.922 -2.016 1 76.44 198 LYS B CA 1
ATOM 3006 C C . LYS B 1 198 ? -19.219 -24.172 -2.145 1 76.44 198 LYS B C 1
ATOM 3008 O O . LYS B 1 198 ? -19.719 -24.5 -3.223 1 76.44 198 LYS B O 1
#

Organism: Synechocystis sp. (strain ATCC 27184 / PCC 6803 / Kazusa) (NCBI:txid1111708)

InterPro domains:
  IPR000836 Phosphoribosyltransferase domain [PF14681] (99-170)
  IPR000836 Phosphoribosyltransferase domain [cd06223] (62-187)
  IPR004467 Orotate phosphoribosyl transferase domain [TIGR00336] (23-191)
  IPR023031 Orotate phosphoribosyltransferase [MF_01208] (1-198)
  IPR029057 Phosphoribosyltransferase-like [G3DSA:3.40.50.2020] (10-198)
  IPR029057 Phosphoribosyltransferase-like [SSF53271] (15-194)

Sequence (396 aa):
MTDLTLAALKTAPLAQVRQYLLHLLATHAYKEGDFILSSGQPSTYYINGKLVTLRAEGALAIGRLLLTELPDQVEAVAGLTLGADPIVSAVSTVSAYEEKPVVALIIRKEAKGHGTKAYIEGPELAPGTKVVVLEDVVTTGKSAMLAVERLRNAGYQVDTVISLVDRQQGGREFYQSQGLTFQALFTIGDIQQVYRQKMTDLTLAALKTAPLAQVRQYLLHLLATHAYKEGDFILSSGQPSTYYINGKLVTLRAEGALAIGRLLLTELPDQVEAVAGLTLGADPIVSAVSTVSAYEEKPVVALIIRKEAKGHGTKAYIEGPELAPGTKVVVLEDVVTTGKSAMLAVERLRNAGYQVDTVISLVDRQQGGREFYQSQGLTFQALFTIGDIQQVYRQK

Radius of gyration: 20.13 Å; Cα contacts (8 Å, |Δi|>4): 843; chains: 2; bounding box: 48×54×50 Å